Protein AF-0000000085159502 (afdb_homodimer)

Structure (mmCIF, N/CA/C/O backbone):
data_AF-0000000085159502-model_v1
#
loop_
_entity.id
_entity.type
_entity.pdbx_description
1 polymer 'Uncharacterized protein'
#
loop_
_atom_site.group_PDB
_atom_site.id
_atom_site.type_symbol
_atom_site.label_atom_id
_atom_site.label_alt_id
_atom_site.label_comp_id
_atom_site.label_asym_id
_atom_site.label_entity_id
_atom_site.label_seq_id
_atom_site.pdbx_PDB_ins_code
_atom_site.Cartn_x
_atom_site.Cartn_y
_atom_site.Cartn_z
_atom_site.occupancy
_atom_site.B_iso_or_equiv
_atom_site.auth_seq_id
_atom_site.auth_comp_id
_atom_site.auth_asym_id
_atom_site.auth_atom_id
_atom_site.pdbx_PDB_model_num
ATOM 1 N N . MET A 1 1 ? -5.984 -5.492 -14.562 1 66.75 1 MET A N 1
ATOM 2 C CA . MET A 1 1 ? -5.992 -6.949 -14.438 1 66.75 1 MET A CA 1
ATOM 3 C C . MET A 1 1 ? -7.418 -7.484 -14.438 1 66.75 1 MET A C 1
ATOM 5 O O . MET A 1 1 ? -8.328 -6.855 -13.891 1 66.75 1 MET A O 1
ATOM 9 N N . ASP A 1 2 ? -7.605 -8.516 -15.195 1 75.5 2 ASP A N 1
ATOM 10 C CA . ASP A 1 2 ? -8.922 -9.141 -15.289 1 75.5 2 ASP A CA 1
ATOM 11 C C . ASP A 1 2 ? -9.156 -10.094 -14.117 1 75.5 2 ASP A C 1
ATOM 13 O O . ASP A 1 2 ? -8.578 -11.18 -14.062 1 75.5 2 ASP A O 1
ATOM 17 N N . THR A 1 3 ? -9.953 -9.633 -13.148 1 82.75 3 THR A N 1
ATOM 18 C CA . THR A 1 3 ? -10.164 -10.422 -11.945 1 82.75 3 THR A CA 1
ATOM 19 C C . THR A 1 3 ? -11.555 -11.047 -11.945 1 82.75 3 THR A C 1
ATOM 21 O O . THR A 1 3 ? -12.078 -11.414 -10.891 1 82.75 3 THR A O 1
ATOM 24 N N . ARG A 1 4 ? -12.234 -11.305 -13.078 1 89.19 4 ARG A N 1
ATOM 25 C CA . ARG A 1 4 ? -13.609 -11.781 -13.195 1 89.19 4 ARG A CA 1
ATOM 26 C C . ARG A 1 4 ? -13.742 -13.203 -12.648 1 89.19 4 ARG A C 1
ATOM 28 O O . ARG A 1 4 ? -14.797 -13.578 -12.141 1 89.19 4 ARG A O 1
ATOM 35 N N . LEU A 1 5 ? -12.695 -13.906 -12.758 1 95.56 5 LEU A N 1
ATOM 36 C CA . LEU A 1 5 ? -12.742 -15.305 -12.344 1 95.56 5 LEU A CA 1
ATOM 37 C C . LEU A 1 5 ? -12.867 -15.414 -10.828 1 95.56 5 LEU A C 1
ATOM 39 O O . LEU A 1 5 ? -13.32 -16.438 -10.312 1 95.56 5 LEU A O 1
ATOM 43 N N . LEU A 1 6 ? -12.5 -14.336 -10.172 1 95.81 6 LEU A N 1
ATOM 44 C CA . LEU A 1 6 ? -12.594 -14.344 -8.719 1 95.81 6 LEU A CA 1
ATOM 45 C C . LEU A 1 6 ? -14.055 -14.367 -8.273 1 95.81 6 LEU A C 1
ATOM 47 O O . LEU A 1 6 ? -14.344 -14.703 -7.121 1 95.81 6 LEU A O 1
ATOM 51 N N . ASN A 1 7 ? -14.93 -14.039 -9.18 1 93.94 7 ASN A N 1
ATOM 52 C CA . ASN A 1 7 ? -16.344 -14.047 -8.852 1 93.94 7 ASN A CA 1
ATOM 53 C C . ASN A 1 7 ? -16.844 -15.461 -8.578 1 93.94 7 ASN A C 1
ATOM 55 O O . ASN A 1 7 ? -17.891 -15.648 -7.941 1 93.94 7 ASN A O 1
ATOM 59 N N . TYR A 1 8 ? -16.109 -16.453 -9.062 1 97 8 TYR A N 1
ATOM 60 C CA . TYR A 1 8 ? -16.5 -17.844 -8.867 1 97 8 TYR A CA 1
ATOM 61 C C . TYR A 1 8 ? -15.969 -18.375 -7.543 1 97 8 TYR A C 1
ATOM 63 O O . TYR A 1 8 ? -16.359 -19.469 -7.105 1 97 8 TYR A O 1
ATOM 71 N N . VAL A 1 9 ? -15.07 -17.641 -6.891 1 97.94 9 VAL A N 1
ATOM 72 C CA . VAL A 1 9 ? -14.383 -18.125 -5.695 1 97.94 9 VAL A CA 1
ATOM 73 C C . VAL A 1 9 ? -15.227 -17.812 -4.457 1 97.94 9 VAL A C 1
ATOM 75 O O . VAL A 1 9 ? -15.633 -16.656 -4.254 1 97.94 9 VAL A O 1
ATOM 78 N N . GLU A 1 10 ? -15.445 -18.781 -3.666 1 97.19 10 GLU A N 1
ATOM 79 C CA . GLU A 1 10 ? -16.125 -18.562 -2.391 1 97.19 10 GLU A CA 1
ATOM 80 C C . GLU A 1 10 ? -15.32 -17.625 -1.487 1 97.19 10 GLU A C 1
ATOM 82 O O . GLU A 1 10 ? -14.086 -17.609 -1.547 1 97.19 10 GLU A O 1
ATOM 87 N N . PRO A 1 11 ? -16.016 -16.922 -0.657 1 97.88 11 PRO A N 1
ATOM 88 C CA . PRO A 1 11 ? -15.266 -16.078 0.288 1 97.88 11 PRO A CA 1
ATOM 89 C C . PRO A 1 11 ? -14.281 -16.875 1.139 1 97.88 11 PRO A C 1
ATOM 91 O O . PRO A 1 11 ? -14.625 -17.938 1.662 1 97.88 11 PRO A O 1
ATOM 94 N N . ILE A 1 12 ? -13.109 -16.391 1.261 1 97.88 12 ILE A N 1
ATOM 95 C CA . ILE A 1 12 ? -12.047 -17.062 1.988 1 97.88 12 ILE A CA 1
ATOM 96 C C . ILE A 1 12 ? -12.023 -16.594 3.439 1 97.88 12 ILE A C 1
ATOM 98 O O . ILE A 1 12 ? -12.055 -15.383 3.705 1 97.88 12 ILE A O 1
ATOM 102 N N . ARG A 1 13 ? -11.891 -17.484 4.367 1 96.31 13 ARG A N 1
ATOM 103 C CA . ARG A 1 13 ? -11.93 -17.203 5.797 1 96.31 13 ARG A CA 1
ATOM 104 C C . ARG A 1 13 ? -10.523 -17.203 6.391 1 96.31 13 ARG A C 1
ATOM 106 O O . ARG A 1 13 ? -10.211 -16.375 7.25 1 96.31 13 ARG A O 1
ATOM 113 N N . ARG A 1 14 ? -9.766 -18.156 6 1 95.31 14 ARG A N 1
ATOM 114 C CA . ARG A 1 14 ? -8.438 -18.375 6.559 1 95.31 14 ARG A CA 1
ATOM 115 C C . ARG A 1 14 ? -7.488 -18.938 5.508 1 95.31 14 ARG A C 1
ATOM 117 O O . ARG A 1 14 ? -7.93 -19.516 4.508 1 95.31 14 ARG A O 1
ATOM 124 N N . ALA A 1 15 ? -6.227 -18.688 5.715 1 94.75 15 ALA A N 1
ATOM 125 C CA . ALA A 1 15 ? -5.188 -19.25 4.859 1 94.75 15 ALA A CA 1
ATOM 126 C C . ALA A 1 15 ? -3.996 -19.734 5.684 1 94.75 15 ALA A C 1
ATOM 128 O O . ALA A 1 15 ? -3.586 -19.062 6.641 1 94.75 15 ALA A O 1
ATOM 129 N N . ARG A 1 16 ? -3.479 -20.875 5.387 1 93 16 ARG A N 1
ATOM 130 C CA . ARG A 1 16 ? -2.334 -21.469 6.066 1 93 16 ARG A CA 1
ATOM 131 C C . ARG A 1 16 ? -1.548 -22.375 5.125 1 93 16 ARG A C 1
ATOM 133 O O . ARG A 1 16 ? -2.121 -23.266 4.488 1 93 16 ARG A O 1
ATOM 140 N N . GLY A 1 17 ? -0.215 -22.062 5.109 1 92.69 17 GLY A N 1
ATOM 141 C CA . GLY A 1 17 ? 0.564 -22.844 4.16 1 92.69 17 GLY A CA 1
ATOM 142 C C . GLY A 1 17 ? 0.096 -22.672 2.727 1 92.69 17 GLY A C 1
ATOM 143 O O . GLY A 1 17 ? -0.062 -21.547 2.248 1 92.69 17 GLY A O 1
ATOM 144 N N . ASP A 1 18 ? -0.167 -23.812 2.078 1 95.62 18 ASP A N 1
ATOM 145 C CA . ASP A 1 18 ? -0.589 -23.781 0.682 1 95.62 18 ASP A CA 1
ATOM 146 C C . ASP A 1 18 ? -2.109 -23.844 0.566 1 95.62 18 ASP A C 1
ATOM 148 O O . ASP A 1 18 ? -2.646 -24.062 -0.523 1 95.62 18 ASP A O 1
ATOM 152 N N . PHE A 1 19 ? -2.816 -23.594 1.689 1 97.44 19 PHE A N 1
ATOM 153 C CA . PHE A 1 19 ? -4.246 -23.891 1.682 1 97.44 19 PHE A CA 1
ATOM 154 C C . PHE A 1 19 ? -5.051 -22.641 2.029 1 97.44 19 PHE A C 1
ATOM 156 O O . PHE A 1 19 ? -4.617 -21.812 2.838 1 97.44 19 PHE A O 1
ATOM 163 N N . LEU A 1 20 ? -6.211 -22.562 1.423 1 97.44 20 LEU A N 1
ATOM 164 C CA . LEU A 1 20 ? -7.246 -21.578 1.728 1 97.44 20 LEU A CA 1
ATOM 165 C C . LEU A 1 20 ? -8.5 -22.25 2.264 1 97.44 20 LEU A C 1
ATOM 167 O O . LEU A 1 20 ? -8.898 -23.312 1.775 1 97.44 20 LEU A O 1
ATOM 171 N N . TYR A 1 21 ? -9.047 -21.672 3.205 1 98.19 21 TYR A N 1
ATOM 172 C CA . TYR A 1 21 ? -10.273 -22.172 3.812 1 98.19 21 TYR A CA 1
ATOM 173 C C . TYR A 1 21 ? -11.422 -21.188 3.643 1 98.19 21 TYR A C 1
ATOM 175 O O . TYR A 1 21 ? -11.289 -20.016 4.004 1 98.19 21 TYR A O 1
ATOM 183 N N . THR A 1 22 ? -12.531 -21.641 3.123 1 98.06 22 THR A N 1
ATOM 184 C CA . THR A 1 22 ? -13.641 -20.75 2.795 1 98.06 22 THR A CA 1
ATOM 185 C C . THR A 1 22 ? -14.617 -20.641 3.963 1 98.06 22 THR A C 1
ATOM 187 O O . THR A 1 22 ? -14.547 -21.422 4.906 1 98.06 22 THR A O 1
ATOM 190 N N . TYR A 1 23 ? -15.484 -19.688 3.896 1 97.12 23 TYR A N 1
ATOM 191 C CA . TYR A 1 23 ? -16.5 -19.5 4.918 1 97.12 23 TYR A CA 1
ATOM 192 C C . TYR A 1 23 ? -17.516 -20.641 4.887 1 97.12 23 TYR A C 1
ATOM 194 O O . TYR A 1 23 ? -18.266 -20.844 5.852 1 97.12 23 TYR A O 1
ATOM 202 N N . ARG A 1 24 ? -17.594 -21.391 3.863 1 96.44 24 ARG A N 1
ATOM 203 C CA . ARG A 1 24 ? -18.516 -22.5 3.744 1 96.44 24 ARG A CA 1
ATOM 204 C C . ARG A 1 24 ? -17.875 -23.812 4.18 1 96.44 24 ARG A C 1
ATOM 206 O O . ARG A 1 24 ? -18.469 -24.875 4.039 1 96.44 24 ARG A O 1
ATOM 213 N N . GLY A 1 25 ? -16.641 -23.734 4.531 1 96.06 25 GLY A N 1
ATOM 214 C CA . GLY A 1 25 ? -15.984 -24.906 5.102 1 96.06 25 GLY A CA 1
ATOM 215 C C . GLY A 1 25 ? -15.172 -25.688 4.086 1 96.06 25 GLY A C 1
ATOM 216 O O . GLY A 1 25 ? -14.641 -26.75 4.402 1 96.06 25 GLY A O 1
ATOM 217 N N . ASN A 1 26 ? -15.047 -25.219 2.895 1 97.75 26 ASN A N 1
ATOM 218 C CA . ASN A 1 26 ? -14.234 -25.875 1.874 1 97.75 26 ASN A CA 1
ATOM 219 C C . ASN A 1 26 ? -12.766 -25.484 1.981 1 97.75 26 ASN A C 1
ATOM 221 O O . ASN A 1 26 ? -12.445 -24.438 2.543 1 97.75 26 ASN A O 1
ATOM 225 N N . ARG A 1 27 ? -11.969 -26.406 1.454 1 98 27 ARG A N 1
ATOM 226 C CA . ARG A 1 27 ? -10.531 -26.156 1.408 1 98 27 ARG A CA 1
ATOM 227 C C . ARG A 1 27 ? -10.023 -26.141 -0.029 1 98 27 ARG A C 1
ATOM 229 O O . ARG A 1 27 ? -10.438 -26.953 -0.851 1 98 27 ARG A O 1
ATOM 236 N N . LEU A 1 28 ? -9.195 -25.172 -0.324 1 98.56 28 LEU A N 1
ATOM 237 C CA . LEU A 1 28 ? -8.578 -25.062 -1.643 1 98.56 28 LEU A CA 1
ATOM 238 C C . LEU A 1 28 ? -7.059 -25.109 -1.539 1 98.56 28 LEU A C 1
ATOM 240 O O . LEU A 1 28 ? -6.477 -24.484 -0.652 1 98.56 28 LEU A O 1
ATOM 244 N N . VAL A 1 29 ? -6.387 -25.922 -2.367 1 98.69 29 VAL A N 1
ATOM 245 C CA . VAL A 1 29 ? -4.953 -25.75 -2.578 1 98.69 29 VAL A CA 1
ATOM 246 C C . VAL A 1 29 ? -4.695 -24.5 -3.412 1 98.69 29 VAL A C 1
ATOM 248 O O . VAL A 1 29 ? -5.227 -24.359 -4.516 1 98.69 29 VAL A O 1
ATOM 251 N N . ASP A 1 30 ? -3.963 -23.594 -2.871 1 97.88 30 ASP A N 1
ATOM 252 C CA . ASP A 1 30 ? -3.678 -22.344 -3.562 1 97.88 30 ASP A CA 1
ATOM 253 C C . ASP A 1 30 ? -2.555 -22.516 -4.578 1 97.88 30 ASP A C 1
ATOM 255 O O . ASP A 1 30 ? -1.376 -22.516 -4.219 1 97.88 30 ASP A O 1
ATOM 259 N N . LEU A 1 31 ? -2.906 -22.516 -5.859 1 98.5 31 LEU A N 1
ATOM 260 C CA . LEU A 1 31 ? -1.907 -22.656 -6.914 1 98.5 31 LEU A CA 1
ATOM 261 C C . LEU A 1 31 ? -1.633 -21.312 -7.582 1 98.5 31 LEU A C 1
ATOM 263 O O . LEU A 1 31 ? -0.845 -21.234 -8.523 1 98.5 31 LEU A O 1
ATOM 267 N N . TRP A 1 32 ? -2.301 -20.281 -7.09 1 96.75 32 TRP A N 1
ATOM 268 C CA . TRP A 1 32 ? -2.057 -18.922 -7.57 1 96.75 32 TRP A CA 1
ATOM 269 C C . TRP A 1 32 ? -0.917 -18.266 -6.797 1 96.75 32 TRP A C 1
ATOM 271 O O . TRP A 1 32 ? 0 -17.703 -7.395 1 96.75 32 TRP A O 1
ATOM 281 N N . LYS A 1 33 ? -0.992 -18.469 -5.453 1 94.75 33 LYS A N 1
ATOM 282 C CA . LYS A 1 33 ? -0.018 -17.906 -4.52 1 94.75 33 LYS A CA 1
ATOM 283 C C . LYS A 1 33 ? 0.221 -16.422 -4.801 1 94.75 33 LYS A C 1
ATOM 285 O O . LYS A 1 33 ? 1.36 -15.961 -4.758 1 94.75 33 LYS A O 1
ATOM 290 N N . GLN A 1 34 ? -0.815 -15.805 -5.246 1 91.69 34 GLN A N 1
ATOM 291 C CA . GLN A 1 34 ? -0.812 -14.375 -5.535 1 91.69 34 GLN A CA 1
ATOM 292 C C . GLN A 1 34 ? 0.293 -14.016 -6.523 1 91.69 34 GLN A C 1
ATOM 294 O O . GLN A 1 34 ? 1.077 -13.094 -6.277 1 91.69 34 GLN A O 1
ATOM 299 N N . GLY A 1 35 ? 0.395 -14.852 -7.535 1 91.69 35 GLY A N 1
ATOM 300 C CA . GLY A 1 35 ? 1.384 -14.602 -8.57 1 91.69 35 GLY A CA 1
ATOM 301 C C . GLY A 1 35 ? 2.811 -14.797 -8.094 1 91.69 35 GLY A C 1
ATOM 302 O O . GLY A 1 35 ? 3.758 -14.398 -8.781 1 91.69 35 GLY A O 1
ATOM 303 N N . GLY A 1 36 ? 3.023 -15.266 -6.918 1 92.38 36 GLY A N 1
ATOM 304 C CA . GLY A 1 36 ? 4.359 -15.508 -6.395 1 92.38 36 GLY A CA 1
ATOM 305 C C . GLY A 1 36 ? 4.617 -14.812 -5.074 1 92.38 36 GLY A C 1
ATOM 306 O O . GLY A 1 36 ? 5.578 -15.133 -4.371 1 92.38 36 GLY A O 1
ATOM 307 N N . ARG A 1 37 ? 3.764 -13.922 -4.719 1 91.25 37 ARG A N 1
ATOM 308 C CA . ARG A 1 37 ? 3.943 -13.18 -3.479 1 91.25 37 ARG A CA 1
ATOM 309 C C . ARG A 1 37 ? 3.711 -14.07 -2.264 1 91.25 37 ARG A C 1
ATOM 311 O O . ARG A 1 37 ? 4.254 -13.812 -1.187 1 91.25 37 ARG A O 1
ATOM 318 N N . ALA A 1 38 ? 2.967 -15.086 -2.43 1 91.75 38 ALA A N 1
ATOM 319 C CA . ALA A 1 38 ? 2.721 -16.047 -1.36 1 91.75 38 ALA A CA 1
ATOM 320 C C . ALA A 1 38 ? 3.439 -17.359 -1.633 1 91.75 38 ALA A C 1
ATOM 322 O O . ALA A 1 38 ? 2.975 -18.438 -1.219 1 91.75 38 ALA A O 1
ATOM 323 N N . ILE A 1 39 ? 4.527 -17.281 -2.314 1 92.38 39 ILE A N 1
ATOM 324 C CA . ILE A 1 39 ? 5.215 -18.484 -2.779 1 92.38 39 ILE A CA 1
ATOM 325 C C . ILE A 1 39 ? 5.688 -19.297 -1.581 1 92.38 39 ILE A C 1
ATOM 327 O O . ILE A 1 39 ? 5.848 -20.516 -1.68 1 92.38 39 ILE A O 1
ATOM 331 N N . LEU A 1 40 ? 5.879 -18.672 -0.428 1 91 40 LEU A N 1
ATOM 332 C CA . LEU A 1 40 ? 6.355 -19.391 0.754 1 91 40 LEU A CA 1
ATOM 333 C C . LEU A 1 40 ? 5.188 -19.906 1.581 1 91 40 LEU A C 1
ATOM 335 O O . LEU A 1 40 ? 5.391 -20.5 2.643 1 91 40 LEU A O 1
ATOM 339 N N . GLY A 1 41 ? 3.986 -19.688 1.061 1 90.25 41 GLY A N 1
ATOM 340 C CA . GLY A 1 41 ? 2.801 -20.094 1.798 1 90.25 41 GLY A CA 1
ATOM 341 C C . GLY A 1 41 ? 2.221 -18.984 2.654 1 90.25 41 GLY A C 1
ATOM 342 O O . GLY A 1 41 ? 2.84 -17.922 2.814 1 90.25 41 GLY A O 1
ATOM 343 N N . HIS A 1 42 ? 0.998 -19.297 3.156 1 88.25 42 HIS A N 1
ATOM 344 C CA . HIS A 1 42 ? 0.284 -18.344 3.986 1 88.25 42 HIS A CA 1
ATOM 345 C C . HIS A 1 42 ? 0.528 -18.594 5.469 1 88.25 42 HIS A C 1
ATOM 347 O O . HIS A 1 42 ? 0.688 -19.75 5.883 1 88.25 42 HIS A O 1
ATOM 353 N N . GLY A 1 43 ? 0.365 -17.531 6.312 1 71.75 43 GLY A N 1
ATOM 354 C CA . GLY A 1 43 ? 0.209 -17.609 7.758 1 71.75 43 GLY A CA 1
ATOM 355 C C . GLY A 1 43 ? 1.498 -17.953 8.477 1 71.75 43 GLY A C 1
ATOM 356 O O . GLY A 1 43 ? 1.474 -18.375 9.641 1 71.75 43 GLY A O 1
ATOM 357 N N . LYS A 1 44 ? 2.67 -17.984 7.773 1 60.75 44 LYS A N 1
ATOM 358 C CA . LYS A 1 44 ? 3.795 -18.438 8.586 1 60.75 44 LYS A CA 1
ATOM 359 C C . LYS A 1 44 ? 3.998 -17.531 9.797 1 60.75 44 LYS A C 1
ATOM 361 O O . LYS A 1 44 ? 4.043 -16.312 9.656 1 60.75 44 LYS A O 1
ATOM 366 N N . SER A 1 45 ? 3.516 -17.969 11.016 1 53 45 SER A N 1
ATOM 367 C CA . SER A 1 45 ? 3.363 -17.453 12.367 1 53 45 SER A CA 1
ATOM 368 C C . SER A 1 45 ? 4.531 -16.547 12.742 1 53 45 SER A C 1
ATOM 370 O O . SER A 1 45 ? 4.348 -15.539 13.438 1 53 45 SER A O 1
ATOM 372 N N . HIS A 1 46 ? 5.707 -16.891 12.531 1 52.03 46 HIS A N 1
ATOM 373 C CA . HIS A 1 46 ? 6.82 -16.156 13.109 1 52.03 46 HIS A CA 1
ATOM 374 C C . HIS A 1 46 ? 6.855 -14.711 12.609 1 52.03 46 HIS A C 1
ATOM 376 O O . HIS A 1 46 ? 7.242 -13.797 13.344 1 52.03 46 HIS A O 1
ATOM 382 N N . HIS A 1 47 ? 6.203 -14.555 11.422 1 59.25 47 HIS A N 1
ATOM 383 C CA . HIS A 1 47 ? 6.227 -13.227 10.812 1 59.25 47 HIS A CA 1
ATOM 384 C C . HIS A 1 47 ? 5.219 -12.297 11.477 1 59.25 47 HIS A C 1
ATOM 386 O O . HIS A 1 47 ? 5.48 -11.102 11.633 1 59.25 47 HIS A O 1
ATOM 392 N N . LEU A 1 48 ? 4.387 -13 12.148 1 68.75 48 LEU A N 1
ATOM 393 C CA . LEU A 1 48 ? 3.26 -12.195 12.617 1 68.75 48 LEU A CA 1
ATOM 394 C C . LEU A 1 48 ? 3.553 -11.586 13.977 1 68.75 48 LEU A C 1
ATOM 396 O O . LEU A 1 48 ? 3.123 -10.461 14.266 1 68.75 48 LEU A O 1
ATOM 400 N N . THR A 1 49 ? 4.453 -12.352 14.727 1 68.31 49 THR A N 1
ATOM 401 C CA . THR A 1 49 ? 4.734 -11.828 16.062 1 68.31 49 THR A CA 1
ATOM 402 C C . THR A 1 49 ? 5.52 -10.523 15.977 1 68.31 49 THR A C 1
ATOM 404 O O . THR A 1 49 ? 5.145 -9.531 16.594 1 68.31 49 THR A O 1
ATOM 407 N N . GLY A 1 50 ? 6.625 -10.539 15.25 1 73.12 50 GLY A N 1
ATOM 408 C CA . GLY A 1 50 ? 7.41 -9.32 15.078 1 73.12 50 GLY A CA 1
ATOM 409 C C . GLY A 1 50 ? 6.617 -8.18 14.484 1 73.12 50 GLY A C 1
ATOM 410 O O . GLY A 1 50 ? 6.758 -7.027 14.914 1 73.12 50 GLY A O 1
ATOM 411 N N . LEU A 1 51 ? 5.742 -8.539 13.625 1 76.81 51 LEU A N 1
ATOM 412 C CA . LEU A 1 51 ? 4.906 -7.527 12.992 1 76.81 51 LEU A CA 1
ATOM 413 C C . LEU A 1 51 ? 3.918 -6.938 13.992 1 76.81 51 LEU A C 1
ATOM 415 O O . LEU A 1 51 ? 3.717 -5.723 14.031 1 76.81 51 LEU A O 1
ATOM 419 N N . LYS A 1 52 ? 3.41 -7.832 14.797 1 79.31 52 LYS A N 1
ATOM 420 C CA . LYS A 1 52 ? 2.445 -7.379 15.797 1 79.31 52 LYS A CA 1
ATOM 421 C C . LYS A 1 52 ? 3.096 -6.438 16.797 1 79.31 52 LYS A C 1
ATOM 423 O O . LYS A 1 52 ? 2.49 -5.449 17.219 1 79.31 52 LYS A O 1
ATOM 428 N N . ASP A 1 53 ? 4.344 -6.734 17.203 1 83.81 53 ASP A N 1
ATOM 429 C CA . ASP A 1 53 ? 5.074 -5.875 18.125 1 83.81 53 ASP A CA 1
ATOM 430 C C . ASP A 1 53 ? 5.336 -4.504 17.5 1 83.81 53 ASP A C 1
ATOM 432 O O . ASP A 1 53 ? 5.195 -3.479 18.172 1 83.81 53 ASP A O 1
ATOM 436 N N . THR A 1 54 ? 5.738 -4.523 16.312 1 85.75 54 THR A N 1
ATOM 437 C CA . THR A 1 54 ? 5.996 -3.268 15.617 1 85.75 54 THR A CA 1
ATOM 438 C C . THR A 1 54 ? 4.711 -2.457 15.469 1 85.75 54 THR A C 1
ATOM 440 O O . THR A 1 54 ? 4.715 -1.237 15.656 1 85.75 54 THR A O 1
ATOM 443 N N . LEU A 1 55 ? 3.633 -3.146 15.18 1 83.88 55 LEU A N 1
ATOM 444 C CA . LEU A 1 55 ? 2.328 -2.504 15.07 1 83.88 55 LEU A CA 1
ATOM 445 C C . LEU A 1 55 ? 1.94 -1.839 16.391 1 83.88 55 LEU A C 1
ATOM 447 O O . LEU A 1 55 ? 1.393 -0.734 16.391 1 83.88 55 LEU A O 1
ATOM 451 N N . ALA A 1 56 ? 2.26 -2.447 17.453 1 85.06 56 ALA A N 1
ATOM 452 C CA . ALA A 1 56 ? 1.869 -1.98 18.781 1 85.06 56 ALA A CA 1
ATOM 453 C C . ALA A 1 56 ? 2.6 -0.691 19.141 1 85.06 56 ALA A C 1
ATOM 455 O O . ALA A 1 56 ? 2.15 0.058 20.016 1 85.06 56 ALA A O 1
ATOM 456 N N . ARG A 1 57 ? 3.688 -0.406 18.453 1 90.25 57 ARG A N 1
ATOM 457 C CA . ARG A 1 57 ? 4.445 0.811 18.719 1 90.25 57 ARG A CA 1
ATOM 458 C C . ARG A 1 57 ? 3.732 2.037 18.172 1 90.25 57 ARG A C 1
ATOM 460 O O . ARG A 1 57 ? 4.059 3.17 18.531 1 90.25 57 ARG A O 1
ATOM 467 N N . GLY A 1 58 ? 2.869 1.85 17.188 1 88 58 GLY A N 1
ATOM 468 C CA . GLY A 1 58 ? 1.955 2.898 16.766 1 88 58 GLY A CA 1
ATOM 469 C C . GLY A 1 58 ? 2.533 3.795 15.688 1 88 58 GLY A C 1
ATOM 470 O O . GLY A 1 58 ? 1.896 4.766 15.266 1 88 58 GLY A O 1
ATOM 471 N N . VAL A 1 59 ? 3.748 3.473 15.227 1 90.31 59 VAL A N 1
ATOM 472 C CA . VAL A 1 59 ? 4.367 4.305 14.203 1 90.31 59 VAL A CA 1
ATOM 473 C C . VAL A 1 59 ? 4 3.779 12.82 1 90.31 59 VAL A C 1
ATOM 475 O O . VAL A 1 59 ? 4.625 2.84 12.32 1 90.31 59 VAL A O 1
ATOM 478 N N . TRP A 1 60 ? 3.152 4.469 12.156 1 84.62 60 TRP A N 1
ATOM 479 C CA . TRP A 1 60 ? 2.691 4.031 10.844 1 84.62 60 TRP A CA 1
ATOM 480 C C . TRP A 1 60 ? 3.197 4.965 9.75 1 84.62 60 TRP A C 1
ATOM 482 O O . TRP A 1 60 ? 3.168 4.621 8.57 1 84.62 60 TRP A O 1
ATOM 492 N N . MET A 1 61 ? 3.723 6.027 10.109 1 88.25 61 MET A N 1
ATOM 493 C CA . MET A 1 61 ? 4.164 7.051 9.164 1 88.25 61 MET A CA 1
ATOM 494 C C . MET A 1 61 ? 5.586 6.773 8.688 1 88.25 61 MET A C 1
ATOM 496 O O . MET A 1 61 ? 6.359 6.113 9.383 1 88.25 61 MET A O 1
ATOM 500 N N . PRO A 1 62 ? 5.859 7.215 7.52 1 90.19 62 PRO A N 1
ATOM 501 C CA . PRO A 1 62 ? 7.234 7.098 7.031 1 90.19 62 PRO A CA 1
ATOM 502 C C . PRO A 1 62 ? 8.172 8.133 7.652 1 90.19 62 PRO A C 1
ATOM 504 O O . PRO A 1 62 ? 8.523 9.117 7.004 1 90.19 62 PRO A O 1
ATOM 507 N N . VAL A 1 63 ? 8.633 7.918 8.766 1 94 63 VAL A N 1
ATOM 508 C CA . VAL A 1 63 ? 9.594 8.727 9.508 1 94 63 VAL A CA 1
ATOM 509 C C . VAL A 1 63 ? 10.883 7.934 9.727 1 94 63 VAL A C 1
ATOM 511 O O . VAL A 1 63 ? 10.906 6.715 9.539 1 94 63 VAL A O 1
ATOM 514 N N . PRO A 1 64 ? 11.906 8.656 10.055 1 96.81 64 PRO A N 1
ATOM 515 C CA . PRO A 1 64 ? 13.164 7.938 10.266 1 96.81 64 PRO A CA 1
ATOM 516 C C . PRO A 1 64 ? 13.062 6.887 11.367 1 96.81 64 PRO A C 1
ATOM 518 O O . PRO A 1 64 ? 12.461 7.141 12.414 1 96.81 64 PRO A O 1
ATOM 521 N N . HIS A 1 65 ? 13.609 5.793 11.172 1 96.5 65 HIS A N 1
ATOM 522 C CA . HIS A 1 65 ? 13.703 4.645 12.062 1 96.5 65 HIS A CA 1
ATOM 523 C C . HIS A 1 65 ? 14.742 3.643 11.57 1 96.5 65 HIS A C 1
ATOM 525 O O . HIS A 1 65 ? 15.133 3.672 10.406 1 96.5 65 HIS A O 1
ATOM 531 N N . PRO A 1 66 ? 15.156 2.754 12.367 1 96.69 66 PRO A N 1
ATOM 532 C CA . PRO A 1 66 ? 16.25 1.866 11.977 1 96.69 66 PRO A CA 1
ATOM 533 C C . PRO A 1 66 ? 15.812 0.787 10.984 1 96.69 66 PRO A C 1
ATOM 535 O O . PRO A 1 66 ? 16.656 0.145 10.352 1 96.69 66 PRO A O 1
ATOM 538 N N . GLY A 1 67 ? 14.57 0.563 10.844 1 94.75 67 GLY A N 1
ATOM 539 C CA . GLY A 1 67 ? 14.047 -0.531 10.047 1 94.75 67 GLY A CA 1
ATOM 540 C C . GLY A 1 67 ? 14.492 -0.48 8.594 1 94.75 67 GLY A C 1
ATOM 541 O O . GLY A 1 67 ? 14.648 -1.52 7.953 1 94.75 67 GLY A O 1
ATOM 542 N N . MET A 1 68 ? 14.711 0.729 8.023 1 95.5 68 MET A N 1
ATOM 543 C CA . MET A 1 68 ? 15.133 0.854 6.629 1 95.5 68 MET A CA 1
ATOM 544 C C . MET A 1 68 ? 16.516 0.231 6.426 1 95.5 68 MET A C 1
ATOM 546 O O . MET A 1 68 ? 16.75 -0.459 5.43 1 95.5 68 MET A O 1
ATOM 550 N N . ARG A 1 69 ? 17.391 0.522 7.32 1 97.12 69 ARG A N 1
ATOM 551 C CA . ARG A 1 69 ? 18.734 -0.045 7.242 1 97.12 69 ARG A CA 1
ATOM 552 C C . ARG A 1 69 ? 18.703 -1.565 7.348 1 97.12 69 ARG A C 1
ATOM 554 O O . ARG A 1 69 ? 19.438 -2.262 6.645 1 97.12 69 ARG A O 1
ATOM 561 N N . HIS A 1 70 ? 17.859 -2.053 8.273 1 96.75 70 HIS A N 1
ATOM 562 C CA . HIS A 1 70 ? 17.703 -3.496 8.422 1 96.75 70 HIS A CA 1
ATOM 563 C C . HIS A 1 70 ? 17.203 -4.133 7.133 1 96.75 70 HIS A C 1
ATOM 565 O O . HIS A 1 70 ? 17.688 -5.191 6.727 1 96.75 70 HIS A O 1
ATOM 571 N N . LEU A 1 71 ? 16.266 -3.508 6.52 1 95.31 71 LEU A N 1
ATOM 572 C CA . LEU A 1 71 ? 15.719 -4.012 5.266 1 95.31 71 LEU A CA 1
ATOM 573 C C . LEU A 1 71 ? 16.781 -4.012 4.168 1 95.31 71 LEU A C 1
ATOM 575 O O . LEU A 1 71 ? 16.906 -4.984 3.428 1 95.31 71 LEU A O 1
ATOM 579 N N . GLU A 1 72 ? 17.516 -2.939 4.047 1 97.5 72 GLU A N 1
ATOM 580 C CA . GLU A 1 72 ? 18.562 -2.842 3.045 1 97.5 72 GLU A CA 1
ATOM 581 C C . GLU A 1 72 ? 19.609 -3.943 3.232 1 97.5 72 GLU A C 1
ATOM 583 O O . GLU A 1 72 ? 20.078 -4.531 2.256 1 97.5 72 GLU A O 1
ATOM 588 N N . LYS A 1 73 ? 19.969 -4.164 4.465 1 97.88 73 LYS A N 1
ATOM 589 C CA . LYS A 1 73 ? 20.922 -5.227 4.758 1 97.88 73 LYS A CA 1
ATOM 590 C C . LYS A 1 73 ? 20.406 -6.582 4.301 1 97.88 73 LYS A C 1
ATOM 592 O O . LYS A 1 73 ? 21.141 -7.379 3.717 1 97.88 73 LYS A O 1
ATOM 597 N N . ALA A 1 74 ? 19.172 -6.867 4.621 1 95.88 74 ALA A N 1
ATOM 598 C CA . ALA A 1 74 ? 18.547 -8.117 4.191 1 95.88 74 ALA A CA 1
ATOM 599 C C . ALA A 1 74 ? 18.578 -8.242 2.672 1 95.88 74 ALA A C 1
ATOM 601 O O . ALA A 1 74 ? 18.938 -9.297 2.135 1 95.88 74 ALA A O 1
ATOM 602 N N . LEU A 1 75 ? 18.203 -7.16 1.982 1 96.62 75 LEU A N 1
ATOM 603 C CA . LEU A 1 75 ? 18.156 -7.16 0.525 1 96.62 75 LEU A CA 1
ATOM 604 C C . LEU A 1 75 ? 19.547 -7.359 -0.067 1 96.62 75 LEU A C 1
ATOM 606 O O . LEU A 1 75 ? 19.703 -8.023 -1.098 1 96.62 75 LEU A O 1
ATOM 610 N N . GLN A 1 76 ? 20.531 -6.836 0.586 1 96.75 76 GLN A N 1
ATOM 611 C CA . GLN A 1 76 ? 21.906 -6.996 0.116 1 96.75 76 GLN A CA 1
ATOM 612 C C . GLN A 1 76 ? 22.375 -8.438 0.267 1 96.75 76 GLN A C 1
ATOM 614 O O . GLN A 1 76 ? 23.234 -8.898 -0.49 1 96.75 76 GLN A O 1
ATOM 619 N N . LYS A 1 77 ? 21.844 -9.109 1.211 1 96.31 77 LYS A N 1
ATOM 620 C CA . LYS A 1 77 ? 22.141 -10.531 1.331 1 96.31 77 LYS A CA 1
ATOM 621 C C . LYS A 1 77 ? 21.531 -11.32 0.176 1 96.31 77 LYS A C 1
ATOM 623 O O . LYS A 1 77 ? 22.141 -12.281 -0.311 1 96.31 77 LYS A O 1
ATOM 628 N N . LEU A 1 78 ? 20.406 -10.891 -0.216 1 93.69 78 LEU A N 1
ATOM 629 C CA . LEU A 1 78 ? 19.719 -11.57 -1.305 1 93.69 78 LEU A CA 1
ATOM 630 C C . LEU A 1 78 ? 20.297 -11.172 -2.656 1 93.69 78 LEU A C 1
ATOM 632 O O . LEU A 1 78 ? 20.391 -11.992 -3.566 1 93.69 78 LEU A O 1
ATOM 636 N N . PHE A 1 79 ? 20.672 -9.883 -2.748 1 93.5 79 PHE A N 1
ATOM 637 C CA . PHE A 1 79 ? 21.234 -9.312 -3.965 1 93.5 79 PHE A CA 1
ATOM 638 C C . PHE A 1 79 ? 22.562 -8.617 -3.674 1 93.5 79 PHE A C 1
ATOM 640 O O . PHE A 1 79 ? 22.672 -7.398 -3.795 1 93.5 79 PHE A O 1
ATOM 647 N N . PRO A 1 80 ? 23.562 -9.359 -3.488 1 93.12 80 PRO A N 1
ATOM 648 C CA . PRO A 1 80 ? 24.844 -8.773 -3.066 1 93.12 80 PRO A CA 1
ATOM 649 C C . PRO A 1 80 ? 25.438 -7.844 -4.117 1 93.12 80 PRO A C 1
ATOM 651 O O . PRO A 1 80 ? 25.516 -8.203 -5.297 1 93.12 80 PRO A O 1
ATOM 654 N N . GLY A 1 81 ? 25.828 -6.664 -3.672 1 91.06 81 GLY A N 1
ATOM 655 C CA . GLY A 1 81 ? 26.578 -5.734 -4.496 1 91.06 81 GLY A CA 1
ATOM 656 C C . GLY A 1 81 ? 25.719 -4.961 -5.469 1 91.06 81 GLY A C 1
ATOM 657 O O . GLY A 1 81 ? 26.219 -4.18 -6.277 1 91.06 81 GLY A O 1
ATOM 658 N N . LYS A 1 82 ? 24.438 -5.211 -5.43 1 92.38 82 LYS A N 1
ATOM 659 C CA . LYS A 1 82 ? 23.562 -4.527 -6.379 1 92.38 82 LYS A CA 1
ATOM 660 C C . LYS A 1 82 ? 23.078 -3.199 -5.816 1 92.38 82 LYS A C 1
ATOM 662 O O . LYS A 1 82 ? 23 -3.023 -4.598 1 92.38 82 LYS A O 1
ATOM 667 N N . VAL A 1 83 ? 22.797 -2.318 -6.75 1 96.25 83 VAL A N 1
ATOM 668 C CA . VAL A 1 83 ? 22.188 -1.052 -6.352 1 96.25 83 VAL A CA 1
ATOM 669 C C . VAL A 1 83 ? 20.672 -1.217 -6.223 1 96.25 83 VAL A C 1
ATOM 671 O O . VAL A 1 83 ? 20 -1.592 -7.188 1 96.25 83 VAL A O 1
ATOM 674 N N . LEU A 1 84 ? 20.203 -0.86 -5.055 1 96.75 84 LEU A N 1
ATOM 675 C CA . LEU A 1 84 ? 18.797 -1.096 -4.746 1 96.75 84 LEU A CA 1
ATOM 676 C C . LEU A 1 84 ? 18.047 0.222 -4.562 1 96.75 84 LEU A C 1
ATOM 678 O O . LEU A 1 84 ? 18.609 1.202 -4.082 1 96.75 84 LEU A O 1
ATOM 682 N N . ARG A 1 85 ? 16.812 0.26 -4.98 1 97.5 85 ARG A N 1
ATOM 683 C CA . ARG A 1 85 ? 15.844 1.292 -4.629 1 97.5 85 ARG A CA 1
ATOM 684 C C . ARG A 1 85 ? 14.594 0.678 -4.02 1 97.5 85 ARG A C 1
ATOM 686 O O . ARG A 1 85 ? 14.125 -0.369 -4.473 1 97.5 85 ARG A O 1
ATOM 693 N N . ILE A 1 86 ? 14.109 1.335 -3.008 1 95.62 86 ILE A N 1
ATOM 694 C CA . ILE A 1 86 ? 12.875 0.923 -2.342 1 95.62 86 ILE A CA 1
ATOM 695 C C . ILE A 1 86 ? 11.82 2.014 -2.494 1 95.62 86 ILE A C 1
ATOM 697 O O . ILE A 1 86 ? 12.062 3.178 -2.172 1 95.62 86 ILE A O 1
ATOM 701 N N . TYR A 1 87 ? 10.688 1.63 -3.037 1 91.75 87 TYR A N 1
ATOM 702 C CA . TYR A 1 87 ? 9.594 2.578 -3.221 1 91.75 87 TYR A CA 1
ATOM 703 C C . TYR A 1 87 ? 8.312 2.068 -2.568 1 91.75 87 TYR A C 1
ATOM 705 O O . TYR A 1 87 ? 8.172 0.871 -2.307 1 91.75 87 TYR A O 1
ATOM 713 N N . ARG A 1 88 ? 7.398 3 -2.34 1 87.81 88 ARG A N 1
ATOM 714 C CA . ARG A 1 88 ? 6.16 2.672 -1.644 1 87.81 88 ARG A CA 1
ATOM 715 C C . ARG A 1 88 ? 5.117 2.119 -2.609 1 87.81 88 ARG A C 1
ATOM 717 O O . ARG A 1 88 ? 4.145 2.799 -2.938 1 87.81 88 ARG A O 1
ATOM 724 N N . GLY A 1 89 ? 5.387 0.881 -3.051 1 85.56 89 GLY A N 1
ATOM 725 C CA . GLY A 1 89 ? 4.398 0.155 -3.836 1 85.56 89 GLY A CA 1
ATOM 726 C C . GLY A 1 89 ? 4.84 -0.095 -5.266 1 85.56 89 GLY A C 1
ATOM 727 O O . GLY A 1 89 ? 5.695 0.622 -5.789 1 85.56 89 GLY A O 1
ATOM 728 N N . LEU A 1 90 ? 4.18 -1.003 -5.891 1 86.69 90 LEU A N 1
ATOM 729 C CA . LEU A 1 90 ? 4.508 -1.394 -7.258 1 86.69 90 LEU A CA 1
ATOM 730 C C . LEU A 1 90 ? 4.109 -0.302 -8.242 1 86.69 90 LEU A C 1
ATOM 732 O O . LEU A 1 90 ? 4.863 0.01 -9.172 1 86.69 90 LEU A O 1
ATOM 736 N N . ASN A 1 91 ? 2.949 0.254 -8.039 1 84.88 91 ASN A N 1
ATOM 737 C CA . ASN A 1 91 ? 2.502 1.297 -8.953 1 84.88 91 ASN A CA 1
ATOM 738 C C . ASN A 1 91 ? 3.422 2.514 -8.914 1 84.88 91 ASN A C 1
ATOM 740 O O . ASN A 1 91 ? 3.709 3.117 -9.945 1 84.88 91 ASN A O 1
ATOM 744 N N . ARG A 1 92 ? 3.84 2.893 -7.715 1 87.69 92 ARG A N 1
ATOM 745 C CA . ARG A 1 92 ? 4.832 3.957 -7.582 1 87.69 92 ARG A CA 1
ATOM 746 C C . ARG A 1 92 ? 6.113 3.605 -8.328 1 87.69 92 ARG A C 1
ATOM 748 O O . ARG A 1 92 ? 6.676 4.441 -9.039 1 87.69 92 ARG A O 1
ATOM 755 N N . THR A 1 93 ? 6.5 2.438 -8.156 1 91.56 93 THR A N 1
ATOM 756 C CA . THR A 1 93 ? 7.723 1.955 -8.797 1 91.56 93 THR A CA 1
ATOM 757 C C . THR A 1 93 ? 7.594 2.002 -10.312 1 91.56 93 THR A C 1
ATOM 759 O O . THR A 1 93 ? 8.5 2.471 -11.008 1 91.56 93 THR A O 1
ATOM 762 N N . LEU A 1 94 ? 6.5 1.608 -10.836 1 90.38 94 LEU A N 1
ATOM 763 C CA . LEU A 1 94 ? 6.273 1.582 -12.273 1 90.38 94 LEU A CA 1
ATOM 764 C C . LEU A 1 94 ? 6.211 2.996 -12.844 1 90.38 94 LEU A C 1
ATOM 766 O O . LEU A 1 94 ? 6.637 3.234 -13.977 1 90.38 94 LEU A O 1
ATOM 770 N N . THR A 1 95 ? 5.684 3.861 -12.047 1 88.38 95 THR A N 1
ATOM 771 C CA . THR A 1 95 ? 5.672 5.262 -12.461 1 88.38 95 THR A CA 1
ATOM 772 C C . THR A 1 95 ? 7.094 5.805 -12.578 1 88.38 95 THR A C 1
ATOM 774 O O . THR A 1 95 ? 7.43 6.477 -13.555 1 88.38 95 THR A O 1
ATOM 777 N N . VAL A 1 96 ? 7.926 5.48 -11.617 1 92.44 96 VAL A N 1
ATOM 778 C CA . VAL A 1 96 ? 9.312 5.926 -11.625 1 92.44 96 VAL A CA 1
ATOM 779 C C . VAL A 1 96 ? 10.047 5.32 -12.812 1 92.44 96 VAL A C 1
ATOM 781 O O . VAL A 1 96 ? 10.766 6.02 -13.531 1 92.44 96 VAL A O 1
ATOM 784 N N . VAL A 1 97 ? 9.812 4.094 -13.062 1 94.75 97 VAL A N 1
ATOM 785 C CA . VAL A 1 97 ? 10.445 3.408 -14.188 1 94.75 97 VAL A CA 1
ATOM 786 C C . VAL A 1 97 ? 9.953 4.004 -15.5 1 94.75 97 VAL A C 1
ATOM 788 O O . VAL A 1 97 ? 10.742 4.25 -16.422 1 94.75 97 VAL A O 1
ATOM 791 N N . GLY A 1 98 ? 8.656 4.148 -15.594 1 92.19 98 GLY A N 1
ATOM 792 C CA . GLY A 1 98 ? 8.086 4.754 -16.781 1 92.19 98 GLY A CA 1
ATOM 793 C C . GLY A 1 98 ? 8.664 6.121 -17.094 1 92.19 98 GLY A C 1
ATOM 794 O O . GLY A 1 98 ? 8.898 6.461 -18.25 1 92.19 98 GLY A O 1
ATOM 795 N N . ASN A 1 99 ? 8.797 6.961 -16.062 1 90.94 99 ASN A N 1
ATOM 796 C CA . ASN A 1 99 ? 9.414 8.273 -16.234 1 90.94 99 ASN A CA 1
ATOM 797 C C . ASN A 1 99 ? 10.828 8.148 -16.812 1 90.94 99 ASN A C 1
ATOM 799 O O . ASN A 1 99 ? 11.195 8.906 -17.719 1 90.94 99 ASN A O 1
ATOM 803 N N . PHE A 1 100 ? 11.648 7.227 -16.328 1 93.31 100 PHE A N 1
ATOM 804 C CA . PHE A 1 100 ? 12.992 6.973 -16.828 1 93.31 100 PHE A CA 1
ATOM 805 C C . PHE A 1 100 ? 12.953 6.539 -18.297 1 93.31 100 PHE A C 1
ATOM 807 O O . PHE A 1 100 ? 13.75 7.016 -19.109 1 93.31 100 PHE A O 1
ATOM 814 N N . LEU A 1 101 ? 11.938 5.746 -18.609 1 92.19 101 LEU A N 1
ATOM 815 C CA . LEU A 1 101 ? 11.828 5.203 -19.953 1 92.19 101 LEU A CA 1
ATOM 816 C C . LEU A 1 101 ? 11.078 6.164 -20.859 1 92.19 101 LEU A C 1
ATOM 818 O O . LEU A 1 101 ? 10.945 5.918 -22.062 1 92.19 101 LEU A O 1
ATOM 822 N N . ALA A 1 102 ? 10.555 7.25 -20.344 1 89.38 102 ALA A N 1
ATOM 823 C CA . ALA A 1 102 ? 9.766 8.25 -21.062 1 89.38 102 ALA A CA 1
ATOM 824 C C . ALA A 1 102 ? 8.539 7.617 -21.703 1 89.38 102 ALA A C 1
ATOM 826 O O . ALA A 1 102 ? 8.141 7.996 -22.812 1 89.38 102 ALA A O 1
ATOM 827 N N . GLN A 1 103 ? 8.078 6.633 -21.062 1 86.69 103 GLN A N 1
ATOM 828 C CA . GLN A 1 103 ? 6.883 5.918 -21.5 1 86.69 103 GLN A CA 1
ATOM 829 C C . GLN A 1 103 ? 6.215 5.207 -20.328 1 86.69 103 GLN A C 1
ATOM 831 O O . GLN A 1 103 ? 6.895 4.598 -19.484 1 86.69 103 GLN A O 1
ATOM 836 N N . GLN A 1 104 ? 4.914 5.301 -20.297 1 84.38 104 GLN A N 1
ATOM 837 C CA . GLN A 1 104 ? 4.188 4.586 -19.25 1 84.38 104 GLN A CA 1
ATOM 838 C C . GLN A 1 104 ? 4.406 3.08 -19.359 1 84.38 104 GLN A C 1
ATOM 840 O O . GLN A 1 104 ? 4.438 2.529 -20.453 1 84.38 104 GLN A O 1
ATOM 845 N N . ILE A 1 105 ? 4.562 2.426 -18.25 1 88.56 105 ILE A N 1
ATOM 846 C CA . ILE A 1 105 ? 4.754 0.98 -18.203 1 88.56 105 ILE A CA 1
ATOM 847 C C . ILE A 1 105 ? 3.799 0.371 -17.172 1 88.56 105 ILE A C 1
ATOM 849 O O . ILE A 1 105 ? 3.479 1.002 -16.172 1 88.56 105 ILE A O 1
ATOM 853 N N . THR A 1 106 ? 3.328 -0.794 -17.469 1 86.88 106 THR A N 1
ATOM 854 C CA . THR A 1 106 ? 2.502 -1.565 -16.547 1 86.88 106 THR A CA 1
ATOM 855 C C . THR A 1 106 ? 3.176 -2.885 -16.188 1 86.88 106 THR A C 1
ATOM 857 O O . THR A 1 106 ? 4.219 -3.229 -16.75 1 86.88 106 THR A O 1
ATOM 860 N N . TRP A 1 107 ? 2.615 -3.482 -15.266 1 87.81 107 TRP A N 1
ATOM 861 C CA . TRP A 1 107 ? 3.117 -4.773 -14.812 1 87.81 107 TRP A CA 1
ATOM 862 C C . TRP A 1 107 ? 3.23 -5.758 -15.969 1 87.81 107 TRP A C 1
ATOM 864 O O . TRP A 1 107 ? 4.191 -6.527 -16.047 1 87.81 107 TRP A O 1
ATOM 874 N N . GLU A 1 108 ? 2.322 -5.715 -16.922 1 86.06 108 GLU A N 1
ATOM 875 C CA . GLU A 1 108 ? 2.238 -6.645 -18.047 1 86.06 108 GLU A CA 1
ATOM 876 C C . GLU A 1 108 ? 3.346 -6.383 -19.062 1 86.06 108 GLU A C 1
ATOM 878 O O . GLU A 1 108 ? 3.645 -7.238 -19.891 1 86.06 108 GLU A O 1
ATOM 883 N N . ASP A 1 109 ? 3.93 -5.277 -18.906 1 91 109 ASP A N 1
ATOM 884 C CA . ASP A 1 109 ? 4.977 -4.891 -19.844 1 91 109 ASP A CA 1
ATOM 885 C C . ASP A 1 109 ? 6.324 -5.484 -19.438 1 91 109 ASP A C 1
ATOM 887 O O . ASP A 1 109 ? 7.273 -5.477 -20.234 1 91 109 ASP A O 1
ATOM 891 N N . ILE A 1 110 ? 6.414 -5.98 -18.281 1 92.88 110 ILE A N 1
ATOM 892 C CA . ILE A 1 110 ? 7.699 -6.445 -17.781 1 92.88 110 ILE A CA 1
ATOM 893 C C . ILE A 1 110 ? 7.895 -7.918 -18.125 1 92.88 110 ILE A C 1
ATOM 895 O O . ILE A 1 110 ? 7.102 -8.773 -17.719 1 92.88 110 ILE A O 1
ATOM 899 N N . PRO A 1 111 ? 8.961 -8.211 -18.844 1 91.81 111 PRO A N 1
ATOM 900 C CA . PRO A 1 111 ? 9.203 -9.609 -19.172 1 91.81 111 PRO A CA 1
ATOM 901 C C . PRO A 1 111 ? 9.422 -10.484 -17.938 1 91.81 111 PRO A C 1
ATOM 903 O O . PRO A 1 111 ? 10.062 -10.055 -16.984 1 91.81 111 PRO A O 1
ATOM 906 N N . ASP A 1 112 ? 8.82 -11.57 -17.938 1 90.19 112 ASP A N 1
ATOM 907 C CA . ASP A 1 112 ? 8.969 -12.594 -16.906 1 90.19 112 ASP A CA 1
ATOM 908 C C . ASP A 1 112 ? 9.852 -13.742 -17.391 1 90.19 112 ASP A C 1
ATOM 910 O O . ASP A 1 112 ? 9.469 -14.484 -18.297 1 90.19 112 ASP A O 1
ATOM 914 N N . PRO A 1 113 ? 11 -13.953 -16.797 1 85.94 113 PRO A N 1
ATOM 915 C CA . PRO A 1 113 ? 11.898 -15.008 -17.281 1 85.94 113 PRO A CA 1
ATOM 916 C C . PRO A 1 113 ? 11.312 -16.406 -17.078 1 85.94 113 PRO A C 1
ATOM 918 O O . PRO A 1 113 ? 11.773 -17.359 -17.719 1 85.94 113 PRO A O 1
ATOM 921 N N . ALA A 1 114 ? 10.344 -16.484 -16.188 1 88.44 114 ALA A N 1
ATOM 922 C CA . ALA A 1 114 ? 9.719 -17.797 -15.977 1 88.44 114 ALA A CA 1
ATOM 923 C C . ALA A 1 114 ? 8.742 -18.125 -17.094 1 88.44 114 ALA A C 1
ATOM 925 O O . ALA A 1 114 ? 8.32 -19.266 -17.25 1 88.44 114 ALA A O 1
ATOM 926 N N . TYR A 1 115 ? 8.352 -17.156 -17.828 1 88.69 115 TYR A N 1
ATOM 927 C CA . TYR A 1 115 ? 7.406 -17.359 -18.922 1 88.69 115 TYR A CA 1
ATOM 928 C C . TYR A 1 115 ? 8.086 -17.984 -20.125 1 88.69 115 TYR A C 1
ATOM 930 O O . TYR A 1 115 ? 9.133 -17.5 -20.578 1 88.69 115 TYR A O 1
ATOM 938 N N . PRO A 1 116 ? 7.559 -19.062 -20.719 1 84 116 PRO A N 1
ATOM 939 C CA . PRO A 1 116 ? 8.25 -19.797 -21.781 1 84 116 PRO A CA 1
ATOM 940 C C . PRO A 1 116 ? 8.289 -19.047 -23.109 1 84 116 PRO A C 1
ATOM 942 O O . PRO A 1 116 ? 9.078 -19.375 -23.984 1 84 116 PRO A O 1
ATOM 945 N N . GLY A 1 117 ? 7.574 -17.969 -23.25 1 79.31 117 GLY A N 1
ATOM 946 C CA . GLY A 1 117 ? 7.566 -17.266 -24.531 1 79.31 117 GLY A CA 1
ATOM 947 C C . GLY A 1 117 ? 7.684 -15.758 -24.359 1 79.31 117 GLY A C 1
ATOM 948 O O . GLY A 1 117 ? 8.023 -15.266 -23.297 1 79.31 117 GLY A O 1
ATOM 949 N N . LEU A 1 118 ? 7.777 -15.172 -25.516 1 82 118 LEU A N 1
ATOM 950 C CA . LEU A 1 118 ? 7.754 -13.711 -25.562 1 82 118 LEU A CA 1
ATOM 951 C C . LEU A 1 118 ? 6.328 -13.195 -25.766 1 82 118 LEU A C 1
ATOM 953 O O . LEU A 1 118 ? 5.566 -13.758 -26.547 1 82 118 LEU A O 1
ATOM 957 N N . ARG A 1 119 ? 6.078 -12.227 -24.969 1 84.56 119 ARG A N 1
ATOM 958 C CA . ARG A 1 119 ? 4.793 -11.555 -25.172 1 84.56 119 ARG A CA 1
ATOM 959 C C . ARG A 1 119 ? 4.957 -10.281 -25.984 1 84.56 119 ARG A C 1
ATOM 961 O O . ARG A 1 119 ? 5.961 -9.578 -25.844 1 84.56 119 ARG A O 1
ATOM 968 N N . PRO A 1 120 ? 3.994 -10.023 -26.688 1 82.81 120 PRO A N 1
ATOM 969 C CA . PRO A 1 120 ? 4.082 -8.797 -27.5 1 82.81 120 PRO A CA 1
ATOM 970 C C . PRO A 1 120 ? 4.352 -7.559 -26.641 1 82.81 120 PRO A C 1
ATOM 972 O O . PRO A 1 120 ? 5.109 -6.676 -27.062 1 82.81 120 PRO A O 1
ATOM 975 N N . ALA A 1 121 ? 3.848 -7.492 -25.516 1 82.69 121 ALA A N 1
ATOM 976 C CA . ALA A 1 121 ? 3.998 -6.328 -24.656 1 82.69 121 ALA A CA 1
ATOM 977 C C . ALA A 1 121 ? 5.449 -6.156 -24.219 1 82.69 121 ALA A C 1
ATOM 979 O O . ALA A 1 121 ? 5.875 -5.047 -23.875 1 82.69 121 ALA A O 1
ATOM 980 N N . TRP A 1 122 ? 6.215 -7.234 -24.359 1 89.06 122 TRP A N 1
ATOM 981 C CA . TRP A 1 122 ? 7.582 -7.23 -23.859 1 89.06 122 TRP A CA 1
ATOM 982 C C . TRP A 1 122 ? 8.539 -6.656 -24.906 1 89.06 122 TRP A C 1
ATOM 984 O O . TRP A 1 122 ? 9.664 -6.258 -24.562 1 89.06 122 TRP A O 1
ATOM 994 N N . SER A 1 123 ? 8.164 -6.641 -26.094 1 83.38 123 SER A N 1
ATOM 995 C CA . SER A 1 123 ? 9.062 -6.285 -27.188 1 83.38 123 SER A CA 1
ATOM 996 C C . SER A 1 123 ? 9.641 -4.887 -27 1 83.38 123 SER A C 1
ATOM 998 O O . SER A 1 123 ? 10.789 -4.629 -27.359 1 83.38 123 SER A O 1
ATOM 1000 N N . ARG A 1 124 ? 9 -4.113 -26.328 1 82.69 124 ARG A N 1
ATOM 1001 C CA . ARG A 1 124 ? 9.398 -2.713 -26.203 1 82.69 124 ARG A CA 1
ATOM 1002 C C . ARG A 1 124 ? 10.484 -2.553 -25.141 1 82.69 124 ARG A C 1
ATOM 1004 O O . ARG A 1 124 ? 11.312 -1.643 -25.234 1 82.69 124 ARG A O 1
ATOM 1011 N N . PHE A 1 125 ? 10.539 -3.475 -24.156 1 83.75 125 PHE A N 1
ATOM 1012 C CA . PHE A 1 125 ? 11.375 -3.174 -23 1 83.75 125 PHE A CA 1
ATOM 1013 C C . PHE A 1 125 ? 12.266 -4.363 -22.656 1 83.75 125 PHE A C 1
ATOM 1015 O O . PHE A 1 125 ? 12.977 -4.336 -21.656 1 83.75 125 PHE A O 1
ATOM 1022 N N . SER A 1 126 ? 12.289 -5.32 -23.5 1 80.06 126 SER A N 1
ATOM 1023 C CA . SER A 1 126 ? 12.914 -6.594 -23.141 1 80.06 126 SER A CA 1
ATOM 1024 C C . SER A 1 126 ? 14.406 -6.422 -22.875 1 80.06 126 SER A C 1
ATOM 1026 O O . SER A 1 126 ? 14.984 -7.16 -22.078 1 80.06 126 SER A O 1
ATOM 1028 N N . ASN A 1 127 ? 14.969 -5.434 -23.328 1 82.75 127 ASN A N 1
ATOM 1029 C CA . ASN A 1 127 ? 16.406 -5.246 -23.141 1 82.75 127 ASN A CA 1
ATOM 1030 C C . ASN A 1 127 ? 16.688 -4.32 -21.953 1 82.75 127 ASN A C 1
ATOM 1032 O O . ASN A 1 127 ? 17.859 -4.129 -21.578 1 82.75 127 ASN A O 1
ATOM 1036 N N . ARG A 1 128 ? 15.734 -3.885 -21.375 1 91.19 128 ARG A N 1
ATOM 1037 C CA . ARG A 1 128 ? 15.953 -2.852 -20.359 1 91.19 128 ARG A CA 1
ATOM 1038 C C . ARG A 1 128 ? 15.477 -3.312 -18.984 1 91.19 128 ARG A C 1
ATOM 1040 O O . ARG A 1 128 ? 16.062 -2.936 -17.969 1 91.19 128 ARG A O 1
ATOM 1047 N N . ILE A 1 129 ? 14.461 -4.09 -19.016 1 93.94 129 ILE A N 1
ATOM 1048 C CA . ILE A 1 129 ? 13.812 -4.402 -17.734 1 93.94 129 ILE A CA 1
ATOM 1049 C C . ILE A 1 129 ? 13.391 -5.871 -17.719 1 93.94 129 ILE A C 1
ATOM 1051 O O . ILE A 1 129 ? 13.078 -6.445 -18.766 1 93.94 129 ILE A O 1
ATOM 1055 N N . THR A 1 130 ? 13.445 -6.5 -16.562 1 93.06 130 THR A N 1
ATOM 1056 C CA . THR A 1 130 ? 12.992 -7.875 -16.391 1 93.06 130 THR A CA 1
ATOM 1057 C C . THR A 1 130 ? 12.5 -8.109 -14.969 1 93.06 130 THR A C 1
ATOM 1059 O O . THR A 1 130 ? 12.914 -7.41 -14.039 1 93.06 130 THR A O 1
ATOM 1062 N N . LEU A 1 131 ? 11.656 -9.039 -14.828 1 92.44 131 LEU A N 1
ATOM 1063 C CA . LEU A 1 131 ? 11.281 -9.531 -13.508 1 92.44 131 LEU A CA 1
ATOM 1064 C C . LEU A 1 131 ? 12.336 -10.492 -12.969 1 92.44 131 LEU A C 1
ATOM 1066 O O . LEU A 1 131 ? 13.102 -11.078 -13.734 1 92.44 131 LEU A O 1
ATOM 1070 N N . TRP A 1 132 ? 12.398 -10.594 -11.703 1 92.25 132 TRP A N 1
ATOM 1071 C CA . TRP A 1 132 ? 13.141 -11.656 -11.039 1 92.25 132 TRP A CA 1
ATOM 1072 C C . TRP A 1 132 ? 12.227 -12.469 -10.125 1 92.25 132 TRP A C 1
ATOM 1074 O O . TRP A 1 132 ? 11.406 -11.906 -9.398 1 92.25 132 TRP A O 1
ATOM 1084 N N . ARG A 1 133 ? 12.352 -13.805 -10.195 1 91.88 133 ARG A N 1
ATOM 1085 C CA . ARG A 1 133 ? 11.641 -14.742 -9.336 1 91.88 133 ARG A CA 1
ATOM 1086 C C . ARG A 1 133 ? 12.594 -15.781 -8.75 1 91.88 133 ARG A C 1
ATOM 1088 O O . ARG A 1 133 ? 13.578 -16.156 -9.391 1 91.88 133 ARG A O 1
ATOM 1095 N N . PRO A 1 134 ? 12.219 -16.219 -7.547 1 91.31 134 PRO A N 1
ATOM 1096 C CA . PRO A 1 134 ? 13.023 -17.328 -7.023 1 91.31 134 PRO A CA 1
ATOM 1097 C C . PRO A 1 134 ? 12.711 -18.656 -7.715 1 91.31 134 PRO A C 1
ATOM 1099 O O . PRO A 1 134 ? 11.617 -18.844 -8.25 1 91.31 134 PRO A O 1
ATOM 1102 N N . TRP A 1 135 ? 13.672 -19.531 -7.84 1 90.56 135 TRP A N 1
ATOM 1103 C CA . TRP A 1 135 ? 13.578 -20.922 -8.258 1 90.56 135 TRP A CA 1
ATOM 1104 C C . TRP A 1 135 ? 13.219 -21.016 -9.742 1 90.56 135 TRP A C 1
ATOM 1106 O O . TRP A 1 135 ? 12.414 -21.859 -10.133 1 90.56 135 TRP A O 1
ATOM 1116 N N . ILE A 1 136 ? 13.555 -20.031 -10.523 1 84.62 136 ILE A N 1
ATOM 1117 C CA . ILE A 1 136 ? 13.422 -20.172 -11.969 1 84.62 136 ILE A CA 1
ATOM 1118 C C . ILE A 1 136 ? 14.539 -21.062 -12.5 1 84.62 136 ILE A C 1
ATOM 1120 O O . ILE A 1 136 ? 15.68 -20.984 -12.039 1 84.62 136 ILE A O 1
ATOM 1124 N N . ASP A 1 137 ? 14.078 -22.234 -13.133 1 62.25 137 ASP A N 1
ATOM 1125 C CA . ASP A 1 137 ? 15.086 -23.094 -13.75 1 62.25 137 ASP A CA 1
ATOM 1126 C C . ASP A 1 137 ? 15.695 -22.422 -14.984 1 62.25 137 ASP A C 1
ATOM 1128 O O . ASP A 1 137 ? 14.977 -21.812 -15.781 1 62.25 137 ASP A O 1
ATOM 1132 N N . THR A 1 138 ? 16.656 -21.688 -14.977 1 46.09 138 THR A N 1
ATOM 1133 C CA . THR A 1 138 ? 17.25 -21.328 -16.266 1 46.09 138 THR A CA 1
ATOM 1134 C C . THR A 1 138 ? 17.203 -22.5 -17.234 1 46.09 138 THR A C 1
ATOM 1136 O O . THR A 1 138 ? 17.5 -23.641 -16.844 1 46.09 138 THR A O 1
ATOM 1139 N N . VAL A 1 139 ? 16.469 -22.547 -18.156 1 36.59 139 VAL A N 1
ATOM 1140 C CA . VAL A 1 139 ? 16.438 -23.438 -19.312 1 36.59 139 VAL A CA 1
ATOM 1141 C C . VAL A 1 139 ? 17.859 -23.797 -19.734 1 36.59 139 VAL A C 1
ATOM 1143 O O . VAL A 1 139 ? 18.688 -22.906 -19.984 1 36.59 139 VAL A O 1
ATOM 1146 N N . GLY A 1 140 ? 18.391 -25.188 -19.641 1 35.31 140 GLY A N 1
ATOM 1147 C CA . GLY A 1 140 ? 19.5 -26.062 -19.953 1 35.31 140 GLY A CA 1
ATOM 1148 C C . GLY A 1 140 ? 20.25 -26.547 -18.734 1 35.31 140 GLY A C 1
ATOM 1149 O O . GLY A 1 140 ? 20.922 -27.578 -18.766 1 35.31 140 GLY A O 1
ATOM 1150 N N . GLU A 1 141 ? 20.984 -25.766 -17.938 1 32.69 141 GLU A N 1
ATOM 1151 C CA . GLU A 1 141 ? 21.719 -26.375 -16.828 1 32.69 141 GLU A CA 1
ATOM 1152 C C . GLU A 1 141 ? 20.781 -26.656 -15.656 1 32.69 141 GLU A C 1
ATOM 1154 O O . GLU A 1 141 ? 20.047 -25.766 -15.211 1 32.69 141 GLU A O 1
ATOM 1159 N N . VAL A 1 142 ? 20.094 -27.859 -15.602 1 31.92 142 VAL A N 1
ATOM 1160 C CA . VAL A 1 142 ? 19.453 -28.469 -14.445 1 31.92 142 VAL A CA 1
ATOM 1161 C C . VAL A 1 142 ? 20 -27.859 -13.156 1 31.92 142 VAL A C 1
ATOM 1163 O O . VAL A 1 142 ? 19.766 -28.391 -12.062 1 31.92 142 VAL A O 1
ATOM 1166 N N . SER A 1 143 ? 21.188 -27.391 -13.148 1 31.48 143 SER A N 1
ATOM 1167 C CA . SER A 1 143 ? 21.891 -27.312 -11.875 1 31.48 143 SER A CA 1
ATOM 1168 C C . SER A 1 143 ? 21.047 -26.641 -10.805 1 31.48 143 SER A C 1
ATOM 1170 O O . SER A 1 143 ? 20 -26.062 -11.109 1 31.48 143 SER A O 1
ATOM 1172 N N . SER A 1 144 ? 21.719 -25.938 -9.797 1 33.19 144 SER A N 1
ATOM 1173 C CA . SER A 1 144 ? 21.453 -25.547 -8.414 1 33.19 144 SER A CA 1
ATOM 1174 C C . SER A 1 144 ? 20.266 -24.594 -8.32 1 33.19 144 SER A C 1
ATOM 1176 O O . SER A 1 144 ? 20.156 -23.656 -9.109 1 33.19 144 SER A O 1
ATOM 1178 N N . LEU A 1 145 ? 19.016 -25.078 -7.93 1 38.44 145 LEU A N 1
ATOM 1179 C CA . LEU A 1 145 ? 17.859 -24.422 -7.324 1 38.44 145 LEU A CA 1
ATOM 1180 C C . LEU A 1 145 ? 18.219 -23.031 -6.832 1 38.44 145 LEU A C 1
ATOM 1182 O O . LEU A 1 145 ? 17.625 -22.516 -5.879 1 38.44 145 LEU A O 1
ATOM 1186 N N . ARG A 1 146 ? 19.484 -22.656 -7.281 1 41.59 146 ARG A N 1
ATOM 1187 C CA . ARG A 1 146 ? 19.906 -21.359 -6.758 1 41.59 146 ARG A CA 1
ATOM 1188 C C . ARG A 1 146 ? 19.141 -20.219 -7.434 1 41.59 146 ARG A C 1
ATOM 1190 O O . ARG A 1 146 ? 18.797 -20.312 -8.609 1 41.59 146 ARG A O 1
ATOM 1197 N N . ALA A 1 147 ? 18.281 -19.438 -6.742 1 48.22 147 ALA A N 1
ATOM 1198 C CA . ALA A 1 147 ? 17.812 -18.156 -7.281 1 48.22 147 ALA A CA 1
ATOM 1199 C C . ALA A 1 147 ? 18.75 -17.656 -8.383 1 48.22 147 ALA A C 1
ATOM 1201 O O . ALA A 1 147 ? 19.969 -17.719 -8.234 1 48.22 147 ALA A O 1
ATOM 1202 N N . PRO A 1 148 ? 18.219 -17.703 -9.773 1 48.72 148 PRO A N 1
ATOM 1203 C CA . PRO A 1 148 ? 19.156 -17.125 -10.75 1 48.72 148 PRO A CA 1
ATOM 1204 C C . PRO A 1 148 ? 20.031 -16.016 -10.164 1 48.72 148 PRO A C 1
ATOM 1206 O O . PRO A 1 148 ? 19.531 -15.18 -9.406 1 48.72 148 PRO A O 1
ATOM 1209 N N . HIS A 1 149 ? 21.297 -16.344 -10.164 1 58.03 149 HIS A N 1
ATOM 1210 C CA . HIS A 1 149 ? 22.219 -15.305 -9.727 1 58.03 149 HIS A CA 1
ATOM 1211 C C . HIS A 1 149 ? 22.078 -14.047 -10.578 1 58.03 149 HIS A C 1
ATOM 1213 O O . HIS A 1 149 ? 21.938 -14.133 -11.805 1 58.03 149 HIS A O 1
ATOM 1219 N N . LEU A 1 150 ? 21.609 -13.008 -10.055 1 57.12 150 LEU A N 1
ATOM 1220 C CA . LEU A 1 150 ? 21.453 -11.703 -10.68 1 57.12 150 LEU A CA 1
ATOM 1221 C C . LEU A 1 150 ? 22.547 -11.438 -11.695 1 57.12 150 LEU A C 1
ATOM 1223 O O . LEU A 1 150 ? 22.391 -10.609 -12.594 1 57.12 150 LEU A O 1
ATOM 1227 N N . GLN A 1 151 ? 23.594 -12.18 -11.531 1 52.12 151 GLN A N 1
ATOM 1228 C CA . GLN A 1 151 ? 24.688 -11.992 -12.477 1 52.12 151 GLN A CA 1
ATOM 1229 C C . GLN A 1 151 ? 24.281 -12.391 -13.891 1 52.12 151 GLN A C 1
ATOM 1231 O O . GLN A 1 151 ? 24.875 -11.938 -14.867 1 52.12 151 GLN A O 1
ATOM 1236 N N . ASP A 1 152 ? 23.172 -13.102 -13.961 1 61.22 152 ASP A N 1
ATOM 1237 C CA . ASP A 1 152 ? 22.734 -13.594 -15.258 1 61.22 152 ASP A CA 1
ATOM 1238 C C . ASP A 1 152 ? 21.797 -12.594 -15.945 1 61.22 152 ASP A C 1
ATOM 1240 O O . ASP A 1 152 ? 21.438 -12.773 -17.109 1 61.22 152 ASP A O 1
ATOM 1244 N N . TYR A 1 153 ? 21.625 -11.57 -15.195 1 71.62 153 TYR A N 1
ATOM 1245 C CA . TYR A 1 153 ? 20.719 -10.555 -15.742 1 71.62 153 TYR A CA 1
ATOM 1246 C C . TYR A 1 153 ? 21.516 -9.422 -16.375 1 71.62 153 TYR A C 1
ATOM 1248 O O . TYR A 1 153 ? 22.5 -8.945 -15.805 1 71.62 153 TYR A O 1
ATOM 1256 N N . HIS A 1 154 ? 21.219 -9.062 -17.578 1 77.69 154 HIS A N 1
ATOM 1257 C CA . HIS A 1 154 ? 21.891 -8 -18.297 1 77.69 154 HIS A CA 1
ATOM 1258 C C . HIS A 1 154 ? 21.031 -6.738 -18.359 1 77.69 154 HIS A C 1
ATOM 1260 O O . HIS A 1 154 ? 21.5 -5.691 -18.812 1 77.69 154 HIS A O 1
ATOM 1266 N N . GLN A 1 155 ? 19.906 -6.84 -17.906 1 86.44 155 GLN A N 1
ATOM 1267 C CA . GLN A 1 155 ? 19 -5.699 -17.953 1 86.44 155 GLN A CA 1
ATOM 1268 C C . GLN A 1 155 ? 19.406 -4.625 -16.953 1 86.44 155 GLN A C 1
ATOM 1270 O O . GLN A 1 155 ? 19.984 -4.934 -15.906 1 86.44 155 GLN A O 1
ATOM 1275 N N . ASP A 1 156 ? 19.062 -3.441 -17.266 1 92.25 156 ASP A N 1
ATOM 1276 C CA . ASP A 1 156 ? 19.391 -2.291 -16.422 1 92.25 156 ASP A CA 1
ATOM 1277 C C . ASP A 1 156 ? 18.469 -2.227 -15.203 1 92.25 156 ASP A C 1
ATOM 1279 O O . ASP A 1 156 ? 18.828 -1.623 -14.188 1 92.25 156 ASP A O 1
ATOM 1283 N N . ILE A 1 157 ? 17.312 -2.783 -15.414 1 96.19 157 ILE A N 1
ATOM 1284 C CA . ILE A 1 157 ? 16.297 -2.699 -14.367 1 96.19 157 ILE A CA 1
ATOM 1285 C C . ILE A 1 157 ? 15.75 -4.094 -14.07 1 96.19 157 ILE A C 1
ATOM 1287 O O . ILE A 1 157 ? 15.211 -4.758 -14.961 1 96.19 157 ILE A O 1
ATOM 1291 N N . ILE A 1 158 ? 15.891 -4.504 -12.867 1 94.88 158 ILE A N 1
ATOM 1292 C CA . ILE A 1 158 ? 15.336 -5.777 -12.422 1 94.88 158 ILE A CA 1
ATOM 1293 C C . ILE A 1 158 ? 14.305 -5.531 -11.32 1 94.88 158 ILE A C 1
ATOM 1295 O O . ILE A 1 158 ? 14.57 -4.801 -10.367 1 94.88 158 ILE A O 1
ATOM 1299 N N . VAL A 1 159 ? 13.164 -6.09 -11.477 1 94.25 159 VAL A N 1
ATOM 1300 C CA . VAL A 1 159 ? 12.086 -5.988 -10.5 1 94.25 159 VAL A CA 1
ATOM 1301 C C . VAL A 1 159 ? 11.891 -7.328 -9.797 1 94.25 159 VAL A C 1
ATOM 1303 O O . VAL A 1 159 ? 11.219 -8.219 -10.32 1 94.25 159 VAL A O 1
ATOM 1306 N N . PRO A 1 160 ? 12.406 -7.445 -8.617 1 93.44 160 PRO A N 1
ATOM 1307 C CA . PRO A 1 160 ? 12.219 -8.703 -7.898 1 93.44 160 PRO A CA 1
ATOM 1308 C C . PRO A 1 160 ? 10.797 -8.883 -7.375 1 93.44 160 PRO A C 1
ATOM 1310 O O . PRO A 1 160 ? 10.234 -7.957 -6.777 1 93.44 160 PRO A O 1
ATOM 1313 N N . LEU A 1 161 ? 10.242 -9.984 -7.672 1 91.19 161 LEU A N 1
ATOM 1314 C CA . LEU A 1 161 ? 9.008 -10.375 -7.008 1 91.19 161 LEU A CA 1
ATOM 1315 C C . LEU A 1 161 ? 9.297 -11.109 -5.707 1 91.19 161 LEU A C 1
ATOM 1317 O O . LEU A 1 161 ? 9.523 -12.32 -5.715 1 91.19 161 LEU A O 1
ATOM 1321 N N . LEU A 1 162 ? 9.242 -10.406 -4.621 1 89.75 162 LEU A N 1
ATOM 1322 C CA . LEU A 1 162 ? 9.555 -10.93 -3.297 1 89.75 162 LEU A CA 1
ATOM 1323 C C . LEU A 1 162 ? 8.312 -11.531 -2.646 1 89.75 162 LEU A C 1
ATOM 1325 O O . LEU A 1 162 ? 7.184 -11.234 -3.053 1 89.75 162 LEU A O 1
ATOM 1329 N N . PRO A 1 163 ? 8.516 -12.445 -1.75 1 89.31 163 PRO A N 1
ATOM 1330 C CA . PRO A 1 163 ? 7.367 -13.047 -1.078 1 89.31 163 PRO A CA 1
ATOM 1331 C C . PRO A 1 163 ? 6.711 -12.109 -0.069 1 89.31 163 PRO A C 1
ATOM 1333 O O . PRO A 1 163 ? 6.684 -12.406 1.129 1 89.31 163 PRO A O 1
ATOM 1336 N N . LEU A 1 164 ? 6.211 -11.055 -0.57 1 83 164 LEU A N 1
ATOM 1337 C CA . LEU A 1 164 ? 5.473 -10.039 0.178 1 83 164 LEU A CA 1
ATOM 1338 C C . LEU A 1 164 ? 3.984 -10.109 -0.135 1 83 164 LEU A C 1
ATOM 1340 O O . LEU A 1 164 ? 3.49 -9.383 -0.998 1 83 164 LEU A O 1
ATOM 1344 N N . ALA A 1 165 ? 3.365 -11.055 0.611 1 70.88 165 ALA A N 1
ATOM 1345 C CA . ALA A 1 165 ? 1.955 -11.281 0.31 1 70.88 165 ALA A CA 1
ATOM 1346 C C . ALA A 1 165 ? 1.11 -10.062 0.683 1 70.88 165 ALA A C 1
ATOM 1348 O O . ALA A 1 165 ? 0.012 -9.875 0.154 1 70.88 165 ALA A O 1
ATOM 1349 N N . TRP A 1 166 ? 1.788 -9.414 1.691 1 65.56 166 TRP A N 1
ATOM 1350 C CA . TRP A 1 166 ? 1.099 -8.188 2.074 1 65.56 166 TRP A CA 1
ATOM 1351 C C . TRP A 1 166 ? 1.115 -7.176 0.933 1 65.56 166 TRP A C 1
ATOM 1353 O O . TRP A 1 166 ? 1.934 -7.281 0.016 1 65.56 166 TRP A O 1
ATOM 1363 N N . PRO A 1 167 ? 0.372 -6.223 1.159 1 58.03 167 PRO A N 1
ATOM 1364 C CA . PRO A 1 167 ? 0.049 -5.262 0.103 1 58.03 167 PRO A CA 1
ATOM 1365 C C . PRO A 1 167 ? 1.288 -4.754 -0.631 1 58.03 167 PRO A C 1
ATOM 1367 O O . PRO A 1 167 ? 2.389 -4.762 -0.072 1 58.03 167 PRO A O 1
ATOM 1370 N N . GLU A 1 168 ? 1.133 -4.664 -1.864 1 62.69 168 GLU A N 1
ATOM 1371 C CA . GLU A 1 168 ? 2.037 -4.125 -2.873 1 62.69 168 GLU A CA 1
ATOM 1372 C C . GLU A 1 168 ? 2.615 -2.781 -2.434 1 62.69 168 GLU A C 1
ATOM 1374 O O . GLU A 1 168 ? 2.902 -1.92 -3.268 1 62.69 168 GLU A O 1
ATOM 1379 N N . GLU A 1 169 ? 2.82 -2.699 -1.071 1 68.88 169 GLU A N 1
ATOM 1380 C CA . GLU A 1 169 ? 3.26 -1.391 -0.597 1 68.88 169 GLU A CA 1
ATOM 1381 C C . GLU A 1 169 ? 4.777 -1.263 -0.658 1 68.88 169 GLU A C 1
ATOM 1383 O O . GLU A 1 169 ? 5.32 -0.162 -0.529 1 68.88 169 GLU A O 1
ATOM 1388 N N . VAL A 1 170 ? 5.363 -2.369 -0.782 1 85.94 170 VAL A N 1
ATOM 1389 C CA . VAL A 1 170 ? 6.82 -2.309 -0.85 1 85.94 170 VAL A CA 1
ATOM 1390 C C . VAL A 1 170 ? 7.297 -2.877 -2.184 1 85.94 170 VAL A C 1
ATOM 1392 O O . VAL A 1 170 ? 6.922 -3.986 -2.564 1 85.94 170 VAL A O 1
ATOM 1395 N N . ALA A 1 171 ? 7.969 -2.109 -2.805 1 91.88 171 ALA A N 1
ATOM 1396 C CA . ALA A 1 171 ? 8.578 -2.561 -4.055 1 91.88 171 ALA A CA 1
ATOM 1397 C C . ALA A 1 171 ? 10.07 -2.26 -4.074 1 91.88 171 ALA A C 1
ATOM 1399 O O . ALA A 1 171 ? 10.508 -1.208 -3.598 1 91.88 171 ALA A O 1
ATOM 1400 N N . VAL A 1 172 ? 10.766 -3.168 -4.613 1 94.44 172 VAL A N 1
ATOM 1401 C CA . VAL A 1 172 ? 12.219 -3.051 -4.719 1 94.44 172 VAL A CA 1
ATOM 1402 C C . VAL A 1 172 ? 12.633 -3.045 -6.188 1 94.44 172 VAL A C 1
ATOM 1404 O O . VAL A 1 172 ? 12.047 -3.76 -7.004 1 94.44 172 VAL A O 1
ATOM 1407 N N . LEU A 1 173 ? 13.602 -2.223 -6.477 1 96.12 173 LEU A N 1
ATOM 1408 C CA . LEU A 1 173 ? 14.258 -2.205 -7.781 1 96.12 173 LEU A CA 1
ATOM 1409 C C . LEU A 1 173 ? 15.758 -2.479 -7.641 1 96.12 173 LEU A C 1
ATOM 1411 O O . LEU A 1 173 ? 16.391 -1.979 -6.715 1 96.12 173 LEU A O 1
ATOM 1415 N N . ILE A 1 174 ? 16.172 -3.238 -8.508 1 96.25 174 ILE A N 1
ATOM 1416 C CA . ILE A 1 174 ? 17.609 -3.412 -8.672 1 96.25 174 ILE A CA 1
ATOM 1417 C C . ILE A 1 174 ? 18.062 -2.707 -9.953 1 96.25 174 ILE A C 1
ATOM 1419 O O . ILE A 1 174 ? 17.578 -3 -11.039 1 96.25 174 ILE A O 1
ATOM 1423 N N . LEU A 1 175 ? 19.016 -1.877 -9.805 1 96.75 175 LEU A N 1
ATOM 1424 C CA . LEU A 1 175 ? 19.438 -1.038 -10.922 1 96.75 175 LEU A CA 1
ATOM 1425 C C . LEU A 1 175 ? 20.922 -1.271 -11.242 1 96.75 175 LEU A C 1
ATOM 1427 O O . LEU A 1 175 ? 21.719 -1.516 -10.336 1 96.75 175 LEU A O 1
ATOM 1431 N N . SER A 1 176 ? 21.234 -1.217 -12.539 1 94.06 176 SER A N 1
ATOM 1432 C CA . SER A 1 176 ? 22.641 -1.174 -12.914 1 94.06 176 SER A CA 1
ATOM 1433 C C . SER A 1 176 ? 23.297 0.127 -12.453 1 94.06 176 SER A C 1
ATOM 1435 O O . SER A 1 176 ? 22.609 1.126 -12.227 1 94.06 176 SER A O 1
ATOM 1437 N N . ASP A 1 177 ? 24.609 0.104 -12.375 1 93.81 177 ASP A N 1
ATOM 1438 C CA . ASP A 1 177 ? 25.359 1.265 -11.914 1 93.81 177 ASP A CA 1
ATOM 1439 C C . ASP A 1 177 ? 25.156 2.455 -12.852 1 93.81 177 ASP A C 1
ATOM 1441 O O . ASP A 1 177 ? 25.141 3.605 -12.406 1 93.81 177 ASP A O 1
ATOM 1445 N N . SER A 1 178 ? 24.938 2.184 -14.094 1 93.06 178 SER A N 1
ATOM 1446 C CA . SER A 1 178 ? 24.875 3.238 -15.094 1 93.06 178 SER A CA 1
ATOM 1447 C C . SER A 1 178 ? 23.547 4.004 -15.008 1 93.06 178 SER A C 1
ATOM 1449 O O . SER A 1 178 ? 23.516 5.215 -15.227 1 93.06 178 SER A O 1
ATOM 1451 N N . VAL A 1 179 ? 22.469 3.34 -14.57 1 95.25 179 VAL A N 1
ATOM 1452 C CA . VAL A 1 179 ? 21.172 4.012 -14.633 1 95.25 179 VAL A CA 1
ATOM 1453 C C . VAL A 1 179 ? 20.75 4.461 -13.242 1 95.25 179 VAL A C 1
ATOM 1455 O O . VAL A 1 179 ? 19.859 5.312 -13.094 1 95.25 179 VAL A O 1
ATOM 1458 N N . ALA A 1 180 ? 21.328 3.914 -12.195 1 96.06 180 ALA A N 1
ATOM 1459 C CA . ALA A 1 180 ? 20.938 4.137 -10.805 1 96.06 180 ALA A CA 1
ATOM 1460 C C . ALA A 1 180 ? 20.891 5.629 -10.484 1 96.06 180 ALA A C 1
ATOM 1462 O O . ALA A 1 180 ? 19.953 6.098 -9.836 1 96.06 180 ALA A O 1
ATOM 1463 N N . PRO A 1 181 ? 21.859 6.438 -10.984 1 96.25 181 PRO A N 1
ATOM 1464 C CA . PRO A 1 181 ? 21.844 7.859 -10.641 1 96.25 181 PRO A CA 1
ATOM 1465 C C . PRO A 1 181 ? 20.656 8.602 -11.227 1 96.25 181 PRO A C 1
ATOM 1467 O O . PRO A 1 181 ? 20.328 9.711 -10.797 1 96.25 181 PRO A O 1
ATOM 1470 N N . LEU A 1 182 ? 20 7.992 -12.227 1 96.12 182 LEU A N 1
ATOM 1471 C CA . LEU A 1 182 ? 18.891 8.648 -12.906 1 96.12 182 LEU A CA 1
ATOM 1472 C C . LEU A 1 182 ? 17.578 8.359 -12.18 1 96.12 182 LEU A C 1
ATOM 1474 O O . LEU A 1 182 ? 16.531 8.938 -12.516 1 96.12 182 LEU A O 1
ATOM 1478 N N . PHE A 1 183 ? 17.609 7.488 -11.164 1 96.88 183 PHE A N 1
ATOM 1479 C CA . PHE A 1 183 ? 16.422 7.156 -10.391 1 96.88 183 PHE A CA 1
ATOM 1480 C C . PHE A 1 183 ? 16.406 7.93 -9.07 1 96.88 183 PHE A C 1
ATOM 1482 O O . PHE A 1 183 ? 17.453 8.125 -8.445 1 96.88 183 PHE A O 1
ATOM 1489 N N . PRO A 1 184 ? 15.172 8.32 -8.625 1 94.94 184 PRO A N 1
ATOM 1490 C CA . PRO A 1 184 ? 15.078 8.906 -7.289 1 94.94 184 PRO A CA 1
ATOM 1491 C C . PRO A 1 184 ? 15.57 7.961 -6.195 1 94.94 184 PRO A C 1
ATOM 1493 O O . PRO A 1 184 ? 15.531 6.738 -6.371 1 94.94 184 PRO A O 1
ATOM 1496 N N . PRO A 1 185 ? 16.047 8.508 -5.121 1 94.25 185 PRO A N 1
ATOM 1497 C CA . PRO A 1 185 ? 16.469 7.648 -4.016 1 94.25 185 PRO A CA 1
ATOM 1498 C C . PRO A 1 185 ? 15.328 6.836 -3.42 1 94.25 185 PRO A C 1
ATOM 1500 O O . PRO A 1 185 ? 14.156 7.094 -3.725 1 94.25 185 PRO A O 1
ATOM 1503 N N . SER A 1 186 ? 15.711 5.875 -2.604 1 95.19 186 SER A N 1
ATOM 1504 C CA . SER A 1 186 ? 14.734 5.055 -1.892 1 95.19 186 SER A CA 1
ATOM 1505 C C . SER A 1 186 ? 13.82 5.918 -1.027 1 95.19 186 SER A C 1
ATOM 1507 O O . SER A 1 186 ? 14.266 6.898 -0.432 1 95.19 186 SER A O 1
ATOM 1509 N N . GLU A 1 187 ? 12.648 5.508 -0.979 1 91.88 187 GLU A N 1
ATOM 1510 C CA . GLU A 1 187 ? 11.672 6.184 -0.132 1 91.88 187 GLU A CA 1
ATOM 1511 C C . GLU A 1 187 ? 11.609 5.543 1.252 1 91.88 187 GLU A C 1
ATOM 1513 O O . GLU A 1 187 ? 11.891 4.355 1.407 1 91.88 187 GLU A O 1
ATOM 1518 N N . LEU A 1 188 ? 11.219 6.34 2.146 1 92 188 LEU A N 1
ATOM 1519 C CA . LEU A 1 188 ? 11.078 5.863 3.518 1 92 188 LEU A CA 1
ATOM 1520 C C . LEU A 1 188 ? 9.781 5.086 3.691 1 92 188 LEU A C 1
ATOM 1522 O O . LEU A 1 188 ? 8.711 5.547 3.277 1 92 188 LEU A O 1
ATOM 1526 N N . LEU A 1 189 ? 9.914 3.891 4.262 1 90.81 189 LEU A N 1
ATOM 1527 C CA . LEU A 1 189 ? 8.766 3.104 4.68 1 90.81 189 LEU A CA 1
ATOM 1528 C C . LEU A 1 189 ? 8.453 3.324 6.156 1 90.81 189 LEU A C 1
ATOM 1530 O O . LEU A 1 189 ? 9.328 3.742 6.918 1 90.81 189 LEU A O 1
ATOM 1534 N N . SER A 1 190 ? 7.25 3.037 6.547 1 89.44 190 SER A N 1
ATOM 1535 C CA . SER A 1 190 ? 6.992 2.934 7.977 1 89.44 190 SER A CA 1
ATOM 1536 C C . SER A 1 190 ? 7.77 1.779 8.602 1 89.44 190 SER A C 1
ATOM 1538 O O . SER A 1 190 ? 8.141 0.829 7.906 1 89.44 190 SER A O 1
ATOM 1540 N N . PRO A 1 191 ? 7.965 1.828 9.922 1 90.62 191 PRO A N 1
ATOM 1541 C CA . PRO A 1 191 ? 8.633 0.698 10.57 1 90.62 191 PRO A CA 1
ATOM 1542 C C . PRO A 1 191 ? 7.895 -0.623 10.359 1 90.62 191 PRO A C 1
ATOM 1544 O O . PRO A 1 191 ? 8.523 -1.68 10.273 1 90.62 191 PRO A O 1
ATOM 1547 N N . VAL A 1 192 ? 6.637 -0.581 10.266 1 85.44 192 VAL A N 1
ATOM 1548 C CA . VAL A 1 192 ? 5.824 -1.782 10.109 1 85.44 192 VAL A CA 1
ATOM 1549 C C . VAL A 1 192 ? 6.125 -2.438 8.766 1 85.44 192 VAL A C 1
ATOM 1551 O O . VAL A 1 192 ? 6.371 -3.643 8.695 1 85.44 192 VAL A O 1
ATOM 1554 N N . PHE A 1 193 ? 6.164 -1.678 7.738 1 87.38 193 PHE A N 1
ATOM 1555 C CA . PHE A 1 193 ? 6.383 -2.215 6.402 1 87.38 193 PHE A CA 1
ATOM 1556 C C . PHE A 1 193 ? 7.84 -2.633 6.219 1 87.38 193 PHE A C 1
ATOM 1558 O O . PHE A 1 193 ? 8.125 -3.602 5.512 1 87.38 193 PHE A O 1
ATOM 1565 N N . ALA A 1 194 ? 8.711 -1.84 6.801 1 90.62 194 ALA A N 1
ATOM 1566 C CA . ALA A 1 194 ? 10.117 -2.221 6.738 1 90.62 194 ALA A CA 1
ATOM 1567 C C . ALA A 1 194 ? 10.352 -3.564 7.422 1 90.62 194 ALA A C 1
ATOM 1569 O O . ALA A 1 194 ? 11.086 -4.41 6.906 1 90.62 194 ALA A O 1
ATOM 1570 N N . GLU A 1 195 ? 9.719 -3.709 8.578 1 88.62 195 GLU A N 1
ATOM 1571 C CA . GLU A 1 195 ? 9.852 -4.961 9.32 1 88.62 195 GLU A CA 1
ATOM 1572 C C . GLU A 1 195 ? 9.242 -6.125 8.547 1 88.62 195 GLU A C 1
ATOM 1574 O O . GLU A 1 195 ? 9.828 -7.203 8.477 1 88.62 195 GLU A O 1
ATOM 1579 N N . TYR A 1 196 ? 8.125 -5.891 8.062 1 84.94 196 TYR A N 1
ATOM 1580 C CA . TYR A 1 196 ? 7.453 -6.926 7.281 1 84.94 196 TYR A CA 1
ATOM 1581 C C . TYR A 1 196 ? 8.305 -7.348 6.09 1 84.94 196 TYR A C 1
ATOM 1583 O O . TYR A 1 196 ? 8.469 -8.547 5.832 1 84.94 196 TYR A O 1
ATOM 1591 N N . ALA A 1 197 ? 8.812 -6.406 5.344 1 89.5 197 ALA A N 1
ATOM 1592 C CA . ALA A 1 197 ? 9.617 -6.68 4.16 1 89.5 197 ALA A CA 1
ATOM 1593 C C . ALA A 1 197 ? 10.914 -7.398 4.535 1 89.5 197 ALA A C 1
ATOM 1595 O O . ALA A 1 197 ? 11.328 -8.336 3.85 1 89.5 197 ALA A O 1
ATOM 1596 N N . GLN A 1 198 ? 11.508 -6.926 5.57 1 91.25 198 GLN A N 1
ATOM 1597 C CA . GLN A 1 198 ? 12.75 -7.555 6.02 1 91.25 198 GLN A CA 1
ATOM 1598 C C . GLN A 1 198 ? 12.531 -9.023 6.348 1 91.25 198 GLN A C 1
ATOM 1600 O O . GLN A 1 198 ? 13.328 -9.883 5.953 1 91.25 198 GLN A O 1
ATOM 1605 N N . ARG A 1 199 ? 11.539 -9.258 7.059 1 88.69 199 ARG A N 1
ATOM 1606 C CA . ARG A 1 199 ? 11.234 -10.633 7.441 1 88.69 199 ARG A CA 1
ATOM 1607 C C . ARG A 1 199 ? 10.961 -11.492 6.215 1 88.69 199 ARG A C 1
ATOM 1609 O O . ARG A 1 199 ? 11.398 -12.648 6.156 1 88.69 199 ARG A O 1
ATOM 1616 N N . ALA A 1 200 ? 10.227 -10.961 5.32 1 88.44 200 ALA A N 1
ATOM 1617 C CA . ALA A 1 200 ? 9.938 -11.688 4.09 1 88.44 200 ALA A CA 1
ATOM 1618 C C . ALA A 1 200 ? 11.234 -12.062 3.361 1 88.44 200 ALA A C 1
ATOM 1620 O O . ALA A 1 200 ? 11.359 -13.164 2.83 1 88.44 200 ALA A O 1
ATOM 1621 N N . VAL A 1 201 ? 12.164 -11.164 3.322 1 92 201 VAL A N 1
ATOM 1622 C CA . VAL A 1 201 ? 13.438 -11.398 2.641 1 92 201 VAL A CA 1
ATOM 1623 C C . VAL A 1 201 ? 14.211 -12.5 3.361 1 92 201 VAL A C 1
ATOM 1625 O O . VAL A 1 201 ? 14.727 -13.422 2.725 1 92 201 VAL A O 1
ATOM 1628 N N . TYR A 1 202 ? 14.242 -12.406 4.656 1 92.06 202 TYR A N 1
ATOM 1629 C CA . TYR A 1 202 ? 14.961 -13.422 5.414 1 92.06 202 TYR A CA 1
ATOM 1630 C C . TYR A 1 202 ? 14.281 -14.781 5.281 1 92.06 202 TYR A C 1
ATOM 1632 O O . TYR A 1 202 ? 14.953 -15.812 5.238 1 92.06 202 TYR A O 1
ATOM 1640 N N . ASP A 1 203 ? 12.984 -14.805 5.297 1 90.69 203 ASP A N 1
ATOM 1641 C CA . ASP A 1 203 ? 12.273 -16.062 5.074 1 90.69 203 ASP A CA 1
ATOM 1642 C C . ASP A 1 203 ? 12.625 -16.656 3.715 1 90.69 203 ASP A C 1
ATOM 1644 O O . ASP A 1 203 ? 12.773 -17.875 3.584 1 90.69 203 ASP A O 1
ATOM 1648 N N . LEU A 1 204 ? 12.672 -15.812 2.76 1 92.19 204 LEU A N 1
ATOM 1649 C CA . LEU A 1 204 ? 13.047 -16.281 1.431 1 92.19 204 LEU A CA 1
ATOM 1650 C C . LEU A 1 204 ? 14.469 -16.844 1.433 1 92.19 204 LEU A C 1
ATOM 1652 O O . LEU A 1 204 ? 14.719 -17.906 0.875 1 92.19 204 LEU A O 1
ATOM 1656 N N . LEU A 1 205 ? 15.375 -16.109 2.029 1 92.81 205 LEU A N 1
ATOM 1657 C CA . LEU A 1 205 ? 16.766 -16.562 2.119 1 92.81 205 LEU A CA 1
ATOM 1658 C C . LEU A 1 205 ? 16.844 -17.922 2.787 1 92.81 205 LEU A C 1
ATOM 1660 O O . LEU A 1 205 ? 17.578 -18.797 2.316 1 92.81 205 LEU A O 1
ATOM 1664 N N . GLN A 1 206 ? 16.125 -18.031 3.836 1 91.88 206 GLN A N 1
ATOM 1665 C CA . GLN A 1 206 ? 16.094 -19.297 4.543 1 91.88 206 GLN A CA 1
ATOM 1666 C C . GLN A 1 206 ? 15.547 -20.406 3.652 1 91.88 206 GLN A C 1
ATOM 1668 O O . GLN A 1 206 ? 16.078 -21.516 3.631 1 91.88 206 GLN A O 1
ATOM 1673 N N . ALA A 1 207 ? 14.5 -20.141 2.986 1 91.31 207 ALA A N 1
ATOM 1674 C CA . ALA A 1 207 ? 13.891 -21.125 2.098 1 91.31 207 ALA A CA 1
ATOM 1675 C C . ALA A 1 207 ? 14.844 -21.531 0.979 1 91.31 207 ALA A C 1
ATOM 1677 O O . ALA A 1 207 ? 14.914 -22.703 0.6 1 91.31 207 ALA A O 1
ATOM 1678 N N . ILE A 1 208 ? 15.508 -20.594 0.426 1 89.75 208 ILE A N 1
ATOM 1679 C CA . ILE A 1 208 ? 16.484 -20.859 -0.63 1 89.75 208 ILE A CA 1
ATOM 1680 C C . ILE A 1 208 ? 17.578 -21.766 -0.101 1 89.75 208 ILE A C 1
ATOM 1682 O O . ILE A 1 208 ? 18 -22.703 -0.782 1 89.75 208 ILE A O 1
ATOM 1686 N N . GLU A 1 209 ? 18.031 -21.469 1.055 1 90.38 209 GLU A N 1
ATOM 1687 C CA . GLU A 1 209 ? 19.078 -22.266 1.678 1 90.38 209 GLU A CA 1
ATOM 1688 C C . GLU A 1 209 ? 18.625 -23.703 1.896 1 90.38 209 GLU A C 1
ATOM 1690 O O . GLU A 1 209 ? 19.422 -24.641 1.782 1 90.38 209 GLU A O 1
ATOM 1695 N N . GLN A 1 210 ? 17.359 -23.875 2.217 1 90.94 210 GLN A N 1
ATOM 1696 C CA . GLN A 1 210 ? 16.797 -25.203 2.465 1 90.94 210 GLN A CA 1
ATOM 1697 C C . GLN A 1 210 ? 16.672 -26 1.168 1 90.94 210 GLN A C 1
ATOM 1699 O O . GLN A 1 210 ? 16.516 -27.219 1.196 1 90.94 210 GLN A O 1
ATOM 1704 N N . ALA A 1 211 ? 16.75 -25.406 0.078 1 84.31 211 ALA A N 1
ATOM 1705 C CA . ALA A 1 211 ? 16.734 -26.031 -1.246 1 84.31 211 ALA A CA 1
ATOM 1706 C C . ALA A 1 211 ? 15.594 -27.031 -1.366 1 84.31 211 ALA A C 1
ATOM 1708 O O . ALA A 1 211 ? 15.828 -28.219 -1.598 1 84.31 211 ALA A O 1
ATOM 1709 N N . PRO A 1 212 ? 14.422 -26.516 -1.238 1 86.06 212 PRO A N 1
ATOM 1710 C CA . PRO A 1 212 ? 13.289 -27.438 -1.323 1 86.06 212 PRO A CA 1
ATOM 1711 C C . PRO A 1 212 ? 13.125 -28.047 -2.717 1 86.06 212 PRO A C 1
ATOM 1713 O O . PRO A 1 212 ? 13.555 -27.453 -3.705 1 86.06 212 PRO A O 1
ATOM 1716 N N . LYS A 1 213 ? 12.492 -29.25 -2.73 1 89 213 LYS A N 1
ATOM 1717 C CA . LYS A 1 213 ? 12.203 -29.922 -3.992 1 89 213 LYS A CA 1
ATOM 1718 C C . LYS A 1 213 ? 10.711 -30.172 -4.156 1 89 213 LYS A C 1
ATOM 1720 O O . LYS A 1 213 ? 10 -30.422 -3.174 1 89 213 LYS A O 1
ATOM 1725 N N . VAL A 1 214 ? 10.352 -30.062 -5.391 1 92 214 VAL A N 1
ATOM 1726 C CA . VAL A 1 214 ? 8.945 -30.359 -5.684 1 92 214 VAL A CA 1
ATOM 1727 C C . VAL A 1 214 ? 8.703 -31.859 -5.617 1 92 214 VAL A C 1
ATOM 1729 O O . VAL A 1 214 ? 9.336 -32.625 -6.34 1 92 214 VAL A O 1
ATOM 1732 N N . MET A 1 215 ? 7.852 -32.25 -4.699 1 94.31 215 MET A N 1
ATOM 1733 C CA . MET A 1 215 ? 7.492 -33.656 -4.539 1 94.31 215 MET A CA 1
ATOM 1734 C C . MET A 1 215 ? 6.047 -33.906 -4.957 1 94.31 215 MET A C 1
ATOM 1736 O O . MET A 1 215 ? 5.211 -34.25 -4.129 1 94.31 215 MET A O 1
ATOM 1740 N N . LEU A 1 216 ? 5.84 -33.781 -6.211 1 96.62 216 LEU A N 1
ATOM 1741 C CA . LEU A 1 216 ? 4.543 -34 -6.84 1 96.62 216 LEU A CA 1
ATOM 1742 C C . LEU A 1 216 ? 4.695 -34.812 -8.125 1 96.62 216 LEU A C 1
ATOM 1744 O O . LEU A 1 216 ? 4.418 -34.312 -9.219 1 96.62 216 LEU A O 1
ATOM 1748 N N . PRO A 1 217 ? 5.047 -36.094 -7.977 1 96.19 217 PRO A N 1
ATOM 1749 C CA . PRO A 1 217 ? 5.434 -36.844 -9.172 1 96.19 217 PRO A CA 1
ATOM 1750 C C . PRO A 1 217 ? 4.305 -36.969 -10.188 1 96.19 217 PRO A C 1
ATOM 1752 O O . PRO A 1 217 ? 4.547 -36.875 -11.398 1 96.19 217 PRO A O 1
ATOM 1755 N N . LYS A 1 218 ? 3.033 -37.156 -9.789 1 96.94 218 LYS A N 1
ATOM 1756 C CA . LYS A 1 218 ? 1.926 -37.312 -10.727 1 96.94 218 LYS A CA 1
ATOM 1757 C C . LYS A 1 218 ? 1.611 -35.969 -11.406 1 96.94 218 LYS A C 1
ATOM 1759 O O . LYS A 1 218 ? 1.393 -35.938 -12.617 1 96.94 218 LYS A O 1
ATOM 1764 N N . THR A 1 219 ? 1.616 -34.938 -10.641 1 96.81 219 THR A N 1
ATOM 1765 C CA . THR A 1 219 ? 1.346 -33.625 -11.172 1 96.81 219 THR A CA 1
ATOM 1766 C C . THR A 1 219 ? 2.436 -33.188 -12.148 1 96.81 219 THR A C 1
ATOM 1768 O O . THR A 1 219 ? 2.143 -32.656 -13.227 1 96.81 219 THR A O 1
ATOM 1771 N N . GLN A 1 220 ? 3.664 -33.406 -11.75 1 94.75 220 GLN A N 1
ATOM 1772 C CA . GLN A 1 220 ? 4.785 -33.031 -12.609 1 94.75 220 GLN A CA 1
ATOM 1773 C C . GLN A 1 220 ? 4.738 -33.781 -13.938 1 94.75 220 GLN A C 1
ATOM 1775 O O . GLN A 1 220 ? 4.98 -33.219 -15 1 94.75 220 GLN A O 1
ATOM 1780 N N . GLN A 1 221 ? 4.469 -35.062 -13.867 1 93.94 221 GLN A N 1
ATOM 1781 C CA . GLN A 1 221 ? 4.344 -35.844 -15.086 1 93.94 221 GLN A CA 1
ATOM 1782 C C . GLN A 1 221 ? 3.213 -35.344 -15.969 1 93.94 221 GLN A C 1
ATOM 1784 O O . GLN A 1 221 ? 3.371 -35.219 -17.188 1 93.94 221 GLN A O 1
ATOM 1789 N N . ALA A 1 222 ? 2.094 -35.031 -15.359 1 94.75 222 ALA A N 1
ATOM 1790 C CA . ALA A 1 222 ? 0.959 -34.5 -16.109 1 94.75 222 ALA A CA 1
ATOM 1791 C C . ALA A 1 222 ? 1.329 -33.188 -16.797 1 94.75 222 ALA A C 1
ATOM 1793 O O . ALA A 1 222 ? 0.971 -32.969 -17.953 1 94.75 222 ALA A O 1
ATOM 1794 N N . LEU A 1 223 ? 2.031 -32.344 -16.125 1 93.69 223 LEU A N 1
ATOM 1795 C CA . LEU A 1 223 ? 2.418 -31.031 -16.656 1 93.69 223 LEU A CA 1
ATOM 1796 C C . LEU A 1 223 ? 3.424 -31.188 -17.797 1 93.69 223 LEU A C 1
ATOM 1798 O O . LEU A 1 223 ? 3.33 -30.484 -18.812 1 93.69 223 LEU A O 1
ATOM 1802 N N . LEU A 1 224 ? 4.352 -32.094 -17.641 1 89.88 224 LEU A N 1
ATOM 1803 C CA . LEU A 1 224 ? 5.367 -32.312 -18.672 1 89.88 224 LEU A CA 1
ATOM 1804 C C . LEU A 1 224 ? 4.734 -32.844 -19.953 1 89.88 224 LEU A C 1
ATOM 1806 O O . LEU A 1 224 ? 5.203 -32.562 -21.047 1 89.88 224 LEU A O 1
ATOM 1810 N N . ASN A 1 225 ? 3.658 -33.562 -19.797 1 90.06 225 ASN A N 1
ATOM 1811 C CA . ASN A 1 225 ? 2.99 -34.156 -20.938 1 90.06 225 ASN A CA 1
ATOM 1812 C C . ASN A 1 225 ? 1.883 -33.281 -21.484 1 90.06 225 ASN A C 1
ATOM 1814 O O . ASN A 1 225 ? 1.238 -33.594 -22.484 1 90.06 225 ASN A O 1
ATOM 1818 N N . SER A 1 226 ? 1.704 -32.188 -20.891 1 89.5 226 SER A N 1
ATOM 1819 C CA . SER A 1 226 ? 0.576 -31.312 -21.234 1 89.5 226 SER A CA 1
ATOM 1820 C C . SER A 1 226 ? 0.886 -30.484 -22.484 1 89.5 226 SER A C 1
ATOM 1822 O O . SER A 1 226 ? 2.02 -30.047 -22.672 1 89.5 226 SER A O 1
ATOM 1824 N N . SER A 1 227 ? -0.162 -30.25 -23.297 1 87 227 SER A N 1
ATOM 1825 C CA . SER A 1 227 ? -0.021 -29.375 -24.453 1 87 227 SER A CA 1
ATOM 1826 C C . SER A 1 227 ? -0.433 -27.938 -24.109 1 87 227 SER A C 1
ATOM 1828 O O . SER A 1 227 ? -0.146 -27.016 -24.875 1 87 227 SER A O 1
ATOM 1830 N N . ILE A 1 228 ? -1.012 -27.797 -22.969 1 90.38 228 ILE A N 1
ATOM 1831 C CA . ILE A 1 228 ? -1.571 -26.469 -22.719 1 90.38 228 ILE A CA 1
ATOM 1832 C C . ILE A 1 228 ? -0.755 -25.781 -21.625 1 90.38 228 ILE A C 1
ATOM 1834 O O . ILE A 1 228 ? -0.855 -24.562 -21.453 1 90.38 228 ILE A O 1
ATOM 1838 N N . TRP A 1 229 ? -0.041 -26.547 -20.875 1 92.81 229 TRP A N 1
ATOM 1839 C CA . TRP A 1 229 ? 0.803 -25.969 -19.828 1 92.81 229 TRP A CA 1
ATOM 1840 C C . TRP A 1 229 ? 2.27 -25.984 -20.25 1 92.81 229 TRP A C 1
ATOM 1842 O O . TRP A 1 229 ? 2.768 -27 -20.75 1 92.81 229 TRP A O 1
ATOM 1852 N N . LYS A 1 230 ? 2.854 -24.828 -20.078 1 91.25 230 LYS A N 1
ATOM 1853 C CA . LYS A 1 230 ? 4.293 -24.719 -20.297 1 91.25 230 LYS A CA 1
ATOM 1854 C C . LYS A 1 230 ? 4.973 -24.031 -19.109 1 91.25 230 LYS A C 1
ATOM 1856 O O . LYS A 1 230 ? 4.422 -23.094 -18.531 1 91.25 230 LYS A O 1
ATOM 1861 N N . GLY A 1 231 ? 6.074 -24.562 -18.766 1 89 231 GLY A N 1
ATOM 1862 C CA . GLY A 1 231 ? 6.793 -23.953 -17.656 1 89 231 GLY A CA 1
ATOM 1863 C C . GLY A 1 231 ? 7.949 -24.797 -17.156 1 89 231 GLY A C 1
ATOM 1864 O O . GLY A 1 231 ? 8.336 -25.781 -17.812 1 89 231 GLY A O 1
ATOM 1865 N N . SER A 1 232 ? 8.555 -24.344 -16.188 1 80.81 232 SER A N 1
ATOM 1866 C CA . SER A 1 232 ? 9.672 -25.016 -15.539 1 80.81 232 SER A CA 1
ATOM 1867 C C . SER A 1 232 ? 9.664 -24.781 -14.039 1 80.81 232 SER A C 1
ATOM 1869 O O . SER A 1 232 ? 9.117 -23.781 -13.562 1 80.81 232 SER A O 1
ATOM 1871 N N . SER A 1 233 ? 10.195 -25.781 -13.398 1 87.94 233 SER A N 1
ATOM 1872 C CA . SER A 1 233 ? 10.273 -25.719 -11.945 1 87.94 233 SER A CA 1
ATOM 1873 C C . SER A 1 233 ? 8.891 -25.547 -11.328 1 87.94 233 SER A C 1
ATOM 1875 O O . SER A 1 233 ? 7.98 -26.328 -11.609 1 87.94 233 SER A O 1
ATOM 1877 N N . VAL A 1 234 ? 8.758 -24.5 -10.578 1 93.62 234 VAL A N 1
ATOM 1878 C CA . VAL A 1 234 ? 7.496 -24.406 -9.844 1 93.62 234 VAL A CA 1
ATOM 1879 C C . VAL A 1 234 ? 6.508 -23.547 -10.625 1 93.62 234 VAL A C 1
ATOM 1881 O O . VAL A 1 234 ? 5.312 -23.516 -10.312 1 93.62 234 VAL A O 1
ATOM 1884 N N . TYR A 1 235 ? 6.965 -22.875 -11.75 1 95.25 235 TYR A N 1
ATOM 1885 C CA . TYR A 1 235 ? 6.117 -21.922 -12.469 1 95.25 235 TYR A CA 1
ATOM 1886 C C . TYR A 1 235 ? 5.605 -22.516 -13.773 1 95.25 235 TYR A C 1
ATOM 1888 O O . TYR A 1 235 ? 6.395 -22.891 -14.641 1 95.25 235 TYR A O 1
ATOM 1896 N N . TRP A 1 236 ? 4.285 -22.531 -13.969 1 94.81 236 TRP A N 1
ATOM 1897 C CA . TRP A 1 236 ? 3.674 -23.062 -15.18 1 94.81 236 TRP A CA 1
ATOM 1898 C C . TRP A 1 236 ? 2.635 -22.094 -15.734 1 94.81 236 TRP A C 1
ATOM 1900 O O . TRP A 1 236 ? 1.851 -21.516 -14.977 1 94.81 236 TRP A O 1
ATOM 1910 N N . TYR A 1 237 ? 2.645 -21.906 -17.016 1 94.06 237 TYR A N 1
ATOM 1911 C CA . TYR A 1 237 ? 1.763 -20.953 -17.688 1 94.06 237 TYR A CA 1
ATOM 1912 C C . TYR A 1 237 ? 0.873 -21.656 -18.703 1 94.06 237 TYR A C 1
ATOM 1914 O O . TYR A 1 237 ? 1.315 -22.578 -19.391 1 94.06 237 TYR A O 1
ATOM 1922 N N . VAL A 1 238 ? -0.304 -21.172 -18.797 1 92.5 238 VAL A N 1
ATOM 1923 C CA . VAL A 1 238 ? -1.254 -21.75 -19.734 1 92.5 238 VAL A CA 1
ATOM 1924 C C . VAL A 1 238 ? -1.024 -21.188 -21.125 1 92.5 238 VAL A C 1
ATOM 1926 O O . VAL A 1 238 ? -0.67 -20 -21.266 1 92.5 238 VAL A O 1
ATOM 1929 N N . ASP A 1 239 ? -1.256 -22 -22.047 1 88.62 239 ASP A N 1
ATOM 1930 C CA . ASP A 1 239 ? -1.154 -21.594 -23.453 1 88.62 239 ASP A CA 1
ATOM 1931 C C . ASP A 1 239 ? -2.139 -20.469 -23.766 1 88.62 239 ASP A C 1
ATOM 1933 O O . ASP A 1 239 ? -3.283 -20.5 -23.312 1 88.62 239 ASP A O 1
ATOM 1937 N N . ALA A 1 240 ? -1.744 -19.578 -24.625 1 84.06 240 ALA A N 1
ATOM 1938 C CA . ALA A 1 240 ? -2.521 -18.375 -24.922 1 84.06 240 ALA A CA 1
ATOM 1939 C C . ALA A 1 240 ? -3.854 -18.734 -25.578 1 84.06 240 ALA A C 1
ATOM 1941 O O . ALA A 1 240 ? -4.883 -18.125 -25.281 1 84.06 240 ALA A O 1
ATOM 1942 N N . SER A 1 241 ? -3.816 -19.656 -26.5 1 82.5 241 SER A N 1
ATOM 1943 C CA . SER A 1 241 ? -5.035 -20.062 -27.203 1 82.5 241 SER A CA 1
ATOM 1944 C C . SER A 1 241 ? -6.035 -20.688 -26.234 1 82.5 241 SER A C 1
ATOM 1946 O O . SER A 1 241 ? -7.23 -20.391 -26.297 1 82.5 241 SER A O 1
ATOM 1948 N N . PHE A 1 242 ? -5.543 -21.5 -25.375 1 84.81 242 PHE A N 1
ATOM 1949 C CA . PHE A 1 242 ? -6.406 -22.125 -24.375 1 84.81 242 PHE A CA 1
ATOM 1950 C C . PHE A 1 242 ? -6.945 -21.078 -23.406 1 84.81 242 PHE A C 1
ATOM 1952 O O . PHE A 1 242 ? -8.109 -21.141 -23 1 84.81 242 PHE A O 1
ATOM 1959 N N . ALA A 1 243 ? -6.129 -20.219 -23.094 1 82.5 243 ALA A N 1
ATOM 1960 C CA . ALA A 1 243 ? -6.488 -19.156 -22.156 1 82.5 243 ALA A CA 1
ATOM 1961 C C . ALA A 1 243 ? -7.707 -18.375 -22.641 1 82.5 243 ALA A C 1
ATOM 1963 O O . ALA A 1 243 ? -8.586 -18.031 -21.859 1 82.5 243 ALA A O 1
ATOM 1964 N N . GLN A 1 244 ? -7.824 -18.156 -23.812 1 80.56 244 GLN A N 1
ATOM 1965 C CA . GLN A 1 244 ? -8.875 -17.328 -24.406 1 80.56 244 GLN A CA 1
ATOM 1966 C C . GLN A 1 244 ? -10.188 -18.109 -24.5 1 80.56 244 GLN A C 1
ATOM 1968 O O . GLN A 1 244 ? -11.266 -17.531 -24.344 1 80.56 244 GLN A O 1
ATOM 1973 N N . ASN A 1 245 ? -10.078 -19.422 -24.547 1 82.19 245 ASN A N 1
ATOM 1974 C CA . ASN A 1 245 ? -11.281 -20.141 -24.969 1 82.19 245 ASN A CA 1
ATOM 1975 C C . ASN A 1 245 ? -11.812 -21.031 -23.844 1 82.19 245 ASN A C 1
ATOM 1977 O O . ASN A 1 245 ? -13.023 -21.25 -23.734 1 82.19 245 ASN A O 1
ATOM 1981 N N . ASP A 1 246 ? -10.898 -21.516 -23.047 1 90.19 246 ASP A N 1
ATOM 1982 C CA . ASP A 1 246 ? -11.344 -22.641 -22.234 1 90.19 246 ASP A CA 1
ATOM 1983 C C . ASP A 1 246 ? -10.875 -22.5 -20.797 1 90.19 246 ASP A C 1
ATOM 1985 O O . ASP A 1 246 ? -11.227 -23.312 -19.938 1 90.19 246 ASP A O 1
ATOM 1989 N N . TYR A 1 247 ? -10.203 -21.516 -20.469 1 93.88 247 TYR A N 1
ATOM 1990 C CA . TYR A 1 247 ? -9.586 -21.422 -19.156 1 93.88 247 TYR A CA 1
ATOM 1991 C C . TYR A 1 247 ? -10.648 -21.25 -18.062 1 93.88 247 TYR A C 1
ATOM 1993 O O . TYR A 1 247 ? -10.492 -21.781 -16.953 1 93.88 247 TYR A O 1
ATOM 2001 N N . GLU A 1 248 ? -11.695 -20.547 -18.375 1 94.88 248 GLU A N 1
ATOM 2002 C CA . GLU A 1 248 ? -12.758 -20.359 -17.391 1 94.88 248 GLU A CA 1
ATOM 2003 C C . GLU A 1 248 ? -13.328 -21.703 -16.938 1 94.88 248 GLU A C 1
ATOM 2005 O O . GLU A 1 248 ? -13.578 -21.906 -15.75 1 94.88 248 GLU A O 1
ATOM 2010 N N . GLY A 1 249 ? -13.555 -22.578 -17.875 1 94.69 249 GLY A N 1
ATOM 2011 C CA . GLY A 1 249 ? -14.031 -23.906 -17.547 1 94.69 249 GLY A CA 1
ATOM 2012 C C . GLY A 1 249 ? -13.078 -24.672 -16.656 1 94.69 249 GLY A C 1
ATOM 2013 O O . GLY A 1 249 ? -13.492 -25.297 -15.672 1 94.69 249 GLY A O 1
ATOM 2014 N N . LEU A 1 250 ? -11.836 -24.641 -17.016 1 95.25 250 LEU A N 1
ATOM 2015 C CA . LEU A 1 250 ? -10.812 -25.312 -16.219 1 95.25 250 LEU A CA 1
ATOM 2016 C C . LEU A 1 250 ? -10.75 -24.719 -14.805 1 95.25 250 LEU A C 1
ATOM 2018 O O . LEU A 1 250 ? -10.617 -25.453 -13.828 1 95.25 250 LEU A O 1
ATOM 2022 N N . PHE A 1 251 ? -10.859 -23.422 -14.789 1 97 251 PHE A N 1
ATOM 2023 C CA . PHE A 1 251 ? -10.836 -22.719 -13.516 1 97 251 PHE A CA 1
ATOM 2024 C C . PHE A 1 251 ? -11.969 -23.188 -12.609 1 97 251 PHE A C 1
ATOM 2026 O O . PHE A 1 251 ? -11.742 -23.5 -11.438 1 97 251 PHE A O 1
ATOM 2033 N N . ARG A 1 252 ? -13.125 -23.25 -13.117 1 97.12 252 ARG A N 1
ATOM 2034 C CA . ARG A 1 252 ? -14.297 -23.672 -12.344 1 97.12 252 ARG A CA 1
ATOM 2035 C C . ARG A 1 252 ? -14.172 -25.141 -11.922 1 97.12 252 ARG A C 1
ATOM 2037 O O . ARG A 1 252 ? -14.539 -25.5 -10.805 1 97.12 252 ARG A O 1
ATOM 2044 N N . GLU A 1 253 ? -13.672 -25.938 -12.812 1 96.62 253 GLU A N 1
ATOM 2045 C CA . GLU A 1 253 ? -13.43 -27.344 -12.453 1 96.62 253 GLU A CA 1
ATOM 2046 C C . GLU A 1 253 ? -12.414 -27.438 -11.312 1 96.62 253 GLU A C 1
ATOM 2048 O O . GLU A 1 253 ? -12.555 -28.281 -10.422 1 96.62 253 GLU A O 1
ATOM 2053 N N . GLY A 1 254 ? -11.344 -26.656 -11.43 1 97.69 254 GLY A N 1
ATOM 2054 C CA . GLY A 1 254 ? -10.383 -26.594 -10.344 1 97.69 254 GLY A CA 1
ATOM 2055 C C . GLY A 1 254 ? -11.016 -26.281 -9 1 97.69 254 GLY A C 1
ATOM 2056 O O . GLY A 1 254 ? -10.758 -26.984 -8.016 1 97.69 254 GLY A O 1
ATOM 2057 N N . LEU A 1 255 ? -11.883 -25.297 -8.984 1 98.12 255 LEU A N 1
ATOM 2058 C CA . LEU A 1 255 ? -12.562 -24.922 -7.746 1 98.12 255 LEU A CA 1
ATOM 2059 C C . LEU A 1 255 ? -13.383 -26.094 -7.215 1 98.12 255 LEU A C 1
ATOM 2061 O O . LEU A 1 255 ? -13.375 -26.375 -6.016 1 98.12 255 LEU A O 1
ATOM 2065 N N . GLN A 1 256 ? -14.07 -26.766 -8.078 1 97.19 256 GLN A N 1
ATOM 2066 C CA . GLN A 1 256 ? -14.891 -27.891 -7.688 1 97.19 256 GLN A CA 1
ATOM 2067 C C . GLN A 1 256 ? -14.039 -29.016 -7.105 1 97.19 256 GLN A C 1
ATOM 2069 O O . GLN A 1 256 ? -14.469 -29.734 -6.195 1 97.19 256 GLN A O 1
ATOM 2074 N N . LYS A 1 257 ? -12.828 -29.109 -7.586 1 97.19 257 LYS A N 1
ATOM 2075 C CA . LYS A 1 257 ? -11.953 -30.203 -7.172 1 97.19 257 LYS A CA 1
ATOM 2076 C C . LYS A 1 257 ? -11.039 -29.766 -6.027 1 97.19 257 LYS A C 1
ATOM 2078 O O . LYS A 1 257 ? -10.172 -30.531 -5.602 1 97.19 257 LYS A O 1
ATOM 2083 N N . GLY A 1 258 ? -11.141 -28.547 -5.574 1 98.12 258 GLY A N 1
ATOM 2084 C CA . GLY A 1 258 ? -10.414 -28.094 -4.398 1 98.12 258 GLY A CA 1
ATOM 2085 C C . GLY A 1 258 ? -9.109 -27.391 -4.73 1 98.12 258 GLY A C 1
ATOM 2086 O O . GLY A 1 258 ? -8.18 -27.391 -3.92 1 98.12 258 GLY A O 1
ATOM 2087 N N . PHE A 1 259 ? -9.008 -26.875 -5.926 1 98.69 259 PHE A N 1
ATOM 2088 C CA . PHE A 1 259 ? -7.801 -26.172 -6.344 1 98.69 259 PHE A CA 1
ATOM 2089 C C . PHE A 1 259 ? -8.133 -24.766 -6.812 1 98.69 259 PHE A C 1
ATOM 2091 O O . PHE A 1 259 ? -9.094 -24.562 -7.555 1 98.69 259 PHE A O 1
ATOM 2098 N N . LEU A 1 260 ? -7.391 -23.812 -6.34 1 98.5 260 LEU A N 1
ATOM 2099 C CA . LEU A 1 260 ? -7.48 -22.453 -6.875 1 98.5 260 LEU A CA 1
ATOM 2100 C C . LEU A 1 260 ? -6.41 -22.219 -7.934 1 98.5 260 LEU A C 1
ATOM 2102 O O . LEU A 1 260 ? -5.242 -21.984 -7.598 1 98.5 260 LEU A O 1
ATOM 2106 N N . LEU A 1 261 ? -6.773 -22.312 -9.156 1 97.75 261 LEU A N 1
ATOM 2107 C CA . LEU A 1 261 ? -5.895 -21.922 -10.25 1 97.75 261 LEU A CA 1
ATOM 2108 C C . LEU A 1 261 ? -5.773 -20.391 -10.32 1 97.75 261 LEU A C 1
ATOM 2110 O O . LEU A 1 261 ? -6.59 -19.672 -9.734 1 97.75 261 LEU A O 1
ATOM 2114 N N . PRO A 1 262 ? -4.73 -19.875 -10.992 1 96.69 262 PRO A N 1
ATOM 2115 C CA . PRO A 1 262 ? -4.613 -18.422 -11.086 1 96.69 262 PRO A CA 1
ATOM 2116 C C . PRO A 1 262 ? -5.836 -17.766 -11.727 1 96.69 262 PRO A C 1
ATOM 2118 O O . PRO A 1 262 ? -6.203 -18.109 -12.852 1 96.69 262 PRO A O 1
ATOM 2121 N N . PRO A 1 263 ? -6.43 -16.844 -11.016 1 95.75 263 PRO A N 1
ATOM 2122 C CA . PRO A 1 263 ? -7.57 -16.156 -11.617 1 95.75 263 PRO A CA 1
ATOM 2123 C C . PRO A 1 263 ? -7.156 -15.18 -12.711 1 95.75 263 PRO A C 1
ATOM 2125 O O . PRO A 1 263 ? -7.984 -14.773 -13.531 1 95.75 263 PRO A O 1
ATOM 2128 N N . ILE A 1 264 ? -5.965 -14.711 -12.641 1 92.56 264 ILE A N 1
ATOM 2129 C CA . ILE A 1 264 ? -5.352 -13.938 -13.719 1 92.56 264 ILE A CA 1
ATOM 2130 C C . ILE A 1 264 ? -4.594 -14.875 -14.656 1 92.56 264 ILE A C 1
ATOM 2132 O O . ILE A 1 264 ? -3.547 -15.422 -14.289 1 92.56 264 ILE A O 1
ATOM 2136 N N . VAL A 1 265 ? -5.043 -14.945 -15.836 1 89.88 265 VAL A N 1
ATOM 2137 C CA . VAL A 1 265 ? -4.598 -16 -16.734 1 89.88 265 VAL A CA 1
ATOM 2138 C C . VAL A 1 265 ? -3.117 -15.82 -17.062 1 89.88 265 VAL A C 1
ATOM 2140 O O . VAL A 1 265 ? -2.406 -16.797 -17.312 1 89.88 265 VAL A O 1
ATOM 2143 N N . GLU A 1 266 ? -2.631 -14.602 -16.953 1 88.69 266 GLU A N 1
ATOM 2144 C CA . GLU A 1 266 ? -1.236 -14.312 -17.266 1 88.69 266 GLU A CA 1
ATOM 2145 C C . GLU A 1 266 ? -0.313 -14.703 -16.125 1 88.69 266 GLU A C 1
ATOM 2147 O O . GLU A 1 266 ? 0.905 -14.773 -16.297 1 88.69 266 GLU A O 1
ATOM 2152 N N . ASP A 1 267 ? -0.881 -14.969 -15.008 1 93 267 ASP A N 1
ATOM 2153 C CA . ASP A 1 267 ? -0.087 -15.391 -13.859 1 93 267 ASP A CA 1
ATOM 2154 C C . ASP A 1 267 ? 0.284 -16.859 -13.953 1 93 267 ASP A C 1
ATOM 2156 O O . ASP A 1 267 ? -0.453 -17.656 -14.539 1 93 267 ASP A O 1
ATOM 2160 N N . PRO A 1 268 ? 1.386 -17.203 -13.359 1 95.5 268 PRO A N 1
ATOM 2161 C CA . PRO A 1 268 ? 1.768 -18.609 -13.359 1 95.5 268 PRO A CA 1
ATOM 2162 C C . PRO A 1 268 ? 0.966 -19.438 -12.359 1 95.5 268 PRO A C 1
ATOM 2164 O O . PRO A 1 268 ? 0.586 -18.938 -11.297 1 95.5 268 PRO A O 1
ATOM 2167 N N . LEU A 1 269 ? 0.689 -20.641 -12.789 1 97.25 269 LEU A N 1
ATOM 2168 C CA . LEU A 1 269 ? 0.376 -21.672 -11.805 1 97.25 269 LEU A CA 1
ATOM 2169 C C . LEU A 1 269 ? 1.621 -22.062 -11.016 1 97.25 269 LEU A C 1
ATOM 2171 O O . LEU A 1 269 ? 2.631 -22.469 -11.609 1 97.25 269 LEU A O 1
ATOM 2175 N N . ILE A 1 270 ? 1.581 -21.953 -9.703 1 97.12 270 ILE A N 1
ATOM 2176 C CA . ILE A 1 270 ? 2.758 -22.188 -8.875 1 97.12 270 ILE A CA 1
ATOM 2177 C C . ILE A 1 270 ? 2.541 -23.438 -8.023 1 97.12 270 ILE A C 1
ATOM 2179 O O . ILE A 1 270 ? 1.631 -23.484 -7.195 1 97.12 270 ILE A O 1
ATOM 2183 N N . LEU A 1 271 ? 3.406 -24.375 -8.188 1 97.25 271 LEU A N 1
ATOM 2184 C CA . LEU A 1 271 ? 3.275 -25.656 -7.5 1 97.25 271 LEU A CA 1
ATOM 2185 C C . LEU A 1 271 ? 3.705 -25.531 -6.043 1 97.25 271 LEU A C 1
ATOM 2187 O O . LEU A 1 271 ? 4.695 -24.859 -5.734 1 97.25 271 LEU A O 1
ATOM 2191 N N . PRO A 1 272 ? 2.891 -26.141 -5.113 1 96.81 272 PRO A N 1
ATOM 2192 C CA . PRO A 1 272 ? 3.451 -26.359 -3.779 1 96.81 272 PRO A CA 1
ATOM 2193 C C . PRO A 1 272 ? 4.617 -27.344 -3.783 1 96.81 272 PRO A C 1
ATOM 2195 O O . PRO A 1 272 ? 4.789 -28.094 -4.742 1 96.81 272 PRO A O 1
ATOM 2198 N N . TRP A 1 273 ? 5.395 -27.281 -2.73 1 94.62 273 TRP A N 1
ATOM 2199 C CA . TRP A 1 273 ? 6.539 -28.188 -2.656 1 94.62 273 TRP A CA 1
ATOM 2200 C C . TRP A 1 273 ? 6.086 -29.641 -2.527 1 94.62 273 TRP A C 1
ATOM 2202 O O . TRP A 1 273 ? 6.723 -30.547 -3.07 1 94.62 273 TRP A O 1
ATOM 2212 N N . SER A 1 274 ? 5.035 -29.797 -1.792 1 95.31 274 SER A N 1
ATOM 2213 C CA . SER A 1 274 ? 4.5 -31.141 -1.62 1 95.31 274 SER A CA 1
ATOM 2214 C C . SER A 1 274 ? 3.008 -31.109 -1.297 1 95.31 274 SER A C 1
ATOM 2216 O O . SER A 1 274 ? 2.504 -30.109 -0.782 1 95.31 274 SER A O 1
ATOM 2218 N N . LEU A 1 275 ? 2.348 -32.156 -1.722 1 97.12 275 LEU A N 1
ATOM 2219 C CA . LEU A 1 275 ? 0.965 -32.438 -1.36 1 97.12 275 LEU A CA 1
ATOM 2220 C C . LEU A 1 275 ? 0.809 -33.906 -0.958 1 97.12 275 LEU A C 1
ATOM 2222 O O . LEU A 1 275 ? 1.706 -34.719 -1.195 1 97.12 275 LEU A O 1
ATOM 2226 N N . SER A 1 276 ? -0.325 -34.219 -0.302 1 97.5 276 SER A N 1
ATOM 2227 C CA . SER A 1 276 ? -0.633 -35.625 -0.07 1 97.5 276 SER A CA 1
ATOM 2228 C C . SER A 1 276 ? -0.753 -36.375 -1.384 1 97.5 276 SER A C 1
ATOM 2230 O O . SER A 1 276 ? -1.068 -35.781 -2.422 1 97.5 276 SER A O 1
ATOM 2232 N N . PRO A 1 277 ? -0.543 -37.656 -1.34 1 97.5 277 PRO A N 1
ATOM 2233 C CA . PRO A 1 277 ? -0.649 -38.438 -2.568 1 97.5 277 PRO A CA 1
ATOM 2234 C C . PRO A 1 277 ? -2.008 -38.312 -3.25 1 97.5 277 PRO A C 1
ATOM 2236 O O . PRO A 1 277 ? -2.08 -38.219 -4.48 1 97.5 277 PRO A O 1
ATOM 2239 N N . GLY A 1 278 ? -3.066 -38.25 -2.414 1 97.75 278 GLY A N 1
ATOM 2240 C CA . GLY A 1 278 ? -4.398 -38.062 -2.971 1 97.75 278 GLY A CA 1
ATOM 2241 C C . GLY A 1 278 ? -4.559 -36.75 -3.715 1 97.75 278 GLY A C 1
ATOM 2242 O O . GLY A 1 278 ? -5.129 -36.719 -4.805 1 97.75 278 GLY A O 1
ATOM 2243 N N . LEU A 1 279 ? -4.059 -35.719 -3.176 1 98.06 279 LEU A N 1
ATOM 2244 C CA . LEU A 1 279 ? -4.152 -34.438 -3.811 1 98.06 279 LEU A CA 1
ATOM 2245 C C . LEU A 1 279 ? -3.264 -34.344 -5.047 1 98.06 279 LEU A C 1
ATOM 2247 O O . LEU A 1 279 ? -3.611 -33.688 -6.031 1 98.06 279 LEU A O 1
ATOM 2251 N N . ASP A 1 280 ? -2.094 -35 -4.961 1 98.12 280 ASP A N 1
ATOM 2252 C CA . ASP A 1 280 ? -1.213 -35.062 -6.125 1 98.12 280 ASP A CA 1
ATOM 2253 C C . ASP A 1 280 ? -1.918 -35.719 -7.312 1 98.12 280 ASP A C 1
ATOM 2255 O O . ASP A 1 280 ? -1.869 -35.188 -8.43 1 98.12 280 ASP A O 1
ATOM 2259 N N . VAL A 1 281 ? -2.598 -36.781 -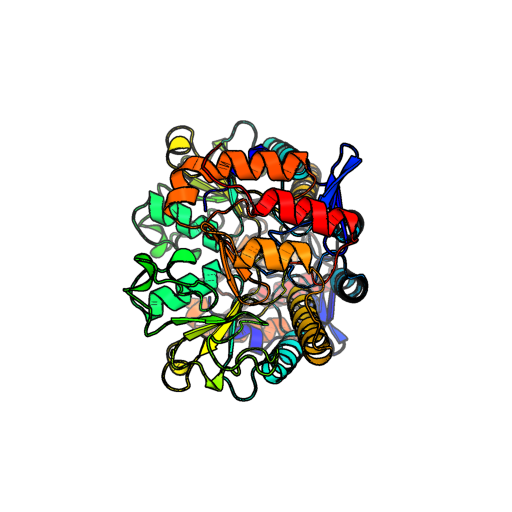7.078 1 97.38 281 VAL A N 1
ATOM 2260 C CA . VAL A 1 281 ? -3.316 -37.5 -8.125 1 97.38 281 VAL A CA 1
ATOM 2261 C C . VAL A 1 281 ? -4.449 -36.656 -8.664 1 97.38 281 VAL A C 1
ATOM 2263 O O . VAL A 1 281 ? -4.641 -36.531 -9.875 1 97.38 281 VAL A O 1
ATOM 2266 N N . LYS A 1 282 ? -5.16 -36.062 -7.789 1 97.31 282 LYS A N 1
ATOM 2267 C CA . LYS A 1 282 ? -6.293 -35.219 -8.18 1 97.31 282 LYS A CA 1
ATOM 2268 C C . LYS A 1 282 ? -5.832 -34.031 -9.023 1 97.31 282 LYS A C 1
ATOM 2270 O O . LYS A 1 282 ? -6.477 -33.688 -10.016 1 97.31 282 LYS A O 1
ATOM 2275 N N . LEU A 1 283 ? -4.785 -33.438 -8.578 1 97.88 283 LEU A N 1
ATOM 2276 C CA . LEU A 1 283 ? -4.25 -32.281 -9.32 1 97.88 283 LEU A CA 1
ATOM 2277 C C . LEU A 1 283 ? -3.754 -32.719 -10.695 1 97.88 283 LEU A C 1
ATOM 2279 O O . LEU A 1 283 ? -3.975 -32.031 -11.688 1 97.88 283 LEU A O 1
ATOM 2283 N N . ALA A 1 284 ? -3.082 -33.844 -10.758 1 97.06 284 ALA A N 1
ATOM 2284 C CA . ALA A 1 284 ? -2.617 -34.375 -12.039 1 97.06 284 ALA A CA 1
ATOM 2285 C C . ALA A 1 284 ? -3.781 -34.594 -13 1 97.06 284 ALA A C 1
ATOM 2287 O O . ALA A 1 284 ? -3.68 -34.281 -14.188 1 97.06 284 ALA A O 1
ATOM 2288 N N . GLN A 1 285 ? -4.84 -35.094 -12.5 1 95.62 285 GLN A N 1
ATOM 2289 C CA . GLN A 1 285 ? -6.023 -35.344 -13.312 1 95.62 285 GLN A CA 1
ATOM 2290 C C . GLN A 1 285 ? -6.602 -34.031 -13.836 1 95.62 285 GLN A C 1
ATOM 2292 O O . GLN A 1 285 ? -7.004 -33.938 -15 1 95.62 285 GLN A O 1
ATOM 2297 N N . LEU A 1 286 ? -6.602 -33.062 -13 1 95.69 286 LEU A N 1
ATOM 2298 C CA . LEU A 1 286 ? -7.129 -31.766 -13.375 1 95.69 286 LEU A CA 1
ATOM 2299 C C . LEU A 1 286 ? -6.277 -31.141 -14.469 1 95.69 286 LEU A C 1
ATOM 2301 O O . LEU A 1 286 ? -6.809 -30.531 -15.398 1 95.69 286 LEU A O 1
ATOM 2305 N N . LEU A 1 287 ? -4.973 -31.312 -14.414 1 94.75 287 LEU A N 1
ATOM 2306 C CA . LEU A 1 287 ? -4.059 -30.594 -15.297 1 94.75 287 LEU A CA 1
ATOM 2307 C C . LEU A 1 287 ? -3.783 -31.391 -16.562 1 94.75 287 LEU A C 1
ATOM 2309 O O . LEU A 1 287 ? -3.137 -30.891 -17.484 1 94.75 287 LEU A O 1
ATOM 2313 N N . SER A 1 288 ? -4.215 -32.625 -16.547 1 87.88 288 SER A N 1
ATOM 2314 C CA . SER A 1 288 ? -4.082 -33.469 -17.75 1 87.88 288 SER A CA 1
ATOM 2315 C C . SER A 1 288 ? -5.199 -33.156 -18.75 1 87.88 288 SER A C 1
ATOM 2317 O O . SER A 1 288 ? -5.301 -33.812 -19.781 1 87.88 288 SER A O 1
ATOM 2319 N N . PHE A 1 289 ? -5.996 -32.094 -18.469 1 64.94 289 PHE A N 1
ATOM 2320 C CA . PHE A 1 289 ? -7.145 -31.797 -19.312 1 64.94 289 PHE A CA 1
ATOM 2321 C C . PHE A 1 289 ? -6.762 -31.828 -20.781 1 64.94 289 PHE A C 1
ATOM 2323 O O . PHE A 1 289 ? -5.77 -31.203 -21.188 1 64.94 289 PHE A O 1
ATOM 2330 N N . ASN A 1 290 ? -7.102 -32.969 -21.484 1 55.34 290 ASN A N 1
ATOM 2331 C CA . ASN A 1 290 ? -7.051 -33.031 -22.938 1 55.34 290 ASN A CA 1
ATOM 2332 C C . ASN A 1 290 ? -8.25 -32.344 -23.578 1 55.34 290 ASN A C 1
ATOM 2334 O O . ASN A 1 290 ? -9.375 -32.469 -23.094 1 55.34 290 ASN A O 1
ATOM 2338 N N . ALA A 1 291 ? -8.141 -31.047 -24.141 1 47.56 291 ALA A N 1
ATOM 2339 C CA . ALA A 1 291 ? -9.188 -30.391 -24.938 1 47.56 291 ALA A CA 1
ATOM 2340 C C . ALA A 1 291 ? -10.086 -31.422 -25.609 1 47.56 291 ALA A C 1
ATOM 2342 O O . ALA A 1 291 ? -11.188 -31.109 -26.062 1 47.56 291 ALA A O 1
ATOM 2343 N N . GLU A 1 292 ? -9.719 -32.562 -25.922 1 39.62 292 GLU A N 1
ATOM 2344 C CA . GLU A 1 292 ? -10.586 -33.312 -26.812 1 39.62 292 GLU A CA 1
ATOM 2345 C C . GLU A 1 292 ? -11.844 -33.781 -26.078 1 39.62 292 GLU A C 1
ATOM 2347 O O . GLU A 1 292 ? -12.688 -34.469 -26.672 1 39.62 292 GLU A O 1
ATOM 2352 N N . ALA A 1 293 ? -12.141 -33.562 -24.797 1 35.88 293 ALA A N 1
ATOM 2353 C CA . ALA A 1 293 ? -13.445 -34.156 -24.531 1 35.88 293 ALA A CA 1
ATOM 2354 C C . ALA A 1 293 ? -14.578 -33.281 -25.047 1 35.88 293 ALA A C 1
ATOM 2356 O O . ALA A 1 293 ? -14.508 -32.062 -24.922 1 35.88 293 ALA A O 1
ATOM 2357 N N . MET B 1 1 ? 7.824 14.031 -3.717 1 66.56 1 MET B N 1
ATOM 2358 C CA . MET B 1 1 ? 7.73 14.805 -2.482 1 66.56 1 MET B CA 1
ATOM 2359 C C . MET B 1 1 ? 9.109 15.047 -1.883 1 66.56 1 MET B C 1
ATOM 2361 O O . MET B 1 1 ? 9.977 14.172 -1.938 1 66.56 1 MET B O 1
ATOM 2365 N N . ASP B 1 2 ? 9.336 16.25 -1.504 1 75.12 2 ASP B N 1
ATOM 2366 C CA . ASP B 1 2 ? 10.609 16.625 -0.9 1 75.12 2 ASP B CA 1
ATOM 2367 C C . ASP B 1 2 ? 10.648 16.25 0.581 1 75.12 2 ASP B C 1
ATOM 2369 O O . ASP B 1 2 ? 9.992 16.906 1.404 1 75.12 2 ASP B O 1
ATOM 2373 N N . THR B 1 3 ? 11.344 15.156 0.873 1 82.56 3 THR B N 1
ATOM 2374 C CA . THR B 1 3 ? 11.359 14.664 2.246 1 82.56 3 THR B CA 1
ATOM 2375 C C . THR B 1 3 ? 12.703 14.961 2.912 1 82.56 3 THR B C 1
ATOM 2377 O O . THR B 1 3 ? 13.07 14.32 3.896 1 82.56 3 THR B O 1
ATOM 2380 N N . ARG B 1 4 ? 13.492 15.984 2.537 1 89.12 4 ARG B N 1
ATOM 2381 C CA . ARG B 1 4 ? 14.836 16.281 3.021 1 89.12 4 ARG B CA 1
ATOM 2382 C C . ARG B 1 4 ? 14.805 16.703 4.488 1 89.12 4 ARG B C 1
ATOM 2384 O O . ARG B 1 4 ? 15.766 16.469 5.223 1 89.12 4 ARG B O 1
ATOM 2391 N N . LEU B 1 5 ? 13.742 17.281 4.855 1 95.56 5 LEU B N 1
ATOM 2392 C CA . LEU B 1 5 ? 13.648 17.781 6.219 1 95.56 5 LEU B CA 1
ATOM 2393 C C . LEU B 1 5 ? 13.57 16.641 7.223 1 95.56 5 LEU B C 1
ATOM 2395 O O . LEU B 1 5 ? 13.883 16.828 8.406 1 95.56 5 LEU B O 1
ATOM 2399 N N . LEU B 1 6 ? 13.195 15.5 6.703 1 95.88 6 LEU B N 1
ATOM 2400 C CA . LEU B 1 6 ? 13.109 14.336 7.582 1 95.88 6 LEU B CA 1
ATOM 2401 C C . LEU B 1 6 ? 14.5 13.906 8.055 1 95.88 6 LEU B C 1
ATOM 2403 O O . LEU B 1 6 ? 14.625 13.18 9.039 1 95.88 6 LEU B O 1
ATOM 2407 N N . ASN B 1 7 ? 15.5 14.383 7.367 1 94 7 ASN B N 1
ATOM 2408 C CA . ASN B 1 7 ? 16.875 14.047 7.75 1 94 7 ASN B CA 1
ATOM 2409 C C . ASN B 1 7 ? 17.234 14.648 9.102 1 94 7 ASN B C 1
ATOM 2411 O O . ASN B 1 7 ? 18.188 14.195 9.75 1 94 7 ASN B O 1
ATOM 2415 N N . TYR B 1 8 ? 16.5 15.68 9.5 1 97 8 TYR B N 1
ATOM 2416 C CA . TYR B 1 8 ? 16.781 16.344 10.766 1 97 8 TYR B CA 1
ATOM 2417 C C . TYR B 1 8 ? 16.062 15.648 11.914 1 97 8 TYR B C 1
ATOM 2419 O O . TYR B 1 8 ? 16.312 15.93 13.086 1 97 8 TYR B O 1
ATOM 2427 N N . VAL B 1 9 ? 15.125 14.742 11.617 1 97.94 9 VAL B N 1
ATOM 2428 C CA . VAL B 1 9 ? 14.273 14.117 12.617 1 97.94 9 VAL B CA 1
ATOM 2429 C C . VAL B 1 9 ? 14.969 12.891 13.211 1 97.94 9 VAL B C 1
ATOM 2431 O O . VAL B 1 9 ? 15.422 12.016 12.469 1 97.94 9 VAL B O 1
ATOM 2434 N N . GLU B 1 10 ? 15.031 12.836 14.469 1 97.19 10 GLU B N 1
ATOM 2435 C CA . GLU B 1 10 ? 15.555 11.656 15.141 1 97.19 10 GLU B CA 1
ATOM 2436 C C . GLU B 1 10 ? 14.703 10.422 14.836 1 97.19 10 GLU B C 1
ATOM 2438 O O . GLU B 1 10 ? 13.492 10.531 14.633 1 97.19 10 GLU B O 1
ATOM 2443 N N . PRO B 1 11 ? 15.328 9.289 14.859 1 97.88 11 PRO B N 1
ATOM 2444 C CA . PRO B 1 11 ? 14.531 8.07 14.656 1 97.88 11 PRO B CA 1
ATOM 2445 C C . PRO B 1 11 ? 13.398 7.938 15.672 1 97.88 11 PRO B C 1
ATOM 2447 O O . PRO B 1 11 ? 13.609 8.141 16.875 1 97.88 11 PRO B O 1
ATOM 2450 N N . ILE B 1 12 ? 12.258 7.613 15.211 1 97.88 12 ILE B N 1
ATOM 2451 C CA . ILE B 1 12 ? 11.07 7.516 16.062 1 97.88 12 ILE B CA 1
ATOM 2452 C C . ILE B 1 12 ? 10.898 6.074 16.531 1 97.88 12 ILE B C 1
ATOM 2454 O O . ILE B 1 12 ? 10.969 5.137 15.742 1 97.88 12 ILE B O 1
ATOM 2458 N N . ARG B 1 13 ? 10.586 5.891 17.781 1 96.44 13 ARG B N 1
ATOM 2459 C CA . ARG B 1 13 ? 10.461 4.578 18.406 1 96.44 13 ARG B CA 1
ATOM 2460 C C . ARG B 1 13 ? 9 4.195 18.594 1 96.44 13 ARG B C 1
ATOM 2462 O O . ARG B 1 13 ? 8.625 3.033 18.406 1 96.44 13 ARG B O 1
ATOM 2469 N N . ARG B 1 14 ? 8.242 5.137 19.031 1 95.38 14 ARG B N 1
ATOM 2470 C CA . ARG B 1 14 ? 6.84 4.906 19.359 1 95.38 14 ARG B CA 1
ATOM 2471 C C . ARG B 1 14 ? 5.992 6.141 19.062 1 95.38 14 ARG B C 1
ATOM 2473 O O . ARG B 1 14 ? 6.52 7.254 18.984 1 95.38 14 ARG B O 1
ATOM 2480 N N . ALA B 1 15 ? 4.734 5.891 18.828 1 94.88 15 ALA B N 1
ATOM 2481 C CA . ALA B 1 15 ? 3.777 6.977 18.641 1 94.88 15 ALA B CA 1
ATOM 2482 C C . ALA B 1 15 ? 2.463 6.68 19.344 1 94.88 15 ALA B C 1
ATOM 2484 O O . ALA B 1 15 ? 1.983 5.543 19.344 1 94.88 15 ALA B O 1
ATOM 2485 N N . ARG B 1 16 ? 1.907 7.641 20.016 1 93.12 16 ARG B N 1
ATOM 2486 C CA . ARG B 1 16 ? 0.649 7.527 20.734 1 93.12 16 ARG B CA 1
ATOM 2487 C C . ARG B 1 16 ? -0.072 8.867 20.797 1 93.12 16 ARG B C 1
ATOM 2489 O O . ARG B 1 16 ? 0.515 9.875 21.203 1 93.12 16 ARG B O 1
ATOM 2496 N N . GLY B 1 17 ? -1.364 8.781 20.391 1 92.81 17 GLY B N 1
ATOM 2497 C CA . GLY B 1 17 ? -2.066 10.055 20.344 1 92.81 17 GLY B CA 1
ATOM 2498 C C . GLY B 1 17 ? -1.412 11.062 19.422 1 92.81 17 GLY B C 1
ATOM 2499 O O . GLY B 1 17 ? -1.118 10.75 18.266 1 92.81 17 GLY B O 1
ATOM 2500 N N . ASP B 1 18 ? -1.146 12.25 19.984 1 95.75 18 ASP B N 1
ATOM 2501 C CA . ASP B 1 18 ? -0.551 13.312 19.172 1 95.75 18 ASP B CA 1
ATOM 2502 C C . ASP B 1 18 ? 0.964 13.352 19.344 1 95.75 18 ASP B C 1
ATOM 2504 O O . ASP B 1 18 ? 1.615 14.32 18.953 1 95.75 18 ASP B O 1
ATOM 2508 N N . PHE B 1 19 ? 1.547 12.266 19.891 1 97.5 19 PHE B N 1
ATOM 2509 C CA . PHE B 1 19 ? 2.943 12.359 20.312 1 97.5 19 PHE B CA 1
ATOM 2510 C C . PHE B 1 19 ? 3.781 11.281 19.625 1 97.5 19 PHE B C 1
ATOM 2512 O O . PHE B 1 19 ? 3.305 10.172 19.406 1 97.5 19 PHE B O 1
ATOM 2519 N N . LEU B 1 20 ? 5.008 11.641 19.344 1 97.5 20 LEU B N 1
ATOM 2520 C CA . LEU B 1 20 ? 6.059 10.742 18.859 1 97.5 20 LEU B CA 1
ATOM 2521 C C . LEU B 1 20 ? 7.191 10.648 19.875 1 97.5 20 LEU B C 1
ATOM 2523 O O . LEU B 1 20 ? 7.574 11.656 20.484 1 97.5 20 LEU B O 1
ATOM 2527 N N . TYR B 1 21 ? 7.664 9.523 20.062 1 98.19 21 TYR B N 1
ATOM 2528 C CA . TYR B 1 21 ? 8.773 9.273 20.984 1 98.19 21 TYR B CA 1
ATOM 2529 C C . TYR B 1 21 ? 9.984 8.742 20.234 1 98.19 21 TYR B C 1
ATOM 2531 O O . TYR B 1 21 ? 9.891 7.75 19.5 1 98.19 21 TYR B O 1
ATOM 2539 N N . THR B 1 22 ? 11.125 9.344 20.422 1 98.06 22 THR B N 1
ATOM 2540 C CA . THR B 1 22 ? 12.32 9 19.656 1 98.06 22 THR B CA 1
ATOM 2541 C C . THR B 1 22 ? 13.148 7.945 20.391 1 98.06 22 THR B C 1
ATOM 2543 O O . THR B 1 22 ? 12.914 7.676 21.562 1 98.06 22 THR B O 1
ATOM 2546 N N . TYR B 1 23 ? 14.07 7.383 19.703 1 97.12 23 TYR B N 1
ATOM 2547 C CA . TYR B 1 23 ? 14.977 6.398 20.281 1 97.12 23 TYR B CA 1
ATOM 2548 C C . TYR B 1 23 ? 15.906 7.051 21.297 1 97.12 23 TYR B C 1
ATOM 2550 O O . TYR B 1 23 ? 16.516 6.367 22.125 1 97.12 23 TYR B O 1
ATOM 2558 N N . ARG B 1 24 ? 16.047 8.312 21.297 1 96.38 24 ARG B N 1
ATOM 2559 C CA . ARG B 1 24 ? 16.906 9.023 22.219 1 96.38 24 ARG B CA 1
ATOM 2560 C C . ARG B 1 24 ? 16.125 9.508 23.438 1 96.38 24 ARG B C 1
ATOM 2562 O O . ARG B 1 24 ? 16.672 10.234 24.281 1 96.38 24 ARG B O 1
ATOM 2569 N N . GLY B 1 25 ? 14.867 9.258 23.438 1 96 25 GLY B N 1
ATOM 2570 C CA . GLY B 1 25 ? 14.078 9.555 24.625 1 96 25 GLY B CA 1
ATOM 2571 C C . GLY B 1 25 ? 13.344 10.883 24.531 1 96 25 GLY B C 1
ATOM 2572 O O . GLY B 1 25 ? 12.711 11.305 25.5 1 96 25 GLY B O 1
ATOM 2573 N N . ASN B 1 26 ? 13.398 11.555 23.453 1 97.75 26 ASN B N 1
ATOM 2574 C CA . ASN B 1 26 ? 12.68 12.812 23.266 1 97.75 26 ASN B CA 1
ATOM 2575 C C . ASN B 1 26 ? 11.242 12.57 22.828 1 97.75 26 ASN B C 1
ATOM 2577 O O . ASN B 1 26 ? 10.922 11.516 22.281 1 97.75 26 ASN B O 1
ATOM 2581 N N . ARG B 1 27 ? 10.453 13.602 23.141 1 98 27 ARG B N 1
ATOM 2582 C CA . ARG B 1 27 ? 9.055 13.578 22.734 1 98 27 ARG B CA 1
ATOM 2583 C C . ARG B 1 27 ? 8.727 14.734 21.797 1 98 27 ARG B C 1
ATOM 2585 O O . ARG B 1 27 ? 9.188 15.859 22.016 1 98 27 ARG B O 1
ATOM 2592 N N . LEU B 1 28 ? 8.016 14.445 20.766 1 98.56 28 LEU B N 1
ATOM 2593 C CA . LEU B 1 28 ? 7.574 15.461 19.812 1 98.56 28 LEU B CA 1
ATOM 2594 C C . LEU B 1 28 ? 6.055 15.492 19.719 1 98.56 28 LEU B C 1
ATOM 2596 O O . LEU B 1 28 ? 5.406 14.445 19.672 1 98.56 28 LEU B O 1
ATOM 2600 N N . VAL B 1 29 ? 5.438 16.672 19.781 1 98.69 29 VAL B N 1
ATOM 2601 C CA . VAL B 1 29 ? 4.051 16.828 19.359 1 98.69 29 VAL B CA 1
ATOM 2602 C C . VAL B 1 29 ? 3.979 16.75 17.828 1 98.69 29 VAL B C 1
ATOM 2604 O O . VAL B 1 29 ? 4.648 17.516 17.125 1 98.69 29 VAL B O 1
ATOM 2607 N N . ASP B 1 30 ? 3.242 15.82 17.344 1 97.94 30 ASP B N 1
ATOM 2608 C CA . ASP B 1 30 ? 3.127 15.625 15.898 1 97.94 30 ASP B CA 1
ATOM 2609 C C . ASP B 1 30 ? 2.127 16.609 15.297 1 97.94 30 ASP B C 1
ATOM 2611 O O . ASP B 1 30 ? 0.915 16.391 15.367 1 97.94 30 ASP B O 1
ATOM 2615 N N . LEU B 1 31 ? 2.641 17.609 14.578 1 98.5 31 LEU B N 1
ATOM 2616 C CA . LEU B 1 31 ? 1.771 18.578 13.938 1 98.5 31 LEU B CA 1
ATOM 2617 C C . LEU B 1 31 ? 1.669 18.312 12.438 1 98.5 31 LEU B C 1
ATOM 2619 O O . LEU B 1 31 ? 1.012 19.062 11.711 1 98.5 31 LEU B O 1
ATOM 2623 N N . TRP B 1 32 ? 2.336 17.266 11.984 1 96.88 32 TRP B N 1
ATOM 2624 C CA . TRP B 1 32 ? 2.242 16.844 10.594 1 96.88 32 TRP B CA 1
ATOM 2625 C C . TRP B 1 32 ? 1.06 15.898 10.391 1 96.88 32 TRP B C 1
ATOM 2627 O O . TRP B 1 32 ? 0.263 16.078 9.469 1 96.88 32 TRP B O 1
ATOM 2637 N N . LYS B 1 33 ? 0.949 14.961 11.359 1 94.88 33 LYS B N 1
ATOM 2638 C CA . LYS B 1 33 ? -0.096 13.938 11.352 1 94.88 33 LYS B CA 1
ATOM 2639 C C . LYS B 1 33 ? -0.203 13.273 9.984 1 94.88 33 LYS B C 1
ATOM 2641 O O . LYS B 1 33 ? -1.307 13.016 9.492 1 94.88 33 LYS B O 1
ATOM 2646 N N . GLN B 1 34 ? 0.917 13.18 9.359 1 91.75 34 GLN B N 1
ATOM 2647 C CA . GLN B 1 34 ? 1.036 12.539 8.055 1 91.75 34 GLN B CA 1
ATOM 2648 C C . GLN B 1 34 ? 0.094 13.18 7.035 1 91.75 34 GLN B C 1
ATOM 2650 O O . GLN B 1 34 ? -0.66 12.484 6.355 1 91.75 34 GLN B O 1
ATOM 2655 N N . GLY B 1 35 ? 0.071 14.492 7.082 1 91.88 35 GLY B N 1
ATOM 2656 C CA . GLY B 1 35 ? -0.758 15.227 6.141 1 91.88 35 GLY B CA 1
ATOM 2657 C C . GLY B 1 35 ? -2.244 15.062 6.398 1 91.88 35 GLY B C 1
ATOM 2658 O O . GLY B 1 35 ? -3.07 15.422 5.559 1 91.88 35 GLY B O 1
ATOM 2659 N N . GLY B 1 36 ? -2.637 14.43 7.445 1 92.62 36 GLY B N 1
ATOM 2660 C CA . GLY B 1 36 ? -4.039 14.25 7.785 1 92.62 36 GLY B CA 1
ATOM 2661 C C . GLY B 1 36 ? -4.426 12.797 7.984 1 92.62 36 GLY B C 1
ATOM 2662 O O . GLY B 1 36 ? -5.484 12.5 8.539 1 92.62 36 GLY B O 1
ATOM 2663 N N . ARG B 1 37 ? -3.582 11.93 7.598 1 91.38 37 ARG B N 1
ATOM 2664 C CA . ARG B 1 37 ? -3.877 10.5 7.723 1 91.38 37 ARG B CA 1
ATOM 2665 C C . ARG B 1 37 ? -3.863 10.062 9.18 1 91.38 37 ARG B C 1
ATOM 2667 O O . ARG B 1 37 ? -4.547 9.109 9.555 1 91.38 37 ARG B O 1
ATOM 2674 N N . ALA B 1 38 ? -3.148 10.742 9.969 1 91.94 38 ALA B N 1
ATOM 2675 C CA . ALA B 1 38 ? -3.098 10.461 11.398 1 91.94 38 ALA B CA 1
ATOM 2676 C C . ALA B 1 38 ? -3.857 11.516 12.195 1 91.94 38 ALA B C 1
ATOM 2678 O O . ALA B 1 38 ? -3.516 11.797 13.352 1 91.94 38 ALA B O 1
ATOM 2679 N N . ILE B 1 39 ? -4.848 12.078 11.594 1 92.56 39 ILE B N 1
ATOM 2680 C CA . ILE B 1 39 ? -5.543 13.211 12.188 1 92.56 39 ILE B CA 1
ATOM 2681 C C . ILE B 1 39 ? -6.211 12.781 13.492 1 92.56 39 ILE B C 1
ATOM 2683 O O . ILE B 1 39 ? -6.438 13.609 14.383 1 92.56 39 ILE B O 1
ATOM 2687 N N . LEU B 1 40 ? -6.504 11.508 13.656 1 91 40 LEU B N 1
ATOM 2688 C CA . LEU B 1 40 ? -7.168 11.023 14.867 1 91 40 LEU B CA 1
ATOM 2689 C C . LEU B 1 40 ? -6.148 10.609 15.914 1 91 40 LEU B C 1
ATOM 2691 O O . LEU B 1 40 ? -6.516 10.141 17 1 91 40 LEU B O 1
ATOM 2695 N N . GLY B 1 41 ? -4.875 10.805 15.578 1 90.44 41 GLY B N 1
ATOM 2696 C CA . GLY B 1 41 ? -3.816 10.391 16.484 1 90.44 41 GLY B CA 1
ATOM 2697 C C . GLY B 1 41 ? -3.275 9.008 16.188 1 90.44 41 GLY B C 1
ATOM 2698 O O . GLY B 1 41 ? -3.844 8.281 15.367 1 90.44 41 GLY B O 1
ATOM 2699 N N . HIS B 1 42 ? -2.15 8.719 16.891 1 88.56 42 HIS B N 1
ATOM 2700 C CA . HIS B 1 42 ? -1.481 7.434 16.703 1 88.56 42 HIS B CA 1
ATOM 2701 C C . HIS B 1 42 ? -1.923 6.426 17.75 1 88.56 42 HIS B C 1
ATOM 2703 O O . HIS B 1 42 ? -2.209 6.797 18.891 1 88.56 42 HIS B O 1
ATOM 2709 N N . GLY B 1 43 ? -1.789 5.098 17.422 1 72.44 43 GLY B N 1
ATOM 2710 C CA . GLY B 1 43 ? -1.815 3.98 18.359 1 72.44 43 GLY B CA 1
ATOM 2711 C C . GLY B 1 43 ? -3.201 3.691 18.906 1 72.44 43 GLY B C 1
ATOM 2712 O O . GLY B 1 43 ? -3.344 3.031 19.938 1 72.44 43 GLY B O 1
ATOM 2713 N N . LYS B 1 44 ? -4.301 4.289 18.344 1 61.44 44 LYS B N 1
ATOM 2714 C CA . LYS B 1 44 ? -5.543 3.973 19.031 1 61.44 44 LYS B CA 1
ATOM 2715 C C . LYS B 1 44 ? -5.82 2.473 19.016 1 61.44 44 LYS B C 1
ATOM 2717 O O . LYS B 1 44 ? -5.742 1.835 17.969 1 61.44 44 LYS B O 1
ATOM 2722 N N . SER B 1 45 ? -5.609 1.771 20.188 1 53.25 45 SER B N 1
ATOM 2723 C CA . SER B 1 45 ? -5.613 0.366 20.578 1 53.25 45 SER B CA 1
ATOM 2724 C C . SER B 1 45 ? -6.754 -0.394 19.906 1 53.25 45 SER B C 1
ATOM 2726 O O . SER B 1 45 ? -6.598 -1.563 19.547 1 53.25 45 SER B O 1
ATOM 2728 N N . HIS B 1 46 ? -7.891 0.11 19.859 1 52.41 46 HIS B N 1
ATOM 2729 C CA . HIS B 1 46 ? -9.031 -0.692 19.422 1 52.41 46 HIS B CA 1
ATOM 2730 C C . HIS B 1 46 ? -8.859 -1.151 17.984 1 52.41 46 HIS B C 1
ATOM 2732 O O . HIS B 1 46 ? -9.289 -2.25 17.625 1 52.41 46 HIS B O 1
ATOM 2738 N N . HIS B 1 47 ? -8 -0.349 17.266 1 60.16 47 HIS B N 1
ATOM 2739 C CA . HIS B 1 47 ? -7.801 -0.659 15.852 1 60.16 47 HIS B CA 1
ATOM 2740 C C . HIS B 1 47 ? -6.832 -1.823 15.672 1 60.16 47 HIS B C 1
ATOM 2742 O O . HIS B 1 47 ? -7.016 -2.662 14.789 1 60.16 47 HIS B O 1
ATOM 2748 N N . LEU B 1 48 ? -6.168 -1.984 16.766 1 69.31 48 LEU B N 1
ATOM 2749 C CA . LEU B 1 48 ? -5.059 -2.91 16.578 1 69.31 48 LEU B CA 1
ATOM 2750 C C . LEU B 1 48 ? -5.492 -4.344 16.859 1 69.31 48 LEU B C 1
ATOM 2752 O O . LEU B 1 48 ? -5.031 -5.281 16.203 1 69.31 48 LEU B O 1
ATOM 2756 N N . THR B 1 49 ? -6.527 -4.414 17.812 1 68.94 49 THR B N 1
ATOM 2757 C CA . THR B 1 49 ? -6.945 -5.766 18.156 1 68.94 49 THR B CA 1
ATOM 2758 C C . THR B 1 49 ? -7.633 -6.441 16.969 1 68.94 49 THR B C 1
ATOM 2760 O O . THR B 1 49 ? -7.277 -7.559 16.594 1 68.94 49 THR B O 1
ATOM 2763 N N . GLY B 1 50 ? -8.609 -5.785 16.406 1 72.88 50 GLY B N 1
ATOM 2764 C CA . GLY B 1 50 ? -9.289 -6.328 15.234 1 72.88 50 GLY B CA 1
ATOM 2765 C C . GLY B 1 50 ? -8.352 -6.605 14.07 1 72.88 50 GLY B C 1
ATOM 2766 O O . GLY B 1 50 ? -8.477 -7.629 13.398 1 72.88 50 GLY B O 1
ATOM 2767 N N . LEU B 1 51 ? -7.41 -5.754 13.961 1 76.75 51 LEU B N 1
ATOM 2768 C CA . LEU B 1 51 ? -6.438 -5.922 12.883 1 76.75 51 LEU B CA 1
ATOM 2769 C C . LEU B 1 51 ? -5.555 -7.141 13.141 1 76.75 51 LEU B C 1
ATOM 2771 O O . LEU B 1 51 ? -5.285 -7.918 12.219 1 76.75 51 LEU B O 1
ATOM 2775 N N . LYS B 1 52 ? -5.199 -7.266 14.391 1 79.38 52 LYS B N 1
ATOM 2776 C CA . LYS B 1 52 ? -4.348 -8.398 14.75 1 79.38 52 LYS B CA 1
ATOM 2777 C C . LYS B 1 52 ? -5.066 -9.719 14.523 1 79.38 52 LYS B C 1
ATOM 2779 O O . LYS B 1 52 ? -4.465 -10.688 14.062 1 79.38 52 LYS B O 1
ATOM 2784 N N . ASP B 1 53 ? -6.371 -9.766 14.844 1 83.75 53 ASP B N 1
ATOM 2785 C CA . ASP B 1 53 ? -7.164 -10.969 14.625 1 83.75 53 ASP B CA 1
ATOM 2786 C C . ASP B 1 53 ? -7.266 -11.297 13.133 1 83.75 53 ASP B C 1
ATOM 2788 O O . ASP B 1 53 ? -7.148 -12.461 12.742 1 83.75 53 ASP B O 1
ATOM 2792 N N . THR B 1 54 ? -7.512 -10.32 12.375 1 85.38 54 THR B N 1
ATOM 2793 C CA . THR B 1 54 ? -7.605 -10.516 10.93 1 85.38 54 THR B CA 1
ATOM 2794 C C . THR B 1 54 ? -6.266 -10.977 10.359 1 85.38 54 THR B C 1
ATOM 2796 O O . THR B 1 54 ? -6.223 -11.859 9.5 1 85.38 54 THR B O 1
ATOM 2799 N N . LEU B 1 55 ? -5.207 -10.391 10.867 1 83.69 55 LEU B N 1
ATOM 2800 C CA . LEU B 1 55 ? -3.863 -10.773 10.453 1 83.69 55 LEU B CA 1
ATOM 2801 C C . LEU B 1 55 ? -3.604 -12.25 10.758 1 83.69 55 LEU B C 1
ATOM 2803 O O . LEU B 1 55 ? -2.996 -12.953 9.953 1 83.69 55 LEU B O 1
ATOM 2807 N N . ALA B 1 56 ? -4.098 -12.695 11.836 1 84.75 56 ALA B N 1
ATOM 2808 C CA . ALA B 1 56 ? -3.85 -14.055 12.305 1 84.75 56 ALA B CA 1
ATOM 2809 C C . ALA B 1 56 ? -4.539 -15.078 11.406 1 84.75 56 ALA B C 1
ATOM 2811 O O . ALA B 1 56 ? -4.16 -16.25 11.391 1 84.75 56 ALA B O 1
ATOM 2812 N N . ARG B 1 57 ? -5.512 -14.641 10.641 1 90.06 57 ARG B N 1
ATOM 2813 C CA . ARG B 1 57 ? -6.223 -15.547 9.742 1 90.06 57 ARG B CA 1
ATOM 2814 C C . ARG B 1 57 ? -5.371 -15.891 8.523 1 90.06 57 ARG B C 1
ATOM 2816 O O . ARG B 1 57 ? -5.668 -16.844 7.801 1 90.06 57 ARG B O 1
ATOM 2823 N N . GLY B 1 58 ? -4.41 -15.062 8.203 1 87.81 58 GLY B N 1
ATOM 2824 C CA . GLY B 1 58 ? -3.387 -15.414 7.23 1 87.81 58 GLY B CA 1
ATOM 2825 C C . GLY B 1 58 ? -3.77 -15.062 5.805 1 87.81 58 GLY B C 1
ATOM 2826 O O . GLY B 1 58 ? -3.023 -15.352 4.867 1 87.81 58 GLY B O 1
ATOM 2827 N N . VAL B 1 59 ? -4.922 -14.43 5.637 1 90.19 59 VAL B N 1
ATOM 2828 C CA . VAL B 1 59 ? -5.359 -14.078 4.289 1 90.19 59 VAL B CA 1
ATOM 2829 C C . VAL B 1 59 ? -4.855 -12.68 3.93 1 90.19 59 VAL B C 1
ATOM 2831 O O . VAL B 1 59 ? -5.465 -11.68 4.309 1 90.19 59 VAL B O 1
ATOM 2834 N N . TRP B 1 60 ? -3.887 -12.625 3.1 1 84.31 60 TRP B N 1
ATOM 2835 C CA . TRP B 1 60 ? -3.297 -11.352 2.719 1 84.31 60 TRP B CA 1
ATOM 2836 C C . TRP B 1 60 ? -3.609 -11.016 1.263 1 84.31 60 TRP B C 1
ATOM 2838 O O . TRP B 1 60 ? -3.453 -9.875 0.833 1 84.31 60 TRP B O 1
ATOM 2848 N N . MET B 1 61 ? -4.121 -11.914 0.561 1 88.31 61 MET B N 1
ATOM 2849 C CA . MET B 1 61 ? -4.375 -11.758 -0.868 1 88.31 61 MET B CA 1
ATOM 2850 C C . MET B 1 61 ? -5.742 -11.125 -1.109 1 88.31 61 MET B C 1
ATOM 2852 O O . MET B 1 61 ? -6.637 -11.227 -0.269 1 88.31 61 MET B O 1
ATOM 2856 N N . PRO B 1 62 ? -5.84 -10.445 -2.184 1 90.12 62 PRO B N 1
ATOM 2857 C CA . PRO B 1 62 ? -7.148 -9.898 -2.551 1 90.12 62 PRO B CA 1
ATOM 2858 C C . PRO B 1 62 ? -8.094 -10.961 -3.119 1 90.12 62 PRO B C 1
ATOM 2860 O O . PRO B 1 62 ? -8.305 -11.016 -4.332 1 90.12 62 PRO B O 1
ATOM 2863 N N . VAL B 1 63 ? -8.688 -11.695 -2.346 1 93.88 63 VAL B N 1
ATOM 2864 C CA . VAL B 1 63 ? -9.688 -12.711 -2.674 1 93.88 63 VAL B CA 1
ATOM 2865 C C . VAL B 1 63 ? -11.039 -12.328 -2.07 1 93.88 63 VAL B C 1
ATOM 2867 O O . VAL B 1 63 ? -11.109 -11.438 -1.217 1 93.88 63 VAL B O 1
ATOM 2870 N N . PRO B 1 64 ? -12.047 -12.969 -2.59 1 96.81 64 PRO B N 1
ATOM 2871 C CA . PRO B 1 64 ? -13.367 -12.617 -2.051 1 96.81 64 PRO B CA 1
ATOM 2872 C C . PRO B 1 64 ? -13.469 -12.867 -0.546 1 96.81 64 PRO B C 1
ATOM 2874 O O . PRO B 1 64 ? -12.992 -13.883 -0.047 1 96.81 64 PRO B O 1
ATOM 2877 N N . HIS B 1 65 ? -14.055 -12 0.137 1 96.5 65 HIS B N 1
ATOM 2878 C CA . HIS B 1 65 ? -14.328 -12.008 1.569 1 96.5 65 HIS B CA 1
ATOM 2879 C C . HIS B 1 65 ? -15.352 -10.953 1.942 1 96.5 65 HIS B C 1
ATOM 2881 O O . HIS B 1 65 ? -15.594 -10.016 1.175 1 96.5 65 HIS B O 1
ATOM 2887 N N . PRO B 1 66 ? -15.922 -11.016 3.068 1 9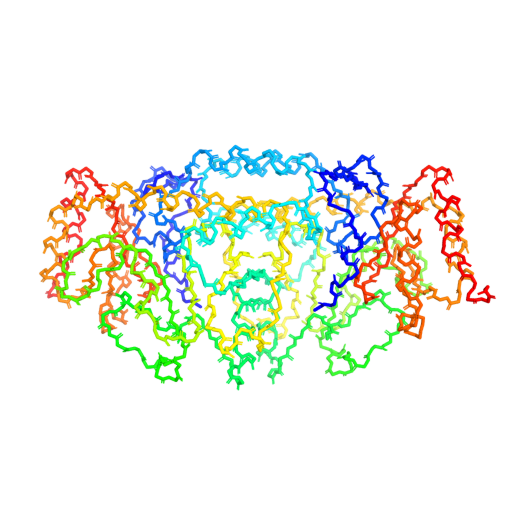6.69 66 PRO B N 1
ATOM 2888 C CA . PRO B 1 66 ? -17.016 -10.102 3.402 1 96.69 66 PRO B CA 1
ATOM 2889 C C . PRO B 1 66 ? -16.531 -8.688 3.727 1 96.69 66 PRO B C 1
ATOM 2891 O O . PRO B 1 66 ? -17.312 -7.746 3.748 1 96.69 66 PRO B O 1
ATOM 2894 N N . GLY B 1 67 ? -15.289 -8.523 3.973 1 94.62 67 GLY B N 1
ATOM 2895 C CA . GLY B 1 67 ? -14.734 -7.262 4.43 1 94.62 67 GLY B CA 1
ATOM 2896 C C . GLY B 1 67 ? -14.992 -6.113 3.471 1 94.62 67 GLY B C 1
ATOM 2897 O O . GLY B 1 67 ? -15.141 -4.965 3.895 1 94.62 67 GLY B O 1
ATOM 2898 N N . MET B 1 68 ? -15.07 -6.379 2.139 1 95.44 68 MET B N 1
ATOM 2899 C CA . MET B 1 68 ? -15.305 -5.324 1.156 1 95.44 68 MET B CA 1
ATOM 2900 C C . MET B 1 68 ? -16.688 -4.703 1.351 1 95.44 68 MET B C 1
ATOM 2902 O O . MET B 1 68 ? -16.844 -3.484 1.273 1 95.44 68 MET B O 1
ATOM 2906 N N . ARG B 1 69 ? -17.641 -5.539 1.55 1 97.12 69 ARG B N 1
ATOM 2907 C CA . ARG B 1 69 ? -19 -5.055 1.782 1 97.12 69 ARG B CA 1
ATOM 2908 C C . ARG B 1 69 ? -19.078 -4.215 3.055 1 97.12 69 ARG B C 1
ATOM 2910 O O . ARG B 1 69 ? -19.75 -3.189 3.09 1 97.12 69 ARG B O 1
ATOM 2917 N N . HIS B 1 70 ? -18.391 -4.707 4.102 1 96.75 70 HIS B N 1
ATOM 2918 C CA . HIS B 1 70 ? -18.359 -3.961 5.355 1 96.75 70 HIS B CA 1
ATOM 2919 C C . HIS B 1 70 ? -17.734 -2.582 5.156 1 96.75 70 HIS B C 1
ATOM 2921 O O . HIS B 1 70 ? -18.234 -1.59 5.691 1 96.75 70 HIS B O 1
ATOM 2927 N N . LEU B 1 71 ? -16.688 -2.535 4.414 1 95.44 71 LEU B N 1
ATOM 2928 C CA . LEU B 1 71 ? -16.016 -1.267 4.137 1 95.44 71 LEU B CA 1
ATOM 2929 C C . LEU B 1 71 ? -16.938 -0.333 3.35 1 95.44 71 LEU B C 1
ATOM 2931 O O . LEU B 1 71 ? -17.031 0.854 3.666 1 95.44 71 LEU B O 1
ATOM 2935 N N . GLU B 1 72 ? -17.578 -0.832 2.334 1 97.5 72 GLU B N 1
ATOM 2936 C CA . GLU B 1 72 ? -18.484 -0.028 1.525 1 97.5 72 GLU B CA 1
ATOM 2937 C C . GLU B 1 72 ? -19.609 0.552 2.377 1 97.5 72 GLU B C 1
ATOM 2939 O O . GLU B 1 72 ? -20 1.71 2.201 1 97.5 72 GLU B O 1
ATOM 2944 N N . LYS B 1 73 ? -20.141 -0.276 3.25 1 97.88 73 LYS B N 1
ATOM 2945 C CA . LYS B 1 73 ? -21.203 0.19 4.148 1 97.88 73 LYS B CA 1
ATOM 2946 C C . LYS B 1 73 ? -20.703 1.341 5.02 1 97.88 73 LYS B C 1
ATOM 2948 O O . LYS B 1 73 ? -21.422 2.33 5.211 1 97.88 73 LYS B O 1
ATOM 2953 N N . ALA B 1 74 ? -19.547 1.181 5.586 1 95.81 74 ALA B N 1
ATOM 2954 C CA . ALA B 1 74 ? -18.969 2.24 6.402 1 95.81 74 ALA B CA 1
ATOM 2955 C C . ALA B 1 74 ? -18.797 3.527 5.598 1 95.81 74 ALA B C 1
ATOM 2957 O O . ALA B 1 74 ? -19.156 4.609 6.066 1 95.81 74 ALA B O 1
ATOM 2958 N N . LEU B 1 75 ? -18.281 3.395 4.375 1 96.62 75 LEU B N 1
ATOM 2959 C CA . LEU B 1 75 ? -18.047 4.551 3.516 1 96.62 75 LEU B CA 1
ATOM 2960 C C . LEU B 1 75 ? -19.359 5.227 3.146 1 96.62 75 LEU B C 1
ATOM 2962 O O . LEU B 1 75 ? -19.422 6.453 3.037 1 96.62 75 LEU B O 1
ATOM 2966 N N . GLN B 1 76 ? -20.391 4.453 2.986 1 96.69 76 GLN B N 1
ATOM 2967 C CA . GLN B 1 76 ? -21.703 5.008 2.658 1 96.69 76 GLN B CA 1
ATOM 2968 C C . GLN B 1 76 ? -22.281 5.789 3.834 1 96.69 76 GLN B C 1
ATOM 2970 O O . GLN B 1 76 ? -23.062 6.719 3.643 1 96.69 76 GLN B O 1
ATOM 2975 N N . LYS B 1 77 ? -21.906 5.402 5 1 96.25 77 LYS B N 1
ATOM 2976 C CA . LYS B 1 77 ? -22.312 6.188 6.164 1 96.25 77 LYS B CA 1
ATOM 2977 C C . LYS B 1 77 ? -21.625 7.543 6.184 1 96.25 77 LYS B C 1
ATOM 2979 O O . LYS B 1 77 ? -22.219 8.547 6.578 1 96.25 77 LYS B O 1
ATOM 2984 N N . LEU B 1 78 ? -20.422 7.52 5.762 1 93.62 78 LEU B N 1
ATOM 2985 C CA . LEU B 1 78 ? -19.641 8.758 5.742 1 93.62 78 LEU B CA 1
ATOM 2986 C C . LEU B 1 78 ? -20.031 9.617 4.547 1 93.62 78 LEU B C 1
ATOM 2988 O O . LEU B 1 78 ? -20.062 10.852 4.648 1 93.62 78 LEU B O 1
ATOM 2992 N N . PHE B 1 79 ? -20.297 8.938 3.418 1 93.5 79 PHE B N 1
ATOM 2993 C CA . PHE B 1 79 ? -20.672 9.594 2.17 1 93.5 79 PHE B CA 1
ATOM 2994 C C . PHE B 1 79 ? -21.984 9.023 1.627 1 93.5 79 PHE B C 1
ATOM 2996 O O . PHE B 1 79 ? -22 8.391 0.572 1 93.5 79 PHE B O 1
ATOM 3003 N N . PRO B 1 80 ? -23.047 9.398 2.203 1 93.12 80 PRO B N 1
ATOM 3004 C CA . PRO B 1 80 ? -24.328 8.781 1.829 1 93.12 80 PRO B CA 1
ATOM 3005 C C . PRO B 1 80 ? -24.734 9.094 0.389 1 93.12 80 PRO B C 1
ATOM 3007 O O . PRO B 1 80 ? -24.672 10.25 -0.036 1 93.12 80 PRO B O 1
ATOM 3010 N N . GLY B 1 81 ? -25.094 8.047 -0.324 1 91.12 81 GLY B N 1
ATOM 3011 C CA . GLY B 1 81 ? -25.672 8.188 -1.646 1 91.12 81 GLY B CA 1
ATOM 3012 C C . GLY B 1 81 ? -24.656 8.438 -2.734 1 91.12 81 GLY B C 1
ATOM 3013 O O . GLY B 1 81 ? -25 8.641 -3.898 1 91.12 81 GLY B O 1
ATOM 3014 N N . LYS B 1 82 ? -23.406 8.484 -2.359 1 92.38 82 LYS B N 1
ATOM 3015 C CA . LYS B 1 82 ? -22.391 8.773 -3.355 1 92.38 82 LYS B CA 1
ATOM 3016 C C . LYS B 1 82 ? -21.875 7.492 -4.016 1 92.38 82 LYS B C 1
ATOM 3018 O O . LYS B 1 82 ? -21.953 6.41 -3.426 1 92.38 82 LYS B O 1
ATOM 3023 N N . VAL B 1 83 ? -21.438 7.684 -5.238 1 96.25 83 VAL B N 1
ATOM 3024 C CA . VAL B 1 83 ? -20.797 6.566 -5.934 1 96.25 83 VAL B CA 1
ATOM 3025 C C . VAL B 1 83 ? -19.328 6.473 -5.535 1 96.25 83 VAL B C 1
ATOM 3027 O O . VAL B 1 83 ? -18.562 7.418 -5.73 1 96.25 83 VAL B O 1
ATOM 3030 N N . LEU B 1 84 ? -18.969 5.297 -5.062 1 96.75 84 LEU B N 1
ATOM 3031 C CA . LEU B 1 84 ? -17.641 5.109 -4.516 1 96.75 84 LEU B CA 1
ATOM 3032 C C . LEU B 1 84 ? -16.844 4.121 -5.359 1 96.75 84 LEU B C 1
ATOM 3034 O O . LEU B 1 84 ? -17.406 3.184 -5.926 1 96.75 84 LEU B O 1
ATOM 3038 N N . ARG B 1 85 ? -15.562 4.348 -5.484 1 97.56 85 ARG B N 1
ATOM 3039 C CA . ARG B 1 85 ? -14.578 3.389 -5.973 1 97.56 85 ARG B CA 1
ATOM 3040 C C . ARG B 1 85 ? -13.453 3.197 -4.961 1 97.56 85 ARG B C 1
ATOM 3042 O O . ARG B 1 85 ? -13 4.16 -4.336 1 97.56 85 ARG B O 1
ATOM 3049 N N . ILE B 1 86 ? -13.062 1.97 -4.82 1 95.75 86 ILE B N 1
ATOM 3050 C CA . ILE B 1 86 ? -11.945 1.614 -3.941 1 95.75 86 ILE B CA 1
ATOM 3051 C C . ILE B 1 86 ? -10.812 1.009 -4.766 1 95.75 86 ILE B C 1
ATOM 3053 O O . ILE B 1 86 ? -11.031 0.062 -5.527 1 95.75 86 ILE B O 1
ATOM 3057 N N . TYR B 1 87 ? -9.641 1.604 -4.645 1 91.81 87 TYR B N 1
ATOM 3058 C CA . TYR B 1 87 ? -8.477 1.105 -5.371 1 91.81 87 TYR B CA 1
ATOM 3059 C C . TYR B 1 87 ? -7.328 0.815 -4.414 1 91.81 87 TYR B C 1
ATOM 3061 O O . TYR B 1 87 ? -7.293 1.331 -3.295 1 91.81 87 TYR B O 1
ATOM 3069 N N . ARG B 1 88 ? -6.395 -0.004 -4.898 1 87.88 88 ARG B N 1
ATOM 3070 C CA . ARG B 1 88 ? -5.273 -0.433 -4.07 1 87.88 88 ARG B CA 1
ATOM 3071 C C . ARG B 1 88 ? -4.156 0.608 -4.078 1 87.88 88 ARG B C 1
ATOM 3073 O O . ARG B 1 88 ? -3.119 0.408 -4.711 1 87.88 88 ARG B O 1
ATOM 3080 N N . GLY B 1 89 ? -4.441 1.729 -3.379 1 85.56 89 GLY B N 1
ATOM 3081 C CA . GLY B 1 89 ? -3.412 2.73 -3.15 1 85.56 89 GLY B CA 1
ATOM 3082 C C . GLY B 1 89 ? -3.689 4.043 -3.854 1 85.56 89 GLY B C 1
ATOM 3083 O O . GLY B 1 89 ? -4.426 4.082 -4.844 1 85.56 89 GLY B O 1
ATOM 3084 N N . LEU B 1 90 ? -3.014 5.043 -3.426 1 86.69 90 LEU B N 1
ATOM 3085 C CA . LEU B 1 90 ? -3.189 6.383 -3.971 1 86.69 90 LEU B CA 1
ATOM 3086 C C . LEU B 1 90 ? -2.6 6.48 -5.375 1 86.69 90 LEU B C 1
ATOM 3088 O O . LEU B 1 90 ? -3.207 7.074 -6.27 1 86.69 90 LEU B O 1
ATOM 3092 N N . ASN B 1 91 ? -1.438 5.91 -5.547 1 85 91 ASN B N 1
ATOM 3093 C CA . ASN B 1 91 ? -0.813 5.977 -6.863 1 85 91 ASN B CA 1
ATOM 3094 C C . ASN B 1 91 ? -1.654 5.266 -7.918 1 85 91 ASN B C 1
ATOM 3096 O O . ASN B 1 91 ? -1.771 5.742 -9.047 1 85 91 ASN B O 1
ATOM 3100 N N . ARG B 1 92 ? -2.193 4.109 -7.566 1 87.75 92 ARG B N 1
ATOM 3101 C CA . ARG B 1 92 ? -3.123 3.426 -8.461 1 87.75 92 ARG B CA 1
ATOM 3102 C C . ARG B 1 92 ? -4.32 4.312 -8.789 1 87.75 92 ARG B C 1
ATOM 3104 O O . ARG B 1 92 ? -4.73 4.41 -9.945 1 87.75 92 ARG B O 1
ATOM 3111 N N . THR B 1 93 ? -4.801 4.902 -7.805 1 91.75 93 THR B N 1
ATOM 3112 C CA . THR B 1 93 ? -5.961 5.777 -7.957 1 91.75 93 THR B CA 1
ATOM 3113 C C . THR B 1 93 ? -5.637 6.949 -8.883 1 91.75 93 THR B C 1
ATOM 3115 O O . THR B 1 93 ? -6.418 7.27 -9.781 1 91.75 93 THR B O 1
ATOM 3118 N N . LEU B 1 94 ? -4.512 7.539 -8.734 1 90.56 94 LEU B N 1
ATOM 3119 C CA . LEU B 1 94 ? -4.109 8.688 -9.539 1 90.56 94 LEU B CA 1
ATOM 3120 C C . LEU B 1 94 ? -3.891 8.281 -10.992 1 90.56 94 LEU B C 1
ATOM 3122 O O . LEU B 1 94 ? -4.156 9.062 -11.906 1 90.56 94 LEU B O 1
ATOM 3126 N N . THR B 1 95 ? -3.41 7.082 -11.141 1 88.38 95 THR B N 1
ATOM 3127 C CA . THR B 1 95 ? -3.258 6.57 -12.5 1 88.38 95 THR B CA 1
ATOM 3128 C C . THR B 1 95 ? -4.617 6.422 -13.18 1 88.38 95 THR B C 1
ATOM 3130 O O . THR B 1 95 ? -4.785 6.809 -14.336 1 88.38 95 THR B O 1
ATOM 3133 N N . VAL B 1 96 ? -5.582 5.902 -12.461 1 92.56 96 VAL B N 1
ATOM 3134 C CA . VAL B 1 96 ? -6.926 5.723 -12.992 1 92.56 96 VAL B CA 1
ATOM 3135 C C . VAL B 1 96 ? -7.543 7.082 -13.312 1 92.56 96 VAL B C 1
ATOM 3137 O O . VAL B 1 96 ? -8.117 7.273 -14.383 1 92.56 96 VAL B O 1
ATOM 3140 N N . VAL B 1 97 ? -7.359 8.008 -12.453 1 94.88 97 VAL B N 1
ATOM 3141 C CA . VAL B 1 97 ? -7.883 9.352 -12.656 1 94.88 97 VAL B CA 1
ATOM 3142 C C . VAL B 1 97 ? -7.191 10.008 -13.844 1 94.88 97 VAL B C 1
ATOM 3144 O O . VAL B 1 97 ? -7.844 10.633 -14.688 1 94.88 97 VAL B O 1
ATOM 3147 N N . GLY B 1 98 ? -5.883 9.914 -13.852 1 92.31 98 GLY B N 1
ATOM 3148 C CA . GLY B 1 98 ? -5.133 10.461 -14.977 1 92.31 98 GLY B CA 1
ATOM 3149 C C . GLY B 1 98 ? -5.578 9.914 -16.312 1 92.31 98 GLY B C 1
ATOM 3150 O O . GLY B 1 98 ? -5.629 10.648 -17.312 1 92.31 98 GLY B O 1
ATOM 3151 N N . ASN B 1 99 ? -5.801 8.602 -16.391 1 91 99 ASN B N 1
ATOM 3152 C CA . ASN B 1 99 ? -6.309 7.996 -17.609 1 91 99 ASN B CA 1
ATOM 3153 C C . ASN B 1 99 ? -7.637 8.617 -18.031 1 91 99 ASN B C 1
ATOM 3155 O O . ASN B 1 99 ? -7.84 8.906 -19.219 1 91 99 ASN B O 1
ATOM 3159 N N . PHE B 1 100 ? -8.57 8.836 -17.109 1 93.44 100 PHE B N 1
ATOM 3160 C CA . PHE B 1 100 ? -9.852 9.477 -17.375 1 93.44 100 PHE B CA 1
ATOM 3161 C C . PHE B 1 100 ? -9.656 10.891 -17.891 1 93.44 100 PHE B C 1
ATOM 3163 O O . PHE B 1 100 ? -10.305 11.305 -18.859 1 93.44 100 PHE B O 1
ATOM 3170 N N . LEU B 1 101 ? -8.664 11.555 -17.312 1 92.31 101 LEU B N 1
ATOM 3171 C CA . LEU B 1 101 ? -8.414 12.945 -17.672 1 92.31 101 LEU B CA 1
ATOM 3172 C C . LEU B 1 101 ? -7.496 13.039 -18.875 1 92.31 101 LEU B C 1
ATOM 3174 O O . LEU B 1 101 ? -7.234 14.141 -19.375 1 92.31 101 LEU B O 1
ATOM 3178 N N . ALA B 1 102 ? -6.977 11.922 -19.359 1 89.44 102 ALA B N 1
ATOM 3179 C CA . ALA B 1 102 ? -6.047 11.844 -20.484 1 89.44 102 ALA B CA 1
ATOM 3180 C C . ALA B 1 102 ? -4.785 12.656 -20.219 1 89.44 102 ALA B C 1
ATOM 3182 O O . ALA B 1 102 ? -4.227 13.273 -21.125 1 89.44 102 ALA B O 1
ATOM 3183 N N . GLN B 1 103 ? -4.477 12.734 -19 1 86.75 103 GLN B N 1
ATOM 3184 C CA . GLN B 1 103 ? -3.281 13.43 -18.547 1 86.75 103 GLN B CA 1
ATOM 3185 C C . GLN B 1 103 ? -2.814 12.883 -17.203 1 86.75 103 GLN B C 1
ATOM 3187 O O . GLN B 1 103 ? -3.629 12.633 -16.297 1 86.75 103 GLN B O 1
ATOM 3192 N N . GLN B 1 104 ? -1.529 12.719 -17.078 1 84.5 104 GLN B N 1
ATOM 3193 C CA . GLN B 1 104 ? -0.987 12.273 -15.797 1 84.5 104 GLN B CA 1
ATOM 3194 C C . GLN B 1 104 ? -1.286 13.289 -14.695 1 84.5 104 GLN B C 1
ATOM 3196 O O . GLN B 1 104 ? -1.217 14.5 -14.922 1 84.5 104 GLN B O 1
ATOM 3201 N N . ILE B 1 105 ? -1.626 12.82 -13.539 1 88.75 105 ILE B N 1
ATOM 3202 C CA . ILE B 1 105 ? -1.913 13.664 -12.383 1 88.75 105 ILE B CA 1
ATOM 3203 C C . ILE B 1 105 ? -1.135 13.164 -11.172 1 88.75 105 ILE B C 1
ATOM 3205 O O . ILE B 1 105 ? -0.896 11.961 -11.039 1 88.75 105 ILE B O 1
ATOM 3209 N N . THR B 1 106 ? -0.719 14.078 -10.359 1 87.12 106 THR B N 1
ATOM 3210 C CA . THR B 1 106 ? -0.063 13.758 -9.102 1 87.12 106 THR B CA 1
ATOM 3211 C C . THR B 1 106 ? -0.861 14.312 -7.922 1 87.12 106 THR B C 1
ATOM 3213 O O . THR B 1 106 ? -1.845 15.031 -8.117 1 87.12 106 THR B O 1
ATOM 3216 N N . TRP B 1 107 ? -0.457 13.906 -6.828 1 88.06 107 TRP B N 1
ATOM 3217 C CA . TRP B 1 107 ? -1.094 14.352 -5.594 1 88.06 107 TRP B CA 1
ATOM 3218 C C . TRP B 1 107 ? -1.124 15.867 -5.516 1 88.06 107 TRP B C 1
ATOM 3220 O O . TRP B 1 107 ? -2.117 16.453 -5.078 1 88.06 107 TRP B O 1
ATOM 3230 N N . GLU B 1 108 ? -0.091 16.547 -5.984 1 86.38 108 GLU B N 1
ATOM 3231 C CA . GLU B 1 108 ? 0.076 18 -5.898 1 86.38 108 GLU B CA 1
ATOM 3232 C C . GLU B 1 108 ? -0.873 18.719 -6.852 1 86.38 108 GLU B C 1
ATOM 3234 O O . GLU B 1 108 ? -1.114 19.922 -6.703 1 86.38 108 GLU B O 1
ATOM 3239 N N . ASP B 1 109 ? -1.398 17.969 -7.719 1 91.19 109 ASP B N 1
ATOM 3240 C CA . ASP B 1 109 ? -2.291 18.547 -8.719 1 91.19 109 ASP B CA 1
ATOM 3241 C C . ASP B 1 109 ? -3.713 18.672 -8.172 1 91.19 109 ASP B C 1
ATOM 3243 O O . ASP B 1 109 ? -4.551 19.359 -8.766 1 91.19 109 ASP B O 1
ATOM 3247 N N . ILE B 1 110 ? -3.988 18.062 -7.113 1 93 110 ILE B N 1
ATOM 3248 C CA . ILE B 1 110 ? -5.355 18.016 -6.605 1 93 110 ILE B CA 1
ATOM 3249 C C . ILE B 1 110 ? -5.598 19.188 -5.668 1 93 110 ILE B C 1
ATOM 3251 O O . ILE B 1 110 ? -4.926 19.328 -4.645 1 93 110 ILE B O 1
ATOM 3255 N N . PRO B 1 111 ? -6.582 20 -5.988 1 91.81 111 PRO B N 1
ATOM 3256 C CA . PRO B 1 111 ? -6.875 21.125 -5.102 1 91.81 111 PRO B CA 1
ATOM 3257 C C . PRO B 1 111 ? -7.301 20.688 -3.705 1 91.81 111 PRO B C 1
ATOM 3259 O O . PRO B 1 111 ? -8.039 19.719 -3.561 1 91.81 111 PRO B O 1
ATOM 3262 N N . ASP B 1 112 ? -6.781 21.281 -2.764 1 90.31 112 ASP B N 1
ATOM 3263 C CA . ASP B 1 112 ? -7.133 21.094 -1.359 1 90.31 112 ASP B CA 1
ATOM 3264 C C . ASP B 1 112 ? -8.008 22.234 -0.854 1 90.31 112 ASP B C 1
ATOM 3266 O O . ASP B 1 112 ? -7.559 23.391 -0.757 1 90.31 112 ASP B O 1
ATOM 3270 N N . PRO B 1 113 ? -9.227 21.984 -0.487 1 86.12 113 PRO B N 1
ATOM 3271 C CA . PRO B 1 113 ? -10.117 23.062 -0.044 1 86.12 113 PRO B CA 1
ATOM 3272 C C . PRO B 1 113 ? -9.656 23.703 1.257 1 86.12 113 PRO B C 1
ATOM 3274 O O . PRO B 1 113 ? -10.086 24.812 1.587 1 86.12 113 PRO B O 1
ATOM 3277 N N . ALA B 1 114 ? -8.812 22.984 1.975 1 88.5 114 ALA B N 1
ATOM 3278 C CA . ALA B 1 114 ? -8.297 23.562 3.215 1 88.5 114 ALA B CA 1
ATOM 3279 C C . ALA B 1 114 ? -7.203 24.594 2.932 1 88.5 114 ALA B C 1
ATOM 3281 O O . ALA B 1 114 ? -6.836 25.375 3.812 1 88.5 114 ALA B O 1
ATOM 3282 N N . TYR B 1 115 ? -6.68 24.562 1.774 1 88.75 115 TYR B N 1
ATOM 3283 C CA . TYR B 1 115 ? -5.617 25.5 1.398 1 88.75 115 TYR B CA 1
ATOM 3284 C C . TYR B 1 115 ? -6.18 26.875 1.088 1 88.75 115 TYR B C 1
ATOM 3286 O O . TYR B 1 115 ? -7.137 27 0.319 1 88.75 115 TYR B O 1
ATOM 3294 N N . PRO B 1 116 ? -5.648 27.969 1.666 1 84.06 116 PRO B N 1
ATOM 3295 C CA . PRO B 1 116 ? -6.246 29.297 1.54 1 84.06 116 PRO B CA 1
ATOM 3296 C C . PRO B 1 116 ? -6.074 29.891 0.144 1 84.06 116 PRO B C 1
ATOM 3298 O O . PRO B 1 116 ? -6.758 30.859 -0.207 1 84.06 116 PRO B O 1
ATOM 3301 N N . GLY B 1 117 ? -5.293 29.312 -0.715 1 79.44 117 GLY B N 1
ATOM 3302 C CA . GLY B 1 117 ? -5.09 29.891 -2.035 1 79.44 117 GLY B CA 1
ATOM 3303 C C . GLY B 1 117 ? -5.113 28.859 -3.146 1 79.44 117 GLY B C 1
ATOM 3304 O O . GLY B 1 117 ? -5.57 27.734 -2.941 1 79.44 117 GLY B O 1
ATOM 3305 N N . LEU B 1 118 ? -4.996 29.422 -4.305 1 82 118 LEU B N 1
ATOM 3306 C CA . LEU B 1 118 ? -4.867 28.562 -5.48 1 82 118 LEU B CA 1
ATOM 3307 C C . LEU B 1 118 ? -3.398 28.312 -5.812 1 82 118 LEU B C 1
ATOM 3309 O O . LEU B 1 118 ? -2.576 29.234 -5.727 1 82 118 LEU B O 1
ATOM 3313 N N . ARG B 1 119 ? -3.195 27.094 -6.109 1 84.69 119 ARG B N 1
ATOM 3314 C CA . ARG B 1 119 ? -1.855 26.766 -6.59 1 84.69 119 ARG B CA 1
ATOM 3315 C C . ARG B 1 119 ? -1.83 26.656 -8.109 1 84.69 119 ARG B C 1
ATOM 3317 O O . ARG B 1 119 ? -2.797 26.203 -8.719 1 84.69 119 ARG B O 1
ATOM 3324 N N . PRO B 1 120 ? -0.761 27 -8.617 1 82.75 120 PRO B N 1
ATOM 3325 C CA . PRO B 1 120 ? -0.667 26.906 -10.07 1 82.75 120 PRO B CA 1
ATOM 3326 C C . PRO B 1 120 ? -0.972 25.516 -10.594 1 82.75 120 PRO B C 1
ATOM 3328 O O . PRO B 1 120 ? -1.615 25.359 -11.641 1 82.75 120 PRO B O 1
ATOM 3331 N N . ALA B 1 121 ? -0.615 24.531 -9.93 1 82.62 121 ALA B N 1
ATOM 3332 C CA . ALA B 1 121 ? -0.806 23.156 -10.367 1 82.62 121 ALA B CA 1
ATOM 3333 C C . ALA B 1 121 ? -2.289 22.797 -10.422 1 82.62 121 ALA B C 1
ATOM 3335 O O . ALA B 1 121 ? -2.688 21.891 -11.156 1 82.62 121 ALA B O 1
ATOM 3336 N N . TRP B 1 122 ? -3.09 23.625 -9.742 1 89.12 122 TRP B N 1
ATOM 3337 C CA . TRP B 1 122 ? -4.512 23.297 -9.625 1 89.12 122 TRP B CA 1
ATOM 3338 C C . TRP B 1 122 ? -5.289 23.828 -10.82 1 89.12 122 TRP B C 1
ATOM 3340 O O . TRP B 1 122 ? -6.414 23.391 -11.078 1 89.12 122 TRP B O 1
ATOM 3350 N N . SER B 1 123 ? -4.762 24.734 -11.5 1 83.5 123 SER B N 1
ATOM 3351 C CA . SER B 1 123 ? -5.484 25.438 -12.555 1 83.5 123 SER B CA 1
ATOM 3352 C C . SER B 1 123 ? -5.973 24.453 -13.625 1 83.5 123 SER B C 1
ATOM 3354 O O . SER B 1 123 ? -7.039 24.656 -14.211 1 83.5 123 SER B O 1
ATOM 3356 N N . ARG B 1 124 ? -5.387 23.438 -13.734 1 82.81 124 ARG B N 1
ATOM 3357 C CA . ARG B 1 124 ? -5.688 22.484 -14.805 1 82.81 124 ARG B CA 1
ATOM 3358 C C . ARG B 1 124 ? -6.895 21.625 -14.453 1 82.81 124 ARG B C 1
ATOM 3360 O O . ARG B 1 124 ? -7.633 21.188 -15.336 1 82.81 124 ARG B O 1
ATOM 3367 N N . PHE B 1 125 ? -7.145 21.422 -13.141 1 83.75 125 PHE B N 1
ATOM 3368 C CA . PHE B 1 125 ? -8.102 20.375 -12.805 1 83.75 125 PHE B CA 1
ATOM 3369 C C . PHE B 1 125 ? -9.1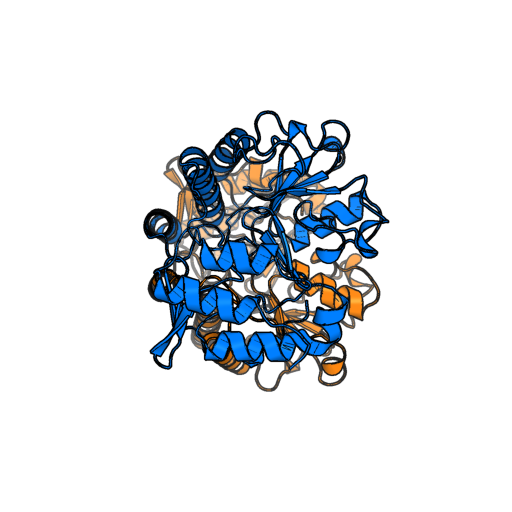02 20.875 -11.766 1 83.75 125 PHE B C 1
ATOM 3371 O O . PHE B 1 125 ? -9.945 20.109 -11.289 1 83.75 125 PHE B O 1
ATOM 3378 N N . SER B 1 126 ? -9.086 22.109 -11.5 1 80.12 126 SER B N 1
ATOM 3379 C CA . SER B 1 126 ? -9.836 22.641 -10.367 1 80.12 126 SER B CA 1
ATOM 3380 C C . SER B 1 126 ? -11.336 22.422 -10.539 1 80.12 126 SER B C 1
ATOM 3382 O O . SER B 1 126 ? -12.062 22.281 -9.555 1 80.12 126 SER B O 1
ATOM 3384 N N . ASN B 1 127 ? -11.773 22.219 -11.656 1 82.69 127 ASN B N 1
ATOM 3385 C CA . ASN B 1 127 ? -13.203 22.047 -11.875 1 82.69 127 ASN B CA 1
ATOM 3386 C C . ASN B 1 127 ? -13.578 20.578 -11.938 1 82.69 127 ASN B C 1
ATOM 3388 O O . ASN B 1 127 ? -14.766 20.234 -12.008 1 82.69 127 ASN B O 1
ATOM 3392 N N . ARG B 1 128 ? -12.68 19.797 -11.805 1 91.25 128 ARG B N 1
ATOM 3393 C CA . ARG B 1 128 ? -12.961 18.375 -12.055 1 91.25 128 ARG B CA 1
ATOM 3394 C C . ARG B 1 128 ? -12.695 17.547 -10.805 1 91.25 128 ARG B C 1
ATOM 3396 O O . ARG B 1 128 ? -13.367 16.531 -10.57 1 91.25 128 ARG B O 1
ATOM 3403 N N . ILE B 1 129 ? -11.734 17.969 -10.078 1 94.06 129 ILE B N 1
ATOM 3404 C CA . ILE B 1 129 ? -11.273 17.109 -8.992 1 94.06 129 ILE B CA 1
ATOM 3405 C C . ILE B 1 129 ? -10.953 17.953 -7.762 1 94.06 129 ILE B C 1
ATOM 3407 O O . ILE B 1 129 ? -10.555 19.109 -7.887 1 94.06 129 ILE B O 1
ATOM 3411 N N . THR B 1 130 ? -11.195 17.422 -6.578 1 93.19 130 THR B N 1
ATOM 3412 C CA . THR B 1 130 ? -10.859 18.094 -5.328 1 93.19 130 THR B CA 1
ATOM 3413 C C . THR B 1 130 ? -10.57 17.078 -4.227 1 93.19 130 THR B C 1
ATOM 3415 O O . THR B 1 130 ? -11.047 15.938 -4.285 1 93.19 130 THR B O 1
ATOM 3418 N N . LEU B 1 131 ? -9.812 17.469 -3.307 1 92.5 131 LEU B N 1
ATOM 3419 C CA . LEU B 1 131 ? -9.633 16.703 -2.082 1 92.5 131 LEU B CA 1
ATOM 3420 C C . LEU B 1 131 ? -10.805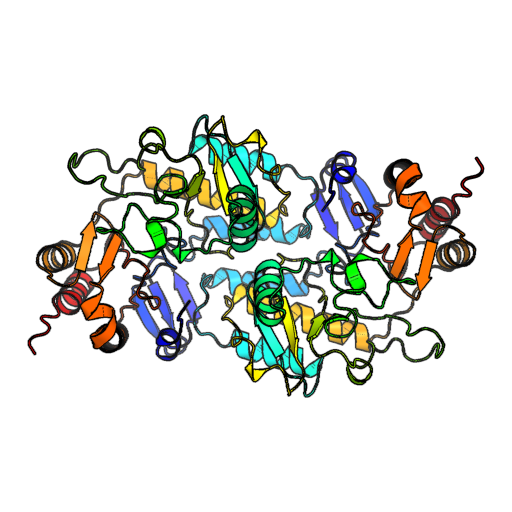 16.922 -1.125 1 92.5 131 LEU B C 1
ATOM 3422 O O . LEU B 1 131 ? -11.492 17.938 -1.211 1 92.5 131 LEU B O 1
ATOM 3426 N N . TRP B 1 132 ? -11.031 15.977 -0.302 1 92.31 132 TRP B N 1
ATOM 3427 C CA . TRP B 1 132 ? -11.914 16.141 0.848 1 92.31 132 TRP B CA 1
ATOM 3428 C C . TRP B 1 132 ? -11.172 15.844 2.148 1 92.31 132 TRP B C 1
ATOM 3430 O O . TRP B 1 132 ? -10.414 14.875 2.24 1 92.31 132 TRP B O 1
ATOM 3440 N N . ARG B 1 133 ? -11.383 16.719 3.158 1 91.88 133 ARG B N 1
ATOM 3441 C CA . ARG B 1 133 ? -10.852 16.562 4.508 1 91.88 133 ARG B CA 1
ATOM 3442 C C . ARG B 1 133 ? -11.93 16.781 5.559 1 91.88 133 ARG B C 1
ATOM 3444 O O . ARG B 1 133 ? -12.852 17.562 5.352 1 91.88 133 ARG B O 1
ATOM 3451 N N . PRO B 1 134 ? -11.734 16.078 6.668 1 91.25 134 PRO B N 1
ATOM 3452 C CA . PRO B 1 134 ? -12.664 16.391 7.758 1 91.25 134 PRO B CA 1
ATOM 3453 C C . PRO B 1 134 ? -12.352 17.719 8.438 1 91.25 134 PRO B C 1
ATOM 3455 O O . PRO B 1 134 ? -11.203 18.172 8.398 1 91.25 134 PRO B O 1
ATOM 3458 N N . TRP B 1 135 ? -13.336 18.391 8.945 1 90.62 135 TRP B N 1
ATOM 3459 C CA . TRP B 1 135 ? -13.273 19.562 9.805 1 90.62 135 TRP B CA 1
ATOM 3460 C C . TRP B 1 135 ? -12.727 20.766 9.055 1 90.62 135 TRP B C 1
ATOM 3462 O O . TRP B 1 135 ? -11.922 21.531 9.586 1 90.62 135 TRP B O 1
ATOM 3472 N N . ILE B 1 136 ? -12.906 20.812 7.754 1 84.69 136 ILE B N 1
ATOM 3473 C CA . ILE B 1 136 ? -12.602 22.047 7.023 1 84.69 136 ILE B CA 1
ATOM 3474 C C . ILE B 1 136 ? -13.68 23.094 7.293 1 84.69 136 ILE B C 1
ATOM 3476 O O . ILE B 1 136 ? -14.859 22.766 7.379 1 84.69 136 ILE B O 1
ATOM 3480 N N . ASP B 1 137 ? -13.195 24.297 7.898 1 62.41 137 ASP B N 1
ATOM 3481 C CA . ASP B 1 137 ? -14.156 25.375 8.094 1 62.41 137 ASP B CA 1
ATOM 3482 C C . ASP B 1 137 ? -14.555 26 6.754 1 62.41 137 ASP B C 1
ATOM 3484 O O . ASP B 1 137 ? -13.703 26.219 5.887 1 62.41 137 ASP B O 1
ATOM 3488 N N . THR B 1 138 ? -15.469 25.625 6.047 1 45.94 138 THR B N 1
ATOM 3489 C CA . THR B 1 138 ? -15.852 26.484 4.93 1 45.94 138 THR B CA 1
ATOM 3490 C C . THR B 1 138 ? -15.773 27.953 5.32 1 45.94 138 THR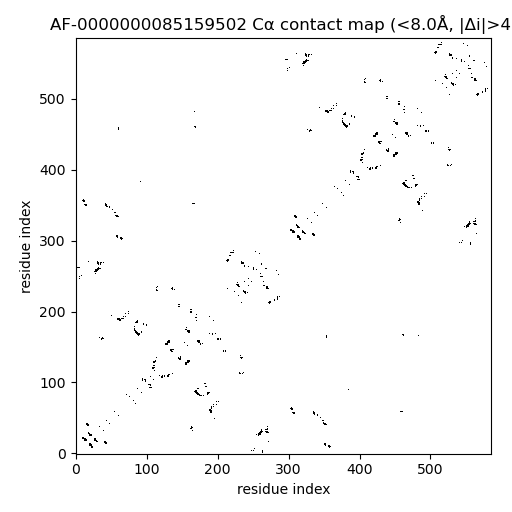 B C 1
ATOM 3492 O O . THR B 1 138 ? -16.188 28.344 6.418 1 45.94 138 THR B O 1
ATOM 3495 N N . VAL B 1 139 ? -14.945 28.688 4.918 1 36.75 139 VAL B N 1
ATOM 3496 C CA . VAL B 1 139 ? -14.836 30.141 4.973 1 36.75 139 VAL B CA 1
ATOM 3497 C C . VAL B 1 139 ? -16.219 30.766 4.844 1 36.75 139 VAL B C 1
ATOM 3499 O O . VAL B 1 139 ? -16.938 30.5 3.883 1 36.75 139 VAL B O 1
ATOM 3502 N N . GLY B 1 140 ? -16.844 31.562 5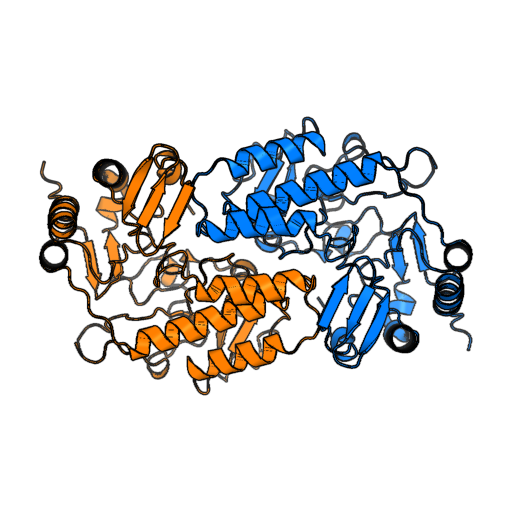.938 1 35.5 140 GLY B N 1
ATOM 3503 C CA . GLY B 1 140 ? -17.969 32.406 6.324 1 35.5 140 GLY B CA 1
ATOM 3504 C C . GLY B 1 140 ? -18.875 31.75 7.352 1 35.5 140 GLY B C 1
ATOM 3505 O O . GLY B 1 140 ? -19.609 32.438 8.062 1 35.5 140 GLY B O 1
ATOM 3506 N N . GLU B 1 141 ? -19.641 30.688 7.086 1 32.72 141 GLU B N 1
ATOM 3507 C CA . GLU B 1 141 ? -20.5 30.203 8.148 1 32.72 141 GLU B CA 1
ATOM 3508 C C . GLU B 1 141 ? -19.719 29.375 9.172 1 32.72 141 GLU B C 1
ATOM 3510 O O . GLU B 1 141 ? -19 28.453 8.812 1 32.72 141 GLU B O 1
ATOM 3515 N N . VAL B 1 142 ? -19.109 30.016 10.242 1 31.92 142 VAL B N 1
ATOM 3516 C CA . VAL B 1 142 ? -18.609 29.422 11.477 1 31.92 142 VAL B CA 1
ATOM 3517 C C . VAL B 1 142 ? -19.266 28.062 11.695 1 31.92 142 VAL B C 1
ATOM 3519 O O . VAL B 1 142 ? -19.156 27.484 12.781 1 31.92 142 VAL B O 1
ATOM 3522 N N . SER B 1 143 ? -20.453 27.844 11.242 1 31.56 143 SER B N 1
ATOM 3523 C CA . SER B 1 143 ? -21.281 26.828 11.867 1 31.56 143 SER B CA 1
ATOM 3524 C C . SER B 1 143 ? -20.516 25.516 12.023 1 31.56 143 SER B C 1
ATOM 3526 O O . SER B 1 143 ? -19.422 25.359 11.492 1 31.56 143 SER B O 1
ATOM 3528 N N . SER B 1 144 ? -21.266 24.328 11.891 1 33.53 144 SER B N 1
ATOM 3529 C CA . SER B 1 144 ? -21.172 22.953 12.406 1 33.53 144 SER B CA 1
ATOM 3530 C C . SER B 1 144 ? -19.938 22.25 11.852 1 33.53 144 SER B C 1
ATOM 3532 O O . SER B 1 144 ? -19.672 22.312 10.648 1 33.53 144 SER B O 1
ATOM 3534 N N . LEU B 1 145 ? -18.781 22.172 12.648 1 38.75 145 LEU B N 1
ATOM 3535 C CA . LEU B 1 145 ? -17.672 21.219 12.617 1 38.75 145 LEU B CA 1
ATOM 3536 C C . LEU B 1 145 ? -18.016 20 11.75 1 38.75 145 LEU B C 1
ATOM 3538 O O . LEU B 1 145 ? -17.516 18.906 11.984 1 38.75 145 LEU B O 1
ATOM 3542 N N . ARG B 1 146 ? -19.203 20.219 11.031 1 41.66 146 ARG B N 1
ATOM 3543 C CA . ARG B 1 146 ? -19.625 19.062 10.258 1 41.66 146 ARG B CA 1
ATOM 3544 C C . ARG B 1 146 ? -18.734 18.859 9.039 1 41.66 146 ARG B C 1
ATOM 3546 O O . ARG B 1 146 ? -18.25 19.812 8.453 1 41.66 146 ARG B O 1
ATOM 3553 N N . ALA B 1 147 ? -17.922 17.797 8.938 1 48.22 147 ALA B N 1
ATOM 3554 C CA . ALA B 1 147 ? -17.328 17.422 7.656 1 48.22 147 ALA B CA 1
ATOM 3555 C C . ALA B 1 147 ? -18.109 18.047 6.496 1 48.22 147 ALA B C 1
ATOM 3557 O O . ALA B 1 147 ? -19.328 18.047 6.492 1 48.22 147 ALA B O 1
ATOM 3558 N N . PRO B 1 148 ? -17.422 19.141 5.738 1 48.72 148 PRO B N 1
ATOM 3559 C CA . PRO B 1 148 ? -18.219 19.625 4.598 1 48.72 148 PRO B CA 1
ATOM 3560 C C . PRO B 1 148 ? -19.078 18.531 3.977 1 48.72 148 PRO B C 1
ATOM 3562 O O . PRO B 1 148 ? -18.641 17.391 3.834 1 48.72 148 PRO B O 1
ATOM 3565 N N . HIS B 1 149 ? -20.344 18.828 4.066 1 58.16 149 HIS B N 1
ATOM 3566 C CA . HIS B 1 149 ? -21.25 17.891 3.398 1 58.16 149 HIS B CA 1
ATOM 3567 C C . HIS B 1 149 ? -20.938 17.797 1.91 1 58.16 149 HIS B C 1
ATOM 3569 O O . HIS B 1 149 ? -20.656 18.812 1.262 1 58.16 149 HIS B O 1
ATOM 3575 N N . LEU B 1 150 ? -20.5 16.719 1.459 1 57.34 150 LEU B N 1
ATOM 3576 C CA . LEU B 1 150 ? -20.188 16.406 0.07 1 57.34 150 LEU B CA 1
ATOM 3577 C C . LEU B 1 150 ? -21.141 17.125 -0.881 1 57.34 150 LEU B C 1
ATOM 3579 O O . LEU B 1 150 ? -20.812 17.328 -2.053 1 57.34 150 LEU B O 1
ATOM 3583 N N . GLN B 1 151 ? -22.219 17.516 -0.324 1 52.31 151 GLN B N 1
ATOM 3584 C CA . GLN B 1 151 ? -23.188 18.219 -1.169 1 52.31 151 GLN B CA 1
ATOM 3585 C C . GLN B 1 151 ? -22.625 19.547 -1.646 1 52.31 151 GLN B C 1
ATOM 3587 O O . GLN B 1 151 ? -23.062 20.094 -2.66 1 52.31 151 GLN B O 1
ATOM 3592 N N . ASP B 1 152 ? -21.562 19.953 -0.997 1 61.38 152 ASP B N 1
ATOM 3593 C CA . ASP B 1 152 ? -21 21.266 -1.324 1 61.38 152 ASP B CA 1
ATOM 3594 C C . ASP B 1 152 ? -19.938 21.141 -2.412 1 61.38 152 ASP B C 1
ATOM 3596 O O . ASP B 1 152 ? -19.438 22.141 -2.922 1 61.38 152 ASP B O 1
ATOM 3600 N N . TYR B 1 153 ? -19.781 19.906 -2.754 1 72.25 153 TYR B N 1
ATOM 3601 C CA . TYR B 1 153 ? -18.766 19.672 -3.777 1 72.25 153 TYR B CA 1
ATOM 3602 C C . TYR B 1 153 ? -19.406 19.531 -5.156 1 72.25 153 TYR B C 1
ATOM 3604 O O . TYR B 1 153 ? -20.422 18.859 -5.312 1 72.25 153 TYR B O 1
ATOM 3612 N N . HIS B 1 154 ? -18.922 20.25 -6.105 1 77.81 154 HIS B N 1
ATOM 3613 C CA . HIS B 1 154 ? -19.438 20.234 -7.469 1 77.81 154 HIS B CA 1
ATOM 3614 C C . HIS B 1 154 ? -18.5 19.453 -8.398 1 77.81 154 HIS B C 1
ATOM 3616 O O . HIS B 1 154 ? -18.828 19.219 -9.562 1 77.81 154 HIS B O 1
ATOM 3622 N N . GLN B 1 155 ? -17.453 19.078 -7.918 1 86.62 155 GLN B N 1
ATOM 3623 C CA . GLN B 1 155 ? -16.469 18.375 -8.742 1 86.62 155 GLN B CA 1
ATOM 3624 C C . GLN B 1 155 ? -16.938 16.953 -9.047 1 86.62 155 GLN B C 1
ATOM 3626 O O . GLN B 1 155 ? -17.656 16.344 -8.258 1 86.62 155 GLN B O 1
ATOM 3631 N N . ASP B 1 156 ? -16.469 16.469 -10.133 1 92.31 156 ASP B N 1
ATOM 3632 C CA . ASP B 1 156 ? -16.828 15.125 -10.586 1 92.31 156 ASP B CA 1
ATOM 3633 C C . ASP B 1 156 ? -16.062 14.062 -9.7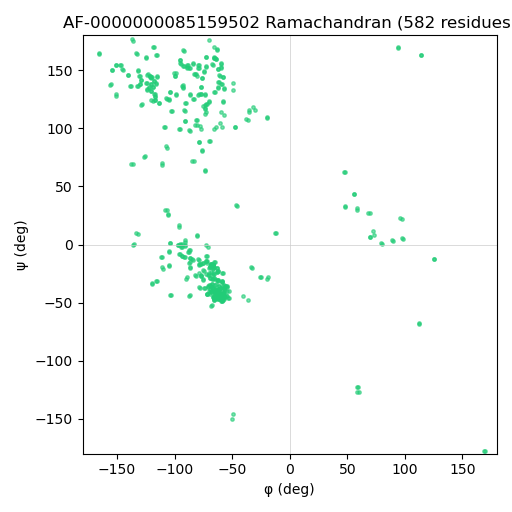89 1 92.31 156 ASP B C 1
ATOM 3635 O O . ASP B 1 156 ? -16.5 12.914 -9.711 1 92.31 156 ASP B O 1
ATOM 3639 N N . ILE B 1 157 ? -14.938 14.492 -9.328 1 96.19 157 ILE B N 1
ATOM 3640 C CA . ILE B 1 157 ? -14.055 13.547 -8.641 1 96.19 157 ILE B CA 1
ATOM 3641 C C . ILE B 1 157 ? -13.641 14.125 -7.289 1 96.19 157 ILE B C 1
ATOM 3643 O O . ILE B 1 157 ? -13.047 15.203 -7.223 1 96.19 157 ILE B O 1
ATOM 3647 N N . ILE B 1 158 ? -13.961 13.43 -6.262 1 95 158 ILE B N 1
ATOM 3648 C CA . ILE B 1 158 ? -13.547 13.812 -4.918 1 95 158 ILE B CA 1
ATOM 3649 C C . ILE B 1 158 ? -12.641 12.727 -4.328 1 95 158 ILE B C 1
ATOM 3651 O O . ILE B 1 158 ? -12.977 11.539 -4.375 1 95 158 ILE B O 1
ATOM 3655 N N . VAL B 1 159 ? -11.539 13.117 -3.842 1 94.44 159 VAL B N 1
ATOM 3656 C CA . VAL B 1 159 ? -10.586 12.211 -3.207 1 94.44 159 VAL B CA 1
ATOM 3657 C C . VAL B 1 159 ? -10.57 12.453 -1.698 1 94.44 159 VAL B C 1
ATOM 3659 O O . VAL B 1 159 ? -9.898 13.367 -1.214 1 94.44 159 VAL B O 1
ATOM 3662 N N . PRO B 1 160 ? -11.227 11.625 -0.969 1 93.62 160 PRO B N 1
ATOM 3663 C CA . PRO B 1 160 ? -11.211 11.805 0.485 1 93.62 160 PRO B CA 1
ATOM 3664 C C . PRO B 1 160 ? -9.883 11.406 1.117 1 93.62 160 PRO B C 1
ATOM 3666 O O . PRO B 1 160 ? -9.344 10.336 0.807 1 93.62 160 PRO B O 1
ATOM 3669 N N . LEU B 1 161 ? -9.375 12.266 1.886 1 91.31 161 LEU B N 1
ATOM 3670 C CA . LEU B 1 161 ? -8.266 11.891 2.752 1 91.31 161 LEU B CA 1
ATOM 3671 C C . LEU B 1 161 ? -8.766 11.32 4.074 1 91.31 161 LEU B C 1
ATOM 3673 O O . LEU B 1 161 ? -9.094 12.07 4.996 1 91.31 161 LEU B O 1
ATOM 3677 N N . LEU B 1 162 ? -8.789 10.031 4.168 1 89.94 162 LEU B N 1
ATOM 3678 C CA . LEU B 1 162 ? -9.297 9.312 5.332 1 89.94 162 LEU B CA 1
ATOM 3679 C C . LEU B 1 162 ? -8.188 9.086 6.359 1 89.94 162 LEU B C 1
ATOM 3681 O O . LEU B 1 162 ? -7.004 9.164 6.027 1 89.94 162 LEU B O 1
ATOM 3685 N N . PRO B 1 163 ? -8.578 8.945 7.586 1 89.31 163 PRO B N 1
ATOM 3686 C CA . PRO B 1 163 ? -7.562 8.719 8.617 1 89.31 163 PRO B CA 1
ATOM 3687 C C . PRO B 1 163 ? -6.973 7.309 8.57 1 89.31 163 PRO B C 1
ATOM 3689 O O . PRO B 1 163 ? -7.117 6.543 9.523 1 89.31 163 PRO B O 1
ATOM 3692 N N . LEU B 1 164 ? -6.32 7.035 7.5 1 83.62 164 LEU B N 1
ATOM 3693 C CA . LEU B 1 164 ? -5.613 5.781 7.254 1 83.62 164 LEU B CA 1
ATOM 3694 C C . LEU B 1 164 ? -4.105 5.984 7.332 1 83.62 164 LEU B C 1
ATOM 3696 O O . LEU B 1 164 ? -3.447 6.191 6.309 1 83.62 164 LEU B O 1
ATOM 3700 N N . ALA B 1 165 ? -3.648 5.914 8.602 1 72.38 165 ALA B N 1
ATOM 3701 C CA . ALA B 1 165 ? -2.23 6.203 8.797 1 72.38 165 ALA B CA 1
ATOM 3702 C C . ALA B 1 165 ? -1.359 5.109 8.188 1 72.38 165 ALA B C 1
ATOM 3704 O O . ALA B 1 165 ? -0.182 5.332 7.895 1 72.38 165 ALA B O 1
ATOM 3705 N N . TRP B 1 166 ? -2.131 3.961 8.133 1 65.75 166 TRP B N 1
ATOM 3706 C CA . TRP B 1 166 ? -1.415 2.859 7.5 1 65.75 166 TRP B CA 1
ATOM 3707 C C . TRP B 1 166 ? -1.231 3.117 6.008 1 65.75 166 TRP B C 1
ATOM 3709 O O . TRP B 1 166 ? -1.929 3.951 5.426 1 65.75 166 TRP B O 1
ATOM 3719 N N . PRO B 1 167 ? -0.553 2.223 5.445 1 57.94 167 PRO B N 1
ATOM 3720 C CA . PRO B 1 167 ? -0.035 2.35 4.082 1 57.94 167 PRO B CA 1
ATOM 3721 C C . PRO B 1 167 ? -1.102 2.799 3.084 1 57.94 167 PRO B C 1
ATOM 3723 O O . PRO B 1 167 ? -2.293 2.559 3.301 1 57.94 167 PRO B O 1
ATOM 3726 N N . GLU B 1 168 ? -0.74 3.703 2.35 1 62.69 168 GLU B N 1
ATOM 3727 C CA . GLU B 1 168 ? -1.429 4.277 1.197 1 62.69 168 GLU B CA 1
ATOM 3728 C C . GLU B 1 168 ? -1.978 3.182 0.284 1 62.69 168 GLU B C 1
ATOM 3730 O O . GLU B 1 168 ? -2.066 3.369 -0.932 1 62.69 168 GLU B O 1
ATOM 3735 N N . GLU B 1 169 ? -2.371 2.066 0.984 1 69.62 169 GLU B N 1
ATOM 3736 C CA . GLU B 1 169 ? -2.803 0.938 0.164 1 69.62 169 GLU B CA 1
ATOM 3737 C C . GLU B 1 169 ? -4.285 1.043 -0.185 1 69.62 169 GLU B C 1
ATOM 3739 O O . GLU B 1 169 ? -4.77 0.339 -1.073 1 69.62 169 GLU B O 1
ATOM 3744 N N . VAL B 1 170 ? -4.898 1.88 0.536 1 86.25 170 VAL B N 1
ATOM 3745 C CA . VAL B 1 170 ? -6.328 2.002 0.265 1 86.25 170 VAL B CA 1
ATOM 3746 C C . VAL B 1 170 ? -6.656 3.439 -0.138 1 86.25 170 VAL B C 1
ATOM 3748 O O . VAL B 1 170 ? -6.281 4.387 0.558 1 86.25 170 VAL B O 1
ATOM 3751 N N . ALA B 1 171 ? -7.211 3.516 -1.2 1 91.94 171 ALA B N 1
ATOM 3752 C CA . ALA B 1 171 ? -7.688 4.816 -1.656 1 91.94 171 ALA B CA 1
ATOM 3753 C C . ALA B 1 171 ? -9.148 4.746 -2.096 1 91.94 171 ALA B C 1
ATOM 3755 O O . ALA B 1 171 ? -9.57 3.758 -2.705 1 91.94 171 ALA B O 1
ATOM 3756 N N . VAL B 1 172 ? -9.828 5.766 -1.772 1 94.62 172 VAL B N 1
ATOM 3757 C CA . VAL B 1 172 ? -11.242 5.863 -2.109 1 94.62 172 VAL B CA 1
ATOM 3758 C C . VAL B 1 172 ? -11.469 7.055 -3.039 1 94.62 172 VAL B C 1
ATOM 3760 O O . VAL B 1 172 ? -10.836 8.102 -2.885 1 94.62 172 VAL B O 1
ATOM 3763 N N . LEU B 1 173 ? -12.352 6.84 -3.996 1 96.25 173 LEU B N 1
ATOM 3764 C CA . LEU B 1 173 ? -12.836 7.906 -4.859 1 96.25 173 LEU B CA 1
ATOM 3765 C C . LEU B 1 173 ? -14.352 8.055 -4.742 1 96.25 173 LEU B C 1
ATOM 3767 O O . LEU B 1 173 ? -15.07 7.051 -4.672 1 96.25 173 LEU B O 1
ATOM 3771 N N . ILE B 1 174 ? -14.703 9.234 -4.699 1 96.31 174 ILE B N 1
ATOM 3772 C CA . ILE B 1 174 ? -16.125 9.555 -4.848 1 96.31 174 ILE B CA 1
ATOM 3773 C C . ILE B 1 174 ? -16.375 10.172 -6.223 1 96.31 174 ILE B C 1
ATOM 3775 O O . ILE B 1 174 ? -15.758 11.18 -6.578 1 96.31 174 ILE B O 1
ATOM 3779 N N . LEU B 1 175 ? -17.266 9.609 -6.93 1 96.75 175 LEU B N 1
ATOM 3780 C CA . LEU B 1 175 ? -17.5 10.008 -8.312 1 96.75 175 LEU B CA 1
ATOM 3781 C C . LEU B 1 175 ? -18.922 10.492 -8.508 1 96.75 175 LEU B C 1
ATOM 3783 O O . LEU B 1 175 ? -19.859 9.977 -7.879 1 96.75 175 LEU B O 1
ATOM 3787 N N . SER B 1 176 ? -19.078 11.523 -9.359 1 94.12 176 SER B N 1
ATOM 3788 C CA . SER B 1 176 ? -20.422 11.875 -9.797 1 94.12 176 SER B CA 1
ATOM 3789 C C . SER B 1 176 ? -21.047 10.773 -10.641 1 94.12 176 SER B C 1
ATOM 3791 O O . SER B 1 176 ? -20.328 9.945 -11.211 1 94.12 176 SER B O 1
ATOM 3793 N N . ASP B 1 177 ? -22.344 10.797 -10.742 1 93.88 177 ASP B N 1
ATOM 3794 C CA . ASP B 1 177 ? -23.078 9.781 -11.484 1 93.88 177 ASP B CA 1
ATOM 3795 C C . ASP B 1 177 ? -22.688 9.789 -12.961 1 93.88 177 ASP B C 1
ATOM 3797 O O . ASP B 1 177 ? -22.656 8.742 -13.609 1 93.88 177 ASP B O 1
ATOM 3801 N N . SER B 1 178 ? -22.328 10.93 -13.461 1 93.06 178 SER B N 1
ATOM 3802 C CA . SER B 1 178 ? -22.062 11.086 -14.883 1 93.06 178 SER B CA 1
ATOM 3803 C C . SER B 1 178 ? -20.719 10.469 -15.273 1 93.06 178 SER B C 1
ATOM 3805 O O . SER B 1 178 ? -20.578 9.914 -16.359 1 93.06 178 SER B O 1
ATOM 3807 N N . VAL B 1 179 ? -19.734 10.461 -14.352 1 95.25 179 VAL B N 1
ATOM 3808 C CA . VAL B 1 179 ? -18.406 10.031 -14.758 1 95.25 179 VAL B CA 1
ATOM 3809 C C . VAL B 1 179 ? -18.141 8.617 -14.227 1 95.25 179 VAL B C 1
ATOM 3811 O O . VAL B 1 179 ? -17.234 7.938 -14.703 1 95.25 179 VAL B O 1
ATOM 3814 N N . ALA B 1 180 ? -18.891 8.156 -13.258 1 96.12 180 ALA B N 1
ATOM 3815 C CA . ALA B 1 180 ? -18.656 6.891 -12.555 1 96.12 180 ALA B CA 1
ATOM 3816 C C . ALA B 1 180 ? -18.562 5.734 -13.547 1 96.12 180 ALA B C 1
ATOM 3818 O O . ALA B 1 180 ? -17.672 4.875 -13.414 1 96.12 180 ALA B O 1
ATOM 3819 N N . PRO B 1 181 ? -19.406 5.707 -14.602 1 96.31 181 PRO B N 1
ATOM 3820 C CA . PRO B 1 181 ? -19.344 4.57 -15.531 1 96.31 181 PRO B CA 1
ATOM 3821 C C . PRO B 1 181 ? -18.047 4.516 -16.312 1 96.31 181 PRO B C 1
ATOM 3823 O O . PRO B 1 181 ? -17.703 3.48 -16.891 1 96.31 181 PRO B O 1
ATOM 3826 N N . LEU B 1 182 ? -17.312 5.645 -16.344 1 96.25 182 LEU B N 1
ATOM 3827 C CA . LEU B 1 182 ? -16.078 5.719 -17.125 1 96.25 182 LEU B CA 1
ATOM 3828 C C . LEU B 1 182 ? -14.891 5.234 -16.297 1 96.25 182 LEU B C 1
ATOM 3830 O O . LEU B 1 182 ? -13.781 5.09 -16.828 1 96.25 182 LEU B O 1
ATOM 3834 N N . PHE B 1 183 ? -15.117 4.953 -15.008 1 96.94 183 PHE B N 1
ATOM 3835 C CA . PHE B 1 183 ? -14.062 4.457 -14.133 1 96.94 183 PHE B CA 1
ATOM 3836 C C . PHE B 1 183 ? -14.156 2.947 -13.961 1 96.94 183 PHE B C 1
ATOM 3838 O O . PHE B 1 183 ? -15.258 2.396 -13.875 1 96.94 183 PHE B O 1
ATOM 3845 N N . PRO B 1 184 ? -12.953 2.281 -13.852 1 95 184 PRO B N 1
ATOM 3846 C CA . PRO B 1 184 ? -13 0.859 -13.508 1 95 184 PRO B CA 1
ATOM 3847 C C . PRO B 1 184 ? -13.68 0.598 -12.164 1 95 184 PRO B C 1
ATOM 3849 O O . PRO B 1 184 ? -13.703 1.475 -11.297 1 95 184 PRO B O 1
ATOM 3852 N N . PRO B 1 185 ? -14.258 -0.562 -12.016 1 94.31 185 PRO B N 1
ATOM 3853 C CA . PRO B 1 185 ? -14.875 -0.89 -10.734 1 94.31 185 PRO B CA 1
ATOM 3854 C C . PRO B 1 185 ? -13.867 -0.943 -9.586 1 94.31 185 PRO B C 1
ATOM 3856 O O . PRO B 1 185 ? -12.656 -0.935 -9.828 1 94.31 185 PRO B O 1
ATOM 3859 N N . SER B 1 186 ? -14.414 -0.991 -8.391 1 95.19 186 SER B N 1
ATOM 3860 C CA . SER B 1 186 ? -13.594 -1.122 -7.195 1 95.19 186 SER B CA 1
ATOM 3861 C C . SER B 1 186 ? -12.734 -2.385 -7.25 1 95.19 186 SER B C 1
ATOM 3863 O O . SER B 1 186 ? -13.188 -3.428 -7.727 1 95.19 186 SER B O 1
ATOM 3865 N N . GLU B 1 187 ? -11.602 -2.252 -6.746 1 91.81 187 GLU B N 1
ATOM 3866 C CA . GLU B 1 187 ? -10.695 -3.393 -6.652 1 91.81 187 GLU B CA 1
ATOM 3867 C C . GLU B 1 187 ? -10.844 -4.109 -5.316 1 91.81 187 GLU B C 1
ATOM 3869 O O . GLU B 1 187 ? -11.219 -3.494 -4.312 1 91.81 187 GLU B O 1
ATOM 3874 N N . LEU B 1 188 ? -10.523 -5.324 -5.359 1 92 188 LEU B N 1
ATOM 3875 C CA . LEU B 1 188 ? -10.586 -6.133 -4.148 1 92 188 LEU B CA 1
ATOM 3876 C C . LEU B 1 188 ? -9.367 -5.883 -3.266 1 92 188 LEU B C 1
ATOM 3878 O O . LEU B 1 188 ? -8.234 -5.898 -3.746 1 92 188 LEU B O 1
ATOM 3882 N N . LEU B 1 189 ? -9.656 -5.594 -1.997 1 90.88 189 LEU B N 1
ATOM 3883 C CA . LEU B 1 189 ? -8.609 -5.52 -0.981 1 90.88 189 LEU B CA 1
ATOM 3884 C C . LEU B 1 189 ? -8.477 -6.844 -0.237 1 90.88 189 LEU B C 1
ATOM 3886 O O . LEU B 1 189 ? -9.414 -7.648 -0.222 1 90.88 189 LEU B O 1
ATOM 3890 N N . SER B 1 190 ? -7.34 -7.059 0.376 1 89.44 190 SER B N 1
ATOM 3891 C CA . SER B 1 190 ? -7.273 -8.148 1.342 1 89.44 190 SER B CA 1
ATOM 3892 C C . SER B 1 190 ? -8.195 -7.898 2.527 1 89.44 190 SER B C 1
ATOM 3894 O O . SER B 1 190 ? -8.539 -6.75 2.822 1 89.44 190 SER B O 1
ATOM 3896 N N . PRO B 1 191 ? -8.555 -8.953 3.26 1 90.5 191 PRO B N 1
ATOM 3897 C CA . PRO B 1 191 ? -9.367 -8.75 4.457 1 90.5 191 PRO B CA 1
ATOM 3898 C C . PRO B 1 191 ? -8.695 -7.832 5.477 1 90.5 191 PRO B C 1
ATOM 3900 O O . PRO B 1 191 ? -9.383 -7.09 6.188 1 90.5 191 PRO B O 1
ATOM 3903 N N . VAL B 1 192 ? -7.441 -7.863 5.543 1 85.38 192 VAL B N 1
ATOM 3904 C CA . VAL B 1 192 ? -6.695 -7.062 6.508 1 85.38 192 VAL B CA 1
ATOM 3905 C C . VAL B 1 192 ? -6.867 -5.578 6.195 1 85.38 192 VAL B C 1
ATOM 3907 O O . VAL B 1 192 ? -7.188 -4.785 7.082 1 85.38 192 VAL B O 1
ATOM 3910 N N . PHE B 1 193 ? -6.727 -5.223 4.969 1 87.44 193 PHE B N 1
ATOM 3911 C CA . PHE B 1 193 ? -6.809 -3.822 4.578 1 87.44 193 PHE B CA 1
ATOM 3912 C C . PHE B 1 193 ? -8.258 -3.338 4.613 1 87.44 193 PHE B C 1
ATOM 3914 O O . PHE B 1 193 ? -8.516 -2.176 4.934 1 87.44 193 PHE B O 1
ATOM 3921 N N . ALA B 1 194 ? -9.133 -4.219 4.215 1 90.56 194 ALA B N 1
ATOM 3922 C CA . ALA B 1 194 ? -10.547 -3.854 4.297 1 90.56 194 ALA B CA 1
ATOM 3923 C C . ALA B 1 194 ? -10.953 -3.572 5.742 1 90.56 194 ALA B C 1
ATOM 3925 O O . ALA B 1 194 ? -11.68 -2.609 6.012 1 90.56 194 ALA B O 1
ATOM 3926 N N . GLU B 1 195 ? -10.492 -4.438 6.621 1 88.38 195 GLU B N 1
ATOM 3927 C CA . GLU B 1 195 ? -10.805 -4.266 8.039 1 88.38 195 GLU B CA 1
ATOM 3928 C C . GLU B 1 195 ? -10.18 -2.988 8.594 1 88.38 195 GLU B C 1
ATOM 3930 O O . GLU B 1 195 ? -10.828 -2.24 9.32 1 88.38 195 GLU B O 1
ATOM 3935 N N . TYR B 1 196 ? -8.992 -2.818 8.266 1 84.94 196 TYR B N 1
ATOM 3936 C CA . TYR B 1 196 ? -8.305 -1.617 8.711 1 84.94 196 TYR B CA 1
ATOM 3937 C C . TYR B 1 196 ? -9.016 -0.36 8.234 1 84.94 196 TYR B C 1
ATOM 3939 O O . TYR B 1 196 ? -9.227 0.575 9.008 1 84.94 196 TYR B O 1
ATOM 3947 N N . ALA B 1 197 ? -9.359 -0.311 6.973 1 89.5 197 ALA B N 1
ATOM 3948 C CA . ALA B 1 197 ? -10.023 0.848 6.379 1 89.5 197 ALA B CA 1
ATOM 3949 C C . ALA B 1 197 ? -11.398 1.067 7.004 1 89.5 197 ALA B C 1
ATOM 3951 O O . ALA B 1 197 ? -11.781 2.203 7.289 1 89.5 197 ALA B O 1
ATOM 3952 N N . GLN B 1 198 ? -12.086 -0.003 7.176 1 91.25 198 GLN B N 1
ATOM 3953 C CA . GLN B 1 198 ? -13.414 0.096 7.777 1 91.25 198 GLN B CA 1
ATOM 3954 C C . GLN B 1 198 ? -13.336 0.711 9.172 1 91.25 198 GLN B C 1
ATOM 3956 O O . GLN B 1 198 ? -14.133 1.591 9.516 1 91.25 198 GLN B O 1
ATOM 3961 N N . ARG B 1 199 ? -12.453 0.225 9.898 1 88.75 199 ARG B N 1
ATOM 3962 C CA . ARG B 1 199 ? -12.297 0.728 11.266 1 88.75 199 ARG B CA 1
ATOM 3963 C C . ARG B 1 199 ? -11.93 2.207 11.258 1 88.75 199 ARG B C 1
ATOM 3965 O O . ARG B 1 199 ? -12.422 2.977 12.086 1 88.75 199 ARG B O 1
ATOM 3972 N N . ALA B 1 200 ? -11.055 2.541 10.398 1 88.5 200 ALA B N 1
ATOM 3973 C CA . ALA B 1 200 ? -10.664 3.945 10.289 1 88.5 200 ALA B CA 1
ATOM 3974 C C . ALA B 1 200 ? -11.867 4.828 9.984 1 88.5 200 ALA B C 1
ATOM 3976 O O . ALA B 1 200 ? -11.992 5.926 10.531 1 88.5 200 ALA B O 1
ATOM 3977 N N . VAL B 1 201 ? -12.734 4.375 9.133 1 91.94 201 VAL B N 1
ATOM 3978 C CA . VAL B 1 201 ? -13.922 5.141 8.75 1 91.94 201 VAL B CA 1
ATOM 3979 C C . VAL B 1 201 ? -14.852 5.281 9.953 1 91.94 201 VAL B C 1
ATOM 3981 O O . VAL B 1 201 ? -15.344 6.375 10.234 1 91.94 201 VAL B O 1
ATOM 3984 N N . TYR B 1 202 ? -15.039 4.199 10.641 1 92 202 TYR B N 1
ATOM 3985 C CA . TYR B 1 202 ? -15.914 4.254 11.805 1 92 202 TYR B CA 1
ATOM 3986 C C . TYR B 1 202 ? -15.32 5.137 12.891 1 92 202 TYR B C 1
ATOM 3988 O O . TYR B 1 202 ? -16.047 5.836 13.602 1 92 202 TYR B O 1
ATOM 3996 N N . ASP B 1 203 ? -14.039 5.059 13.086 1 90.75 203 ASP B N 1
ATOM 3997 C CA . ASP B 1 203 ? -13.391 5.945 14.047 1 90.75 203 ASP B CA 1
ATOM 3998 C C . ASP B 1 203 ? -13.594 7.41 13.664 1 90.75 203 ASP B C 1
ATOM 4000 O O . ASP B 1 203 ? -13.805 8.258 14.539 1 90.75 203 ASP B O 1
ATOM 4004 N N . LEU B 1 204 ? -13.461 7.664 12.422 1 92.19 204 LEU B N 1
ATOM 4005 C CA . LEU B 1 204 ? -13.695 9.031 11.953 1 92.19 204 LEU B CA 1
ATOM 4006 C C . LEU B 1 204 ? -15.133 9.453 12.219 1 92.19 204 LEU B C 1
ATOM 4008 O O . LEU B 1 204 ? -15.383 10.562 12.703 1 92.19 204 LEU B O 1
ATOM 4012 N N . LEU B 1 205 ? -16.062 8.602 11.883 1 92.75 205 LEU B N 1
ATOM 4013 C CA . LEU B 1 205 ? -17.469 8.891 12.109 1 92.75 205 LEU B CA 1
ATOM 4014 C C . LEU B 1 205 ? -17.734 9.188 13.586 1 92.75 205 LEU B C 1
ATOM 4016 O O . LEU B 1 205 ? -18.438 10.141 13.906 1 92.75 205 LEU B O 1
ATOM 4020 N N . GLN B 1 206 ? -17.156 8.367 14.383 1 91.88 206 GLN B N 1
ATOM 4021 C CA . GLN B 1 206 ? -17.297 8.578 15.82 1 91.88 206 GLN B CA 1
ATOM 4022 C C . GLN B 1 206 ? -16.719 9.922 16.234 1 91.88 206 GLN B C 1
ATOM 4024 O O . GLN B 1 206 ? -17.312 10.648 17.047 1 91.88 206 GLN B O 1
ATOM 4029 N N . ALA B 1 207 ? -15.57 10.219 15.766 1 91.25 207 ALA B N 1
ATOM 4030 C CA . ALA B 1 207 ? -14.914 11.484 16.094 1 91.25 207 ALA B CA 1
ATOM 4031 C C . ALA B 1 207 ? -15.75 12.672 15.625 1 91.25 207 ALA B C 1
ATOM 4033 O O . ALA B 1 207 ? -15.836 13.688 16.328 1 91.25 207 ALA B O 1
ATOM 4034 N N . ILE B 1 208 ? -16.281 12.586 14.469 1 89.69 208 ILE B N 1
ATOM 4035 C CA . ILE B 1 208 ? -17.125 13.648 13.93 1 89.69 208 ILE B CA 1
ATOM 4036 C C . ILE B 1 208 ? -18.328 13.852 14.836 1 89.69 208 ILE B C 1
ATOM 4038 O O . ILE B 1 208 ? -18.719 14.984 15.125 1 89.69 208 ILE B O 1
ATOM 4042 N N . GLU B 1 209 ? -18.906 12.781 15.227 1 90.19 209 GLU B N 1
ATOM 4043 C CA . GLU B 1 209 ? -20.078 12.836 16.094 1 90.19 209 GLU B CA 1
ATOM 4044 C C . GLU B 1 209 ? -19.734 13.5 17.422 1 90.19 209 GLU B C 1
ATOM 4046 O O . GLU B 1 209 ? -20.562 14.211 18 1 90.19 209 GLU B O 1
ATOM 4051 N N . GLN B 1 210 ? -18.531 13.273 17.922 1 90.81 210 GLN B N 1
ATOM 4052 C CA . GLN B 1 210 ? -18.094 13.844 19.188 1 90.81 210 GLN B CA 1
ATOM 4053 C C . GLN B 1 210 ? -17.844 15.344 19.062 1 90.81 210 GLN B C 1
ATOM 4055 O O . GLN B 1 210 ? -17.781 16.047 20.078 1 90.81 210 GLN B O 1
ATOM 4060 N N . ALA B 1 211 ? -17.766 15.859 17.938 1 84 211 ALA B N 1
ATOM 4061 C CA . ALA B 1 211 ? -17.625 17.281 17.641 1 84 211 ALA B CA 1
ATOM 4062 C C . ALA B 1 211 ? -16.531 17.906 18.516 1 84 211 ALA B C 1
ATOM 4064 O O . ALA B 1 211 ? -16.812 18.828 19.297 1 84 211 ALA B O 1
ATOM 4065 N N . PRO B 1 212 ? -15.352 17.422 18.328 1 85.94 212 PRO B N 1
ATOM 4066 C CA . PRO B 1 212 ? -14.281 17.984 19.156 1 85.94 212 PRO B CA 1
ATOM 4067 C C . PRO B 1 212 ? -13.977 19.438 18.828 1 85.94 212 PRO B C 1
ATOM 4069 O O . PRO B 1 212 ? -14.242 19.891 17.719 1 85.94 212 PRO B O 1
ATOM 4072 N N . LYS B 1 213 ? -13.422 20.125 19.859 1 88.81 213 LYS B N 1
ATOM 4073 C CA . LYS B 1 213 ? -13.023 21.531 19.688 1 88.81 213 LYS B CA 1
ATOM 4074 C C . LYS B 1 213 ? -11.539 21.719 19.969 1 88.81 213 LYS B C 1
ATOM 4076 O O . LYS B 1 213 ? -10.977 21.031 20.844 1 88.81 213 LYS B O 1
ATOM 4081 N N . VAL B 1 214 ? -11.016 22.609 19.203 1 91.94 214 VAL B N 1
ATOM 4082 C CA . VAL B 1 214 ? -9.617 22.938 19.422 1 91.94 214 VAL B CA 1
ATOM 4083 C C . VAL B 1 214 ? -9.469 23.781 20.688 1 91.94 214 VAL B C 1
ATOM 4085 O O . VAL B 1 214 ? -10.062 24.859 20.797 1 91.94 214 VAL B O 1
ATOM 4088 N N . MET B 1 215 ? -8.766 23.234 21.656 1 94.25 215 MET B N 1
ATOM 4089 C CA . MET B 1 215 ? -8.523 23.938 22.906 1 94.25 215 MET B CA 1
ATOM 4090 C C . MET B 1 215 ? -7.051 24.328 23.031 1 94.25 215 MET B C 1
ATOM 4092 O O . MET B 1 215 ? -6.348 23.828 23.922 1 94.25 215 MET B O 1
ATOM 4096 N N . LEU B 1 216 ? -6.688 25.25 22.234 1 96.62 216 LEU B N 1
ATOM 4097 C CA . LEU B 1 216 ? -5.34 25.797 22.188 1 96.62 216 LEU B CA 1
ATOM 4098 C C . LEU B 1 216 ? -5.379 27.312 22.047 1 96.62 216 LEU B C 1
ATOM 4100 O O . LEU B 1 216 ? -4.926 27.859 21.031 1 96.62 216 LEU B O 1
ATOM 4104 N N . PRO B 1 217 ? -5.824 27.984 23.109 1 96.19 217 PRO B N 1
ATOM 4105 C CA . PRO B 1 217 ? -6.105 29.422 22.953 1 96.19 217 PRO B CA 1
ATOM 4106 C C . PRO B 1 217 ? -4.867 30.219 22.578 1 96.19 217 PRO B C 1
ATOM 4108 O O . PRO B 1 217 ? -4.949 31.141 21.75 1 96.19 217 PRO B O 1
ATOM 4111 N N . LYS B 1 218 ? -3.668 29.953 23.141 1 96.88 218 LYS B N 1
ATOM 4112 C CA . LYS B 1 218 ? -2.463 30.703 22.828 1 96.88 218 LYS B CA 1
ATOM 4113 C C . LYS B 1 218 ? -1.983 30.422 21.406 1 96.88 218 LYS B C 1
ATOM 4115 O O . LYS B 1 218 ? -1.614 31.344 20.672 1 96.88 218 LYS B O 1
ATOM 4120 N N . THR B 1 219 ? -2.018 29.203 21.031 1 96.75 219 THR B N 1
ATOM 4121 C CA . THR B 1 219 ? -1.599 28.797 19.703 1 96.75 219 THR B CA 1
ATOM 4122 C C . THR B 1 219 ? -2.529 29.391 18.641 1 96.75 219 THR B C 1
ATOM 4124 O O . THR B 1 219 ? -2.07 29.906 17.625 1 96.75 219 THR B O 1
ATOM 4127 N N . GLN B 1 220 ? -3.807 29.266 18.891 1 94.69 220 GLN B N 1
ATOM 4128 C CA . GLN B 1 220 ? -4.781 29.797 17.938 1 94.69 220 GLN B CA 1
ATOM 4129 C C . GLN B 1 220 ? -4.617 31.312 17.766 1 94.69 220 GLN B C 1
ATOM 4131 O O . GLN B 1 220 ? -4.691 31.812 16.641 1 94.69 220 GLN B O 1
ATOM 4136 N N . GLN B 1 221 ? -4.434 32 18.844 1 93.88 221 GLN B N 1
ATOM 4137 C CA . GLN B 1 221 ? -4.211 33.438 18.766 1 93.88 221 GLN B CA 1
ATOM 4138 C C . GLN B 1 221 ? -2.949 33.781 17.969 1 93.88 221 GLN B C 1
ATOM 4140 O O . GLN B 1 221 ? -2.947 34.688 17.141 1 93.88 221 GLN B O 1
ATOM 4145 N N . ALA B 1 222 ? -1.901 33.031 18.219 1 94.62 222 ALA B N 1
ATOM 4146 C CA . ALA B 1 222 ? -0.65 33.219 17.5 1 94.62 222 ALA B CA 1
ATOM 4147 C C . ALA B 1 222 ? -0.846 33 16 1 94.62 222 ALA B C 1
ATOM 4149 O O . ALA B 1 222 ? -0.332 33.781 15.18 1 94.62 222 ALA B O 1
ATOM 4150 N N . LEU B 1 223 ? -1.571 32 15.641 1 93.62 223 LEU B N 1
ATOM 4151 C CA . LEU B 1 223 ? -1.804 31.656 14.242 1 93.62 223 LEU B CA 1
ATOM 4152 C C . LEU B 1 223 ? -2.668 32.719 13.562 1 93.62 223 LEU B C 1
ATOM 4154 O O . LEU B 1 223 ? -2.404 33.094 12.422 1 93.62 223 LEU B O 1
ATOM 4158 N N . LEU B 1 224 ? -3.668 33.219 14.25 1 89.81 224 LEU B N 1
ATOM 4159 C CA . LEU B 1 224 ? -4.559 34.219 13.695 1 89.81 224 LEU B CA 1
ATOM 4160 C C . LEU B 1 224 ? -3.811 35.531 13.438 1 89.81 224 LEU B C 1
ATOM 4162 O O . LEU B 1 224 ? -4.117 36.25 12.484 1 89.81 224 LEU B O 1
ATOM 4166 N N . ASN B 1 225 ? -2.809 35.75 14.219 1 89.88 225 ASN B N 1
ATOM 4167 C CA . ASN B 1 225 ? -2.043 37 14.109 1 89.88 225 ASN B CA 1
ATOM 4168 C C . ASN B 1 225 ? -0.824 36.812 13.203 1 89.88 225 ASN B C 1
ATOM 4170 O O . ASN B 1 225 ? -0.084 37.781 12.969 1 89.88 225 ASN B O 1
ATOM 4174 N N . SER B 1 226 ? -0.663 35.656 12.711 1 89.5 226 SER B N 1
ATOM 4175 C CA . SER B 1 226 ? 0.552 35.375 11.961 1 89.5 226 SER B CA 1
ATOM 4176 C C . SER B 1 226 ? 0.448 35.875 10.523 1 89.5 226 SER B C 1
ATOM 4178 O O . SER B 1 226 ? -0.624 35.812 9.914 1 89.5 226 SER B O 1
ATOM 4180 N N . SER B 1 227 ? 1.605 36.312 9.977 1 87 227 SER B N 1
ATOM 4181 C CA . SER B 1 227 ? 1.659 36.688 8.578 1 87 227 SER B CA 1
ATOM 4182 C C . SER B 1 227 ? 2.113 35.531 7.691 1 87 227 SER B C 1
ATOM 4184 O O . SER B 1 227 ? 1.975 35.594 6.469 1 87 227 SER B O 1
ATOM 4186 N N . ILE B 1 228 ? 2.559 34.5 8.328 1 90.38 228 ILE B N 1
ATOM 4187 C CA . ILE B 1 228 ? 3.162 33.469 7.504 1 90.38 228 ILE B CA 1
ATOM 4188 C C . ILE B 1 228 ? 2.262 32.25 7.492 1 90.38 228 ILE B C 1
ATOM 4190 O O . ILE B 1 228 ? 2.414 31.359 6.641 1 90.38 228 ILE B O 1
ATOM 4194 N N . TRP B 1 229 ? 1.413 32.156 8.469 1 92.75 229 TRP B N 1
ATOM 4195 C CA . TRP B 1 229 ? 0.485 31.031 8.523 1 92.75 229 TRP B CA 1
ATOM 4196 C C . TRP B 1 229 ? -0.918 31.453 8.109 1 92.75 229 TRP B C 1
ATOM 4198 O O . TRP B 1 229 ? -1.414 32.5 8.562 1 92.75 229 TRP B O 1
ATOM 4208 N N . LYS B 1 230 ? -1.443 30.656 7.234 1 91.25 230 LYS B N 1
ATOM 4209 C CA . LYS B 1 230 ? -2.834 30.844 6.832 1 91.25 230 LYS B CA 1
ATOM 4210 C C . LYS B 1 230 ? -3.613 29.531 6.91 1 91.25 230 LYS B C 1
ATOM 4212 O O . LYS B 1 230 ? -3.08 28.469 6.586 1 91.25 230 LYS B O 1
ATOM 4217 N N . GLY B 1 231 ? -4.777 29.641 7.395 1 88.88 231 GLY B N 1
ATOM 4218 C CA . GLY B 1 231 ? -5.594 28.438 7.492 1 88.88 231 GLY B CA 1
ATOM 4219 C C . GLY B 1 231 ? -6.848 28.641 8.328 1 88.88 231 GLY B C 1
ATOM 4220 O O . GLY B 1 231 ? -7.195 29.766 8.672 1 88.88 231 GLY B O 1
ATOM 4221 N N . SER B 1 232 ? -7.539 27.625 8.461 1 80.56 232 SER B N 1
ATOM 4222 C CA . SER B 1 232 ? -8.758 27.609 9.258 1 80.56 232 SER B CA 1
ATOM 4223 C C . SER B 1 232 ? -8.938 26.266 9.953 1 80.56 232 SER B C 1
ATOM 4225 O O . SER B 1 232 ? -8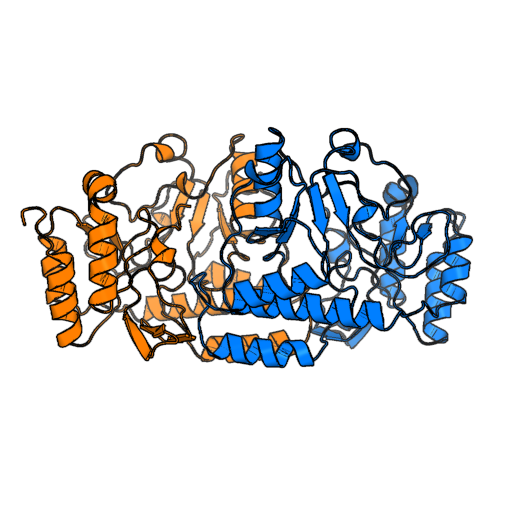.398 25.25 9.5 1 80.56 232 SER B O 1
ATOM 4227 N N . SER B 1 233 ? -9.594 26.391 11.07 1 88 233 SER B N 1
ATOM 4228 C CA . SER B 1 233 ? -9.844 25.188 11.867 1 88 233 SER B CA 1
ATOM 4229 C C . SER B 1 233 ? -8.539 24.516 12.273 1 88 233 SER B C 1
ATOM 4231 O O . SER B 1 233 ? -7.656 25.141 12.852 1 88 233 SER B O 1
ATOM 4233 N N . VAL B 1 234 ? -8.445 23.281 11.891 1 93.62 234 VAL B N 1
ATOM 4234 C CA . VAL B 1 234 ? -7.281 22.562 12.406 1 93.62 234 VAL B CA 1
ATOM 4235 C C . VAL B 1 234 ? -6.152 22.594 11.383 1 93.62 234 VAL B C 1
ATOM 4237 O O . VAL B 1 234 ? -5.008 22.266 11.695 1 93.62 234 VAL B O 1
ATOM 4240 N N . TYR B 1 235 ? -6.426 23.109 10.117 1 95.25 235 TYR B N 1
ATOM 4241 C CA . TYR B 1 235 ? -5.441 23.047 9.047 1 95.25 235 TYR B CA 1
ATOM 4242 C C . TYR B 1 235 ? -4.805 24.406 8.812 1 95.25 235 TYR B C 1
ATOM 4244 O O . TYR B 1 235 ? -5.5 25.375 8.5 1 95.25 235 TYR B O 1
ATOM 4252 N N . TRP B 1 236 ? -3.471 24.5 8.867 1 94.75 236 TRP B N 1
ATOM 4253 C CA . TRP B 1 236 ? -2.746 25.75 8.648 1 94.75 236 TRP B CA 1
ATOM 4254 C C . TRP B 1 236 ? -1.589 25.531 7.676 1 94.75 236 TRP B C 1
ATOM 4256 O O . TRP B 1 236 ? -0.869 24.531 7.766 1 94.75 236 TRP B O 1
ATOM 4266 N N . TYR B 1 237 ? -1.431 26.438 6.75 1 94.06 237 TYR B N 1
ATOM 4267 C CA . TYR B 1 237 ? -0.416 26.344 5.707 1 94.06 237 TYR B CA 1
ATOM 4268 C C . TYR B 1 237 ? 0.547 27.516 5.773 1 94.06 237 TYR B C 1
ATOM 4270 O O . TYR B 1 237 ? 0.137 28.641 6.047 1 94.06 237 TYR B O 1
ATOM 4278 N N . VAL B 1 238 ? 1.749 27.219 5.48 1 92.44 238 VAL B N 1
ATOM 4279 C CA . VAL B 1 238 ? 2.77 28.25 5.504 1 92.44 238 VAL B CA 1
ATOM 4280 C C . VAL B 1 238 ? 2.752 29.031 4.188 1 92.44 238 VAL B C 1
ATOM 4282 O O . VAL B 1 238 ? 2.492 28.453 3.129 1 92.44 238 VAL B O 1
ATOM 4285 N N . ASP B 1 239 ? 3.051 30.25 4.312 1 88.62 239 ASP B N 1
ATOM 4286 C CA . ASP B 1 239 ? 3.146 31.109 3.145 1 88.62 239 ASP B CA 1
ATOM 4287 C C . ASP B 1 239 ? 4.23 30.625 2.186 1 88.62 239 ASP B C 1
ATOM 4289 O O . ASP B 1 239 ? 5.309 30.219 2.617 1 88.62 239 ASP B O 1
ATOM 4293 N N . ALA B 1 240 ? 4.008 30.797 0.915 1 83.88 240 ALA B N 1
ATOM 4294 C CA . ALA B 1 240 ? 4.891 30.25 -0.117 1 83.88 240 ALA B CA 1
ATOM 4295 C C . ALA B 1 240 ? 6.27 30.906 -0.055 1 83.88 240 ALA B C 1
ATOM 4297 O O . ALA B 1 240 ? 7.289 30.234 -0.234 1 83.88 240 ALA B O 1
ATOM 4298 N N . SER B 1 241 ? 6.293 32.219 0.107 1 82.5 241 SER B N 1
ATOM 4299 C CA . SER B 1 241 ? 7.562 32.938 0.166 1 82.5 241 SER B CA 1
ATOM 4300 C C . SER B 1 241 ? 8.391 32.5 1.366 1 82.5 241 SER B C 1
ATOM 4302 O O . SER B 1 241 ? 9.602 32.281 1.248 1 82.5 241 SER B O 1
ATOM 4304 N N . PHE B 1 242 ? 7.754 32.312 2.461 1 84.94 242 PHE B N 1
ATOM 4305 C CA . PHE B 1 242 ? 8.445 31.859 3.658 1 84.94 242 PHE B CA 1
ATOM 4306 C C . PHE B 1 242 ? 8.914 30.422 3.486 1 84.94 242 PHE B C 1
ATOM 4308 O O . PHE B 1 242 ? 10.008 30.062 3.928 1 84.94 242 PHE B O 1
ATOM 4315 N N . ALA B 1 243 ? 8.117 29.688 2.877 1 82.69 243 ALA B N 1
ATOM 4316 C CA . ALA B 1 243 ? 8.422 28.281 2.643 1 82.69 243 ALA B CA 1
ATOM 4317 C C . ALA B 1 243 ? 9.742 28.125 1.891 1 82.69 243 ALA B C 1
ATOM 4319 O O . ALA B 1 243 ? 10.531 27.234 2.195 1 82.69 243 ALA B O 1
ATOM 4320 N N . GLN B 1 244 ? 10.008 28.906 1.025 1 80.69 244 GLN B N 1
ATOM 4321 C CA . GLN B 1 244 ? 11.18 28.812 0.157 1 80.69 244 GLN B CA 1
ATOM 4322 C C . GLN B 1 244 ? 12.438 29.266 0.881 1 80.69 244 GLN B C 1
ATOM 4324 O O . GLN B 1 244 ? 13.516 28.719 0.669 1 80.69 244 GLN B O 1
ATOM 4329 N N . ASN B 1 245 ? 12.258 30.125 1.865 1 82.44 245 ASN B N 1
ATOM 4330 C CA . ASN B 1 245 ? 13.461 30.812 2.332 1 82.44 245 ASN B CA 1
ATOM 4331 C C . ASN B 1 245 ? 13.789 30.438 3.777 1 82.44 245 ASN B C 1
ATOM 4333 O O . ASN B 1 245 ? 14.961 30.422 4.164 1 82.44 245 ASN B O 1
ATOM 4337 N N . ASP B 1 246 ? 12.75 30.156 4.535 1 90.25 246 ASP B N 1
ATOM 4338 C CA . ASP B 1 246 ? 13.016 30.172 5.973 1 90.25 246 ASP B CA 1
ATOM 4339 C C . ASP B 1 246 ? 12.383 28.969 6.664 1 90.25 246 ASP B C 1
ATOM 4341 O O . ASP B 1 246 ? 12.586 28.766 7.863 1 90.25 246 ASP B O 1
ATOM 4345 N N . TYR B 1 247 ? 11.75 28.141 5.988 1 93.88 247 TYR B N 1
ATOM 4346 C CA . TYR B 1 247 ? 10.984 27.078 6.621 1 93.88 247 TYR B CA 1
ATOM 4347 C C . TYR B 1 247 ? 11.906 26.047 7.27 1 93.88 247 TYR B C 1
ATOM 4349 O O . TYR B 1 247 ? 11.586 25.5 8.328 1 93.88 247 TYR B O 1
ATOM 4357 N N . GLU B 1 248 ? 13.023 25.812 6.648 1 94.94 248 GLU B N 1
ATOM 4358 C CA . GLU B 1 248 ? 13.969 24.859 7.223 1 94.94 248 GLU B CA 1
ATOM 4359 C C . GLU B 1 248 ? 14.398 25.281 8.625 1 94.94 248 GLU B C 1
ATOM 4361 O O . GLU B 1 248 ? 14.484 24.438 9.531 1 94.94 248 GLU B O 1
ATOM 4366 N N . GLY B 1 249 ? 14.68 26.531 8.789 1 94.69 249 GLY B N 1
ATOM 4367 C CA . GLY B 1 249 ? 15.031 27.047 10.102 1 94.69 249 GLY B CA 1
ATOM 4368 C C . GLY B 1 249 ? 13.922 26.859 11.125 1 94.69 249 GLY B C 1
ATOM 4369 O O . GLY B 1 249 ? 14.172 26.422 12.25 1 94.69 249 GLY B O 1
ATOM 4370 N N . LEU B 1 250 ? 12.734 27.188 10.727 1 95.19 250 LEU B N 1
ATOM 4371 C CA . LEU B 1 250 ? 11.586 27.031 11.609 1 95.19 250 LEU B CA 1
ATOM 4372 C C . LEU B 1 250 ? 11.391 25.562 11.969 1 95.19 250 LEU B C 1
ATOM 4374 O O . LEU B 1 250 ? 11.086 25.219 13.117 1 95.19 250 LEU B O 1
ATOM 4378 N N . PHE B 1 251 ? 11.57 24.75 10.969 1 97 251 PHE B N 1
ATOM 4379 C CA . PHE B 1 251 ? 11.438 23.312 11.164 1 97 251 PHE B CA 1
ATOM 4380 C C . PHE B 1 251 ? 12.414 22.812 12.211 1 97 251 PHE B C 1
ATOM 4382 O O . PHE B 1 251 ? 12.031 22.094 13.141 1 97 251 PHE B O 1
ATOM 4389 N N . ARG B 1 252 ? 13.633 23.172 12.109 1 97.12 252 ARG B N 1
ATOM 4390 C CA . ARG B 1 252 ? 14.664 22.75 13.047 1 97.12 252 ARG B CA 1
ATOM 4391 C C . ARG B 1 252 ? 14.391 23.312 14.445 1 97.12 252 ARG B C 1
ATOM 4393 O O . ARG B 1 252 ? 14.602 22.625 15.445 1 97.12 252 ARG B O 1
ATOM 4400 N N . GLU B 1 253 ? 13.953 24.531 14.5 1 96.62 253 GLU B N 1
ATOM 4401 C CA . GLU B 1 253 ? 13.57 25.109 15.789 1 96.62 253 GLU B CA 1
ATOM 4402 C C . GLU B 1 253 ? 12.422 24.328 16.422 1 96.62 253 GLU B C 1
ATOM 4404 O O . GLU B 1 253 ? 12.398 24.125 17.641 1 96.62 253 GLU B O 1
ATOM 4409 N N . GLY B 1 254 ? 11.43 24 15.578 1 97.69 254 GLY B N 1
ATOM 4410 C CA . GLY B 1 254 ? 10.344 23.172 16.062 1 97.69 254 GLY B CA 1
ATOM 4411 C C . GLY B 1 254 ? 10.828 21.875 16.703 1 97.69 254 GLY B C 1
ATOM 4412 O O . GLY B 1 254 ? 10.406 21.531 17.812 1 97.69 254 GLY B O 1
ATOM 4413 N N . LEU B 1 255 ? 11.742 21.219 16.031 1 98.12 255 LEU B N 1
ATOM 4414 C CA . LEU B 1 255 ? 12.281 19.969 16.562 1 98.12 255 LEU B CA 1
ATOM 4415 C C . LEU B 1 255 ? 12.961 20.203 17.906 1 98.12 255 LEU B C 1
ATOM 4417 O O . LEU B 1 255 ? 12.789 19.422 18.844 1 98.12 255 LEU B O 1
ATOM 4421 N N . GLN B 1 256 ? 13.711 21.25 18 1 97.19 256 GLN B N 1
ATOM 4422 C CA . GLN B 1 256 ? 14.406 21.578 19.25 1 97.19 256 GLN B CA 1
ATOM 4423 C C . GLN B 1 256 ? 13.414 21.844 20.375 1 97.19 256 GLN B C 1
ATOM 4425 O O . GLN B 1 256 ? 13.688 21.531 21.531 1 97.19 256 GLN B O 1
ATOM 4430 N N . LYS B 1 257 ? 12.273 22.359 20.016 1 97.19 257 LYS B N 1
ATOM 4431 C CA . LYS B 1 257 ? 11.281 22.734 21.016 1 97.19 257 LYS B CA 1
ATOM 4432 C C . LYS B 1 257 ? 10.266 21.625 21.234 1 97.19 257 LYS B C 1
ATOM 4434 O O . LYS B 1 257 ? 9.297 21.797 21.984 1 97.19 257 LYS B O 1
ATOM 4439 N N . GLY B 1 258 ? 10.375 20.531 20.547 1 98.12 258 GLY B N 1
ATOM 4440 C CA . GLY B 1 258 ? 9.539 19.375 20.812 1 98.12 258 GLY B CA 1
ATOM 4441 C C . GLY B 1 258 ? 8.336 19.281 19.891 1 98.12 258 GLY B C 1
ATOM 4442 O O . GLY B 1 258 ? 7.312 18.688 20.25 1 98.12 258 GLY B O 1
ATOM 4443 N N . PHE B 1 259 ? 8.414 19.922 18.75 1 98.69 259 PHE B N 1
ATOM 4444 C CA . PHE B 1 259 ? 7.312 19.891 17.797 1 98.69 259 PHE B CA 1
ATOM 4445 C C . PHE B 1 259 ? 7.785 19.391 16.438 1 98.69 259 PHE B C 1
ATOM 4447 O O . PHE B 1 259 ? 8.844 19.797 15.953 1 98.69 259 PHE B O 1
ATOM 4454 N N . LEU B 1 260 ? 7.059 18.5 15.867 1 98.5 260 LEU B N 1
ATOM 4455 C CA . LEU B 1 260 ? 7.297 18.094 14.484 1 98.5 260 LEU B CA 1
ATOM 4456 C C . LEU B 1 260 ? 6.375 18.859 13.531 1 98.5 260 LEU B C 1
ATOM 4458 O O . LEU B 1 260 ? 5.195 18.531 13.406 1 98.5 260 LEU B O 1
ATOM 4462 N N . LEU B 1 261 ? 6.891 19.859 12.938 1 97.75 261 LEU B N 1
ATOM 4463 C CA . LEU B 1 261 ? 6.176 20.547 11.859 1 97.75 261 LEU B CA 1
ATOM 4464 C C . LEU B 1 261 ? 6.164 19.688 10.594 1 97.75 261 LEU B C 1
ATOM 4466 O O . LEU B 1 261 ? 6.941 18.734 10.477 1 97.75 261 LEU B O 1
ATOM 4470 N N . PRO B 1 262 ? 5.25 19.969 9.648 1 96.75 262 PRO B N 1
ATOM 4471 C CA . PRO B 1 262 ? 5.238 19.172 8.422 1 96.75 262 PRO B CA 1
ATOM 4472 C C . PRO B 1 262 ? 6.566 19.203 7.676 1 96.75 262 PRO B C 1
ATOM 4474 O O . PRO B 1 262 ? 7.051 20.281 7.324 1 96.75 262 PRO B O 1
ATOM 4477 N N . PRO B 1 263 ? 7.129 18.062 7.453 1 95.75 263 PRO B N 1
ATOM 4478 C CA . PRO B 1 263 ? 8.375 18.031 6.684 1 95.75 263 PRO B CA 1
ATOM 4479 C C . PRO B 1 263 ? 8.164 18.344 5.203 1 95.75 263 PRO B C 1
ATOM 4481 O O . PRO B 1 263 ? 9.109 18.703 4.5 1 95.75 263 PRO B O 1
ATOM 4484 N N . ILE B 1 264 ? 6.996 18.078 4.727 1 92.62 264 ILE B N 1
ATOM 4485 C CA . ILE B 1 264 ? 6.566 18.5 3.398 1 92.62 264 ILE B CA 1
ATOM 4486 C C . ILE B 1 264 ? 5.879 19.859 3.486 1 92.62 264 ILE B C 1
ATOM 4488 O O . ILE B 1 264 ? 4.762 19.953 4 1 92.62 264 ILE B O 1
ATOM 4492 N N . VAL B 1 265 ? 6.48 20.812 2.885 1 89.81 265 VAL B N 1
ATOM 4493 C CA . VAL B 1 265 ? 6.09 22.188 3.129 1 89.81 265 VAL B CA 1
ATOM 4494 C C . VAL B 1 265 ? 4.676 22.422 2.609 1 89.81 265 VAL B C 1
ATOM 4496 O O . VAL B 1 265 ? 3.939 23.266 3.148 1 89.81 265 VAL B O 1
ATOM 4499 N N . GLU B 1 266 ? 4.246 21.641 1.648 1 88.81 266 GLU B N 1
ATOM 4500 C CA . GLU B 1 266 ? 2.924 21.797 1.055 1 88.81 266 GLU B CA 1
ATOM 4501 C C . GLU B 1 266 ? 1.844 21.188 1.936 1 88.81 266 GLU B C 1
ATOM 4503 O O . GLU B 1 266 ? 0.653 21.438 1.738 1 88.81 266 GLU B O 1
ATOM 4508 N N . ASP B 1 267 ? 2.248 20.422 2.879 1 93.06 267 ASP B N 1
ATOM 4509 C CA . ASP B 1 267 ? 1.294 19.812 3.797 1 93.06 267 ASP B CA 1
ATOM 4510 C C . ASP B 1 267 ? 0.847 20.812 4.867 1 93.06 267 ASP B C 1
ATOM 4512 O O . ASP B 1 267 ? 1.6 21.703 5.238 1 93.06 267 ASP B O 1
ATOM 4516 N N . PRO B 1 268 ? -0.342 20.625 5.352 1 95.5 268 PRO B N 1
ATOM 4517 C CA . PRO B 1 268 ? -0.805 21.5 6.43 1 95.5 268 PRO B CA 1
ATOM 4518 C C . PRO B 1 268 ? -0.19 21.156 7.781 1 95.5 268 PRO B C 1
ATOM 4520 O O . PRO B 1 268 ? 0.083 19.984 8.055 1 95.5 268 PRO B O 1
ATOM 4523 N N . LEU B 1 269 ? 0.06 22.203 8.508 1 97.25 269 LEU B N 1
ATOM 4524 C CA . LEU B 1 269 ? 0.181 22.031 9.953 1 97.25 269 LEU B CA 1
ATOM 4525 C C . LEU B 1 269 ? -1.176 21.719 10.578 1 97.25 269 LEU B C 1
ATOM 4527 O O . LEU B 1 269 ? -2.127 22.484 10.414 1 97.25 269 LEU B O 1
ATOM 4531 N N . ILE B 1 270 ? -1.289 20.609 11.273 1 97.12 270 ILE B N 1
ATOM 4532 C CA . ILE B 1 270 ? -2.574 20.172 11.812 1 97.12 270 ILE B CA 1
ATOM 4533 C C . ILE B 1 270 ? -2.545 20.219 13.336 1 97.12 270 ILE B C 1
ATOM 4535 O O . ILE B 1 270 ? -1.752 19.531 13.977 1 97.12 270 ILE B O 1
ATOM 4539 N N . LEU B 1 271 ? -3.439 20.969 13.875 1 97.25 271 LEU B N 1
ATOM 4540 C CA . LEU B 1 271 ? -3.475 21.188 15.32 1 97.25 271 LEU B CA 1
ATOM 4541 C C . LEU B 1 271 ? -4.074 19.984 16.031 1 97.25 271 LEU B C 1
ATOM 4543 O O . LEU B 1 271 ? -5.051 19.406 15.562 1 97.25 271 LEU B O 1
ATOM 4547 N N . PRO B 1 272 ? -3.42 19.562 17.172 1 96.75 272 PRO B N 1
ATOM 4548 C CA . PRO B 1 272 ? -4.152 18.672 18.062 1 96.75 272 PRO B CA 1
ATOM 4549 C C . PRO B 1 272 ? -5.371 19.344 18.703 1 96.75 272 PRO B C 1
ATOM 4551 O O . PRO B 1 272 ? -5.469 20.578 18.703 1 96.75 272 PRO B O 1
ATOM 4554 N N . TRP B 1 273 ? -6.266 18.516 19.188 1 94.62 273 TRP B N 1
ATOM 4555 C CA . TRP B 1 273 ? -7.469 19.062 19.797 1 94.62 273 TRP B CA 1
ATOM 4556 C C . TRP B 1 273 ? -7.125 19.812 21.078 1 94.62 273 TRP B C 1
ATOM 4558 O O . TRP B 1 273 ? -7.742 20.844 21.391 1 94.62 273 TRP B O 1
ATOM 4568 N N . SER B 1 274 ? -6.191 19.281 21.797 1 95.25 274 SER B N 1
ATOM 4569 C CA . SER B 1 274 ? -5.762 19.922 23.031 1 95.25 274 SER B CA 1
ATOM 4570 C C . SER B 1 274 ? -4.324 19.547 23.375 1 95.25 274 SER B C 1
ATOM 4572 O O . SER B 1 274 ? -3.828 18.5 22.953 1 95.25 274 SER B O 1
ATOM 4574 N N . LEU B 1 275 ? -3.674 20.469 24.031 1 97.12 275 LEU B N 1
ATOM 4575 C CA . LEU B 1 275 ? -2.367 20.281 24.656 1 97.12 275 LEU B CA 1
ATOM 4576 C C . LEU B 1 275 ? -2.354 20.828 26.078 1 97.12 275 LEU B C 1
ATOM 4578 O O . LEU B 1 275 ? -3.264 21.562 26.469 1 97.12 275 LEU B O 1
ATOM 4582 N N . SER B 1 276 ? -1.333 20.422 26.844 1 97.44 276 SER B N 1
ATOM 4583 C CA . SER B 1 276 ? -1.145 21.062 28.141 1 97.44 276 SER B CA 1
ATOM 4584 C C . SER B 1 276 ? -0.91 22.562 27.984 1 97.44 276 SER B C 1
ATOM 4586 O O . SER B 1 276 ? -0.432 23.016 26.938 1 97.44 276 SER B O 1
ATOM 4588 N N . PRO B 1 277 ? -1.208 23.297 29 1 97.5 277 PRO B N 1
ATOM 4589 C CA . PRO B 1 277 ? -0.999 24.75 28.906 1 97.5 277 PRO B CA 1
ATOM 4590 C C . PRO B 1 277 ? 0.441 25.109 28.547 1 97.5 277 PRO B C 1
ATOM 4592 O O . PRO B 1 277 ? 0.671 26.031 27.766 1 97.5 277 PRO B O 1
ATOM 4595 N N . GLY B 1 278 ? 1.39 24.359 29.125 1 97.69 278 GLY B N 1
ATOM 4596 C CA . GLY B 1 278 ? 2.789 24.609 28.828 1 97.69 278 GLY B CA 1
ATOM 4597 C C . GLY B 1 278 ? 3.123 24.391 27.359 1 97.69 278 GLY B C 1
ATOM 4598 O O . GLY B 1 278 ? 3.83 25.203 26.75 1 97.69 278 GLY B O 1
ATOM 4599 N N . LEU B 1 279 ? 2.623 23.391 26.812 1 98.06 279 LEU B N 1
ATOM 4600 C CA . LEU B 1 279 ? 2.879 23.094 25.406 1 98.06 279 LEU B CA 1
ATOM 4601 C C . LEU B 1 279 ? 2.156 24.094 24.5 1 98.06 279 LEU B C 1
ATOM 4603 O O . LEU B 1 279 ? 2.664 24.453 23.438 1 98.06 279 LEU B O 1
ATOM 4607 N N . ASP B 1 280 ? 0.941 24.5 24.922 1 98.12 280 ASP B N 1
ATOM 4608 C CA . ASP B 1 280 ? 0.21 25.516 24.172 1 98.12 280 ASP B CA 1
ATOM 4609 C C . ASP B 1 280 ? 1.015 26.812 24.078 1 98.12 280 ASP B C 1
ATOM 4611 O O . ASP B 1 280 ? 1.136 27.391 22.984 1 98.12 280 ASP B O 1
ATOM 4615 N N . VAL B 1 281 ? 1.6 27.234 25.156 1 97.31 281 VAL B N 1
ATOM 4616 C CA . VAL B 1 281 ? 2.396 28.453 25.188 1 97.31 281 VAL B CA 1
ATOM 4617 C C . VAL B 1 281 ? 3.641 28.281 24.312 1 97.31 281 VAL B C 1
ATOM 4619 O O . VAL B 1 281 ? 3.99 29.172 23.547 1 97.31 281 VAL B O 1
ATOM 4622 N N . LYS B 1 282 ? 4.277 27.188 24.469 1 97.31 282 LYS B N 1
ATOM 4623 C CA . LYS B 1 282 ? 5.5 26.922 23.719 1 97.31 282 LYS B CA 1
ATOM 4624 C C . LYS B 1 282 ? 5.223 26.906 22.219 1 97.31 282 LYS B C 1
ATOM 4626 O O . LYS B 1 282 ? 6.008 27.438 21.422 1 97.31 282 LYS B O 1
ATOM 4631 N N . LEU B 1 283 ? 4.156 26.25 21.859 1 97.88 283 LEU B N 1
ATOM 4632 C CA . LEU B 1 283 ? 3.793 26.188 20.438 1 97.88 283 LEU B CA 1
ATOM 4633 C C . LEU B 1 283 ? 3.443 27.578 19.906 1 97.88 283 LEU B C 1
ATOM 4635 O O . LEU B 1 283 ? 3.832 27.922 18.797 1 97.88 283 LEU B O 1
ATOM 4639 N N . ALA B 1 284 ? 2.721 28.344 20.672 1 97 284 ALA B N 1
ATOM 4640 C CA . ALA B 1 284 ? 2.387 29.703 20.281 1 97 284 ALA B CA 1
ATOM 4641 C C . ALA B 1 284 ? 3.646 30.531 20.016 1 97 284 ALA B C 1
ATOM 4643 O O . ALA B 1 284 ? 3.713 31.281 19.047 1 97 284 ALA B O 1
ATOM 4644 N N . GLN B 1 285 ? 4.602 30.359 20.859 1 95.56 285 GLN B N 1
ATOM 4645 C CA . GLN B 1 285 ? 5.863 31.078 20.703 1 95.56 285 GLN B CA 1
ATOM 4646 C C . GLN B 1 285 ? 6.582 30.672 19.422 1 95.56 285 GLN B C 1
ATOM 4648 O O . GLN B 1 285 ? 7.133 31.516 18.703 1 95.56 285 GLN B O 1
ATOM 4653 N N . LEU B 1 286 ? 6.539 29.422 19.172 1 95.62 286 LEU B N 1
ATOM 4654 C CA . LEU B 1 286 ? 7.188 28.906 17.969 1 95.62 286 LEU B CA 1
ATOM 4655 C C . LEU B 1 286 ? 6.523 29.453 16.719 1 95.62 286 LEU B C 1
ATOM 4657 O O . LEU B 1 286 ? 7.207 29.781 15.75 1 95.62 286 LEU B O 1
ATOM 4661 N N . LEU B 1 287 ? 5.211 29.578 16.719 1 94.81 287 LEU B N 1
ATOM 4662 C CA . LEU B 1 287 ? 4.461 29.906 15.508 1 94.81 287 LEU B CA 1
ATOM 4663 C C . LEU B 1 287 ? 4.297 31.422 15.359 1 94.81 287 LEU B C 1
ATOM 4665 O O . LEU B 1 287 ? 3.807 31.891 14.328 1 94.81 287 LEU B O 1
ATOM 4669 N N . SER B 1 288 ? 4.637 32.125 16.406 1 87.75 288 SER B N 1
ATOM 4670 C CA . SER B 1 288 ? 4.605 33.594 16.328 1 87.75 288 SER B CA 1
ATOM 4671 C C . SER B 1 288 ? 5.855 34.125 15.648 1 87.75 288 SER B C 1
ATOM 4673 O O . SER B 1 288 ? 6.039 35.344 15.555 1 87.75 288 SER B O 1
ATOM 4675 N N . PHE B 1 289 ? 6.676 33.219 15.086 1 64.62 289 PHE B N 1
ATOM 4676 C CA . PHE B 1 289 ? 7.938 33.625 14.484 1 64.62 289 PHE B CA 1
ATOM 4677 C C . PHE B 1 289 ? 7.742 34.812 13.578 1 64.62 289 PHE B C 1
ATOM 4679 O O . PHE B 1 289 ? 6.848 34.844 12.727 1 64.62 289 PHE B O 1
ATOM 4686 N N . ASN B 1 290 ? 8.094 36.062 14.086 1 55.25 290 ASN B N 1
ATOM 4687 C CA . ASN B 1 290 ? 8.219 37.25 13.273 1 55.25 290 ASN B CA 1
ATOM 4688 C C . ASN B 1 290 ? 9.516 37.281 12.477 1 55.25 290 ASN B C 1
ATOM 4690 O O . ASN B 1 290 ? 10.57 36.875 12.992 1 55.25 290 ASN B O 1
ATOM 4694 N N . ALA B 1 291 ? 9.531 36.906 11.086 1 47.47 291 ALA B N 1
ATOM 4695 C CA . ALA B 1 291 ? 10.695 37.062 10.219 1 47.47 291 ALA B CA 1
ATOM 4696 C C . ALA B 1 291 ? 11.609 38.156 10.719 1 47.47 291 ALA B C 1
ATOM 4698 O O . ALA B 1 291 ? 12.773 38.25 10.32 1 47.47 291 ALA B O 1
ATOM 4699 N N . GLU B 1 292 ? 11.227 39.125 11.383 1 39.72 292 GLU B N 1
ATOM 4700 C CA . GLU B 1 292 ? 12.148 40.25 11.555 1 39.72 292 GLU B CA 1
ATOM 4701 C C . GLU B 1 292 ? 13.297 39.875 12.492 1 39.72 292 GLU B C 1
ATOM 4703 O O . GLU B 1 292 ? 14.148 40.719 12.812 1 39.72 292 GLU B O 1
ATOM 4708 N N . ALA B 1 293 ? 13.445 38.688 13.125 1 35.66 293 ALA B N 1
ATOM 4709 C CA . ALA B 1 293 ? 14.688 38.75 13.891 1 35.66 293 ALA B CA 1
ATOM 4710 C C . ALA B 1 293 ? 15.891 38.531 12.984 1 35.66 293 ALA B C 1
ATOM 4712 O O . ALA B 1 293 ? 15.844 37.688 12.07 1 35.66 293 ALA B O 1
#

Nearest PDB structures (foldseek):
  6k8h-assembly1_A  TM=6.774E-01  e=4.479E-09  Sphaerobacter thermophilus DSM 20745
  2cy8-assembly1_A  TM=6.442E-01  e=2.089E-09  Stutzerimonas stutzeri
  6g1f-assembly3_E  TM=6.507E-01  e=2.215E-09  Stutzerimonas stutzeri
  5ykr-assembly1_B  TM=6.713E-01  e=1.514E-07  Pseudomonas aeruginosa PAO1
  5ykt-assembly1_B  TM=6.473E-01  e=1.270E-07  Pseudomonas aeruginosa PAO1

Foldseek 3Di:
DDLVLCVLPAAWDDWFFQWTAHPVGAIFREQQCVLALNLRTPDPPVLVVVLVVLVVVVWFDQDDDCLQVLLVVLVCVVQPPWDKAKAFFDLVVQVQVCVLVVHRDDPVLAAEPQDPDDDPSPVVCVQAEHEFHQQADPPPDNDQSARPRCVPDRHQKYWYSFNNPPHRGITMITGDPVCSVVTDHHGGGTSSVSSSSSVSSVSVVVVSVVRFAADQVLQVVLQVPAPQWDGDGFWIAGHPVCLVPPVSVLQSVSVVLRYHANSPRGRTRGGDSDDPPVVSNSNSVSSNDDVPD/DDLVLCVLPAAWDDWWFQWTAHPVGAIFREQQCVLALNLRTPDPPVLVVVLVVLVVVVWFDQDDDCLQVLLVVLVCVVQPPWDKAKAFFDLVVQVQVCVLVVHRDDPVLAAEPQDPDDDPSPVVCVQAEHEFHQQADPPPDNDQSARPRCVPDRHQKYWYSFNNPPHRGITMITGDPVCSVVTDHHGGGTSSVSSSSSVSSVSVVVVSVVRFAADQVLQVVLQVPAPQWDGDGFWIAGHPVCLVPPVSVLQSVSVVLRYHANSPRGRTRGGDSDDDNVVSNSNSVSSNDDVPD

Sequence (586 aa):
MDTRLLNYVEPIRRARGDFLYTYRGNRLVDLWKQGGRAILGHGKSHHLTGLKDTLARGVWMPVPHPGMRHLEKALQKLFPGKVLRIYRGLNRTLTVVGNFLAQQITWEDIPDPAYPGLRPAWSRFSNRITLWRPWIDTVGEVSSLRAPHLQDYHQDIIVPLLPLAWPEEVAVLILSDSVAPLFPPSELLSPVFAEYAQRAVYDLLQAIEQAPKVMLPKTQQALLNSSIWKGSSVYWYVDASFAQNDYEGLFREGLQKGFLLPPIVEDPLILPWSLSPGLDVKLAQLLSFNAEAMDTRLLNYVEPIRRARGDFLYTYRGNRLVDLWKQGGRAILGHGKSHHLTGLKDTLARGVWMPVPHPGMRHLEKALQKLFPGKVLRIYRGLNRTLTVVGNFLAQQITWEDIPDPAYPGLRPAWSRFSNRITLWRPWIDTVGEVSSLRAPHLQDYHQDIIVPLLPLAWPEEVAVLILSDSVAPLFPPSELLSPVFAEYAQRAVYDLLQAIEQAPKVMLPKTQQALLNSSIWKGSSVYWYVDASFAQNDYEGLFREGLQKGFLLPPIVEDPLILPWSLSPGLDVKLAQLLSFNAEA

Radius of gyration: 25.27 Å; Cα contacts (8 Å, |Δi|>4): 1058; chains: 2; bounding box: 52×79×56 Å

Solvent-accessible surface area (backbone atoms only — not comparable to full-atom values): 31411 Å² total; per-residue (Å²): 131,67,62,69,54,44,75,76,47,69,39,50,60,31,24,46,44,55,34,36,29,29,74,84,70,48,60,25,43,46,24,20,29,72,67,40,19,28,65,86,32,27,45,67,59,75,60,49,53,61,42,48,55,43,52,69,28,20,46,44,52,61,53,45,45,70,34,59,60,53,25,50,52,43,48,35,70,77,42,66,92,58,44,72,35,37,33,76,6,50,57,47,42,32,49,55,50,11,60,74,67,74,41,89,54,54,80,79,34,47,34,47,80,62,48,85,68,84,52,79,59,18,71,82,36,56,75,41,32,31,45,39,57,74,45,41,59,60,90,82,64,84,62,74,70,47,47,64,57,68,82,76,55,81,41,45,32,35,39,57,57,56,50,53,42,49,69,61,48,67,28,50,37,37,35,33,83,86,54,43,83,77,49,78,75,58,52,73,52,17,52,43,56,23,47,47,52,27,49,32,47,50,51,47,52,50,48,51,72,65,54,78,65,76,53,36,72,53,31,51,52,24,44,73,70,28,92,46,43,43,55,44,77,42,38,30,34,62,34,71,72,49,55,77,73,47,40,67,61,53,41,53,50,30,51,76,72,29,28,36,57,39,54,40,70,89,36,36,34,35,60,65,50,61,61,55,71,69,55,24,49,52,49,15,58,62,56,45,66,62,83,81,115,133,66,61,71,56,45,74,75,48,68,38,50,60,31,22,45,44,57,35,34,29,29,75,86,72,48,61,26,42,46,22,19,30,73,66,40,20,28,66,87,32,26,45,64,60,76,59,48,54,60,40,50,57,44,52,69,29,21,45,44,52,61,54,46,43,69,34,57,59,54,26,50,53,42,49,36,70,77,41,68,90,58,46,73,34,37,32,76,6,50,58,48,43,32,50,55,50,12,60,76,67,73,41,89,54,56,80,78,33,47,35,47,80,61,48,85,66,87,53,80,59,17,72,81,37,55,74,42,33,30,45,40,57,73,42,42,59,60,89,81,65,83,64,74,69,46,48,64,58,69,83,78,55,81,42,45,31,36,38,57,58,55,51,52,42,49,71,62,49,67,27,50,36,39,33,33,82,86,55,42,81,78,48,77,75,58,52,72,52,18,51,42,56,23,46,48,50,27,47,31,46,49,51,48,52,51,48,51,72,63,55,79,62,75,52,38,71,51,29,52,53,25,43,73,70,29,91,47,45,43,56,45,78,43,37,30,32,62,35,69,73,49,53,77,72,46,40,68,61,53,42,54,49,29,51,76,71,29,29,38,56,39,53,40,72,90,36,35,36,35,60,66,48,63,60,56,70,69,55,24,49,53,48,15,58,63,57,44,66,62,82,81,113

InterPro domains:
  IPR015421 Pyridoxal phosphate-dependent transferase, major domain [G3DSA:3.40.640.10] (45-81)
  IPR015422 Pyridoxal phosphate-dependent transferase, small domain [G3DSA:3.90.1150.10] (12-44)
  IPR015424 Pyridoxal phosphate-dependent transferase [SSF53383] (12-81)

pLDDT: mean 87.27, std 14.18, range [31.48, 98.69]

Secondary structure (DSSP, 8-state):
---GGGGGSPPEEEEEBTEEEETTS-EEEESSGGGGTTTT-B--THHHHHHHHHHHTT--S----THHHHHHHHHHHHSTT-EEEEESSHHHHHHHHHHHHTS---GGGS--TTSSS--GGGTTTTTTEEEE-TT---SS---------GGG---SEEEE--S--S-TT-EEEEE-TTTGGGSPPPPPPPHHHHHHHHHHHHHHHHHHHH----B-HHHHHHHHT-SSEEEETTEEEE-HHHHHHTHHHHHHHHHHTTEE--SSTTSPEE--SB--HHHHHHHHHHHT--TT-/---GGGGGSPPEEEEEBTEEEETTS-EEEESSGGGGTTTT-B--HHHHHHHHHHHHTT--S----THHHHHHHHHHHHSTT-EEEEESSHHHHHHHHHHHHTS---GGGS--TTSSS--GGGTTTTTTEEEE-TT---SS---------GGG---SEEEE--S--S-TT-EEEEE-TTTGGGSPPPPPPPHHHHHHHHHHHHHHHHHHHH----B-HHHHHHHHT-SSEEEETTEEEE-HHHHHHTHHHHHHHHHHTTEE--SSTTSPEE--SB--HHHHHHHHHHHT--TT-

Organism: Gracilinema caldarium (strain ATCC 51460 / DSM 7334 / H1) (NCBI:txid744872)